Protein AF-Q09CJ6-F1 (afdb_monomer)

Radius of gyration: 22.19 Å; Cα contacts (8 Å, |Δi|>4): 1022; chains: 1; bounding box: 47×68×69 Å

Nearest PDB structures (foldseek):
  4uzk-assembly1_B  TM=8.190E-01  e=1.048E-18  Drosophila melanogaster
  4uzk-assembly1_A  TM=8.276E-01  e=2.327E-18  Drosophila melanogaster
  4uyw-assembly2_B  TM=8.246E-01  e=6.707E-17  Homo sapiens
  4uz7-assembly2_B  TM=8.032E-01  e=3.198E-17  Homo sapiens
  4uz6-assembly2_B  TM=7.932E-01  e=5.044E-17  Homo sapiens

Foldseek 3Di:
DDPPPPPDPDDAQPQDQDVPALARHQDWDWLCLLALQFDTFTWGQDRNNLATPCVPTTHGDAAFKKFKAFLCVSPVPQQVLQAFFVSETWIKIKTAFNVNALEEEAEEEDDAAALQEDCVNVPSPPLRHCPPPDDGNDMDGAFSDPFALGHLPCQLNVARSRHTYMYTRRRQRQLLFFRASFFPHGPPRDTTARRSVSNLLSRVSSCRHNVPNDLPPLNHAYEYEYAQSRLLSQLQNLVVVCVSRVSCLVVLRYETERHQQADLLQADDQCQDQQRPSDRSLVSLVSSCVNRVGDGDPLLCVQCVVVVHHSSPCSHFQSSLCQDCPDVVNSHSNHHYEYEHQLPALVRCVSRVLDDCDPVSVVVSVVSLVSSLVRQVNNPHDYPAHNPWDNPFCHDVVSVCSSRVVFAKAQADVVDNWLPDDDGSVRVNVVVCQSSVPPDRPCVRIWGRDPGDTTD

Structure (mmCIF, N/CA/C/O backbone):
data_AF-Q09CJ6-F1
#
_entry.id   AF-Q09CJ6-F1
#
loop_
_atom_site.group_PDB
_atom_site.id
_atom_site.type_symbol
_atom_site.label_atom_id
_atom_site.label_alt_id
_atom_site.label_comp_id
_atom_site.label_asym_id
_atom_site.label_entity_id
_atom_site.label_seq_id
_atom_site.pdbx_PDB_ins_code
_atom_site.Cartn_x
_atom_site.Cartn_y
_atom_site.Cartn_z
_atom_site.occupancy
_atom_site.B_iso_or_equiv
_atom_site.auth_seq_id
_atom_site.auth_comp_id
_atom_site.auth_asym_id
_atom_site.auth_atom_id
_atom_site.pdbx_PDB_model_num
ATOM 1 N N . MET A 1 1 ? -19.692 31.044 -20.074 1.00 34.91 1 MET A N 1
ATOM 2 C CA . MET A 1 1 ? -19.352 29.998 -21.060 1.00 34.91 1 MET A CA 1
ATOM 3 C C . MET A 1 1 ? -18.299 29.106 -20.434 1.00 34.91 1 MET A C 1
ATOM 5 O O . MET A 1 1 ? -17.129 29.455 -20.431 1.00 34.91 1 MET A O 1
ATOM 9 N N . THR A 1 2 ? -18.724 28.025 -19.794 1.00 35.66 2 THR A N 1
ATOM 10 C CA . THR A 1 2 ? -17.830 27.017 -19.219 1.00 35.66 2 THR A CA 1
ATOM 11 C C . THR A 1 2 ? -17.395 26.115 -20.368 1.00 35.66 2 THR A C 1
ATOM 13 O O . THR A 1 2 ? -18.216 25.380 -20.911 1.00 35.66 2 THR A O 1
ATOM 16 N N . GLN A 1 3 ? -16.138 26.229 -20.804 1.00 33.31 3 GLN A N 1
ATOM 17 C CA . GLN A 1 3 ? -15.556 25.260 -21.728 1.00 33.31 3 GLN A CA 1
ATOM 18 C C . GLN A 1 3 ? -15.506 23.912 -21.011 1.00 33.31 3 GLN A C 1
ATOM 20 O O . GLN A 1 3 ? -14.687 23.693 -20.122 1.00 33.31 3 GLN A O 1
ATOM 25 N N . VAL A 1 4 ? -16.415 23.017 -21.388 1.00 39.00 4 VAL A N 1
ATOM 26 C CA . VAL A 1 4 ? -16.248 21.587 -21.159 1.00 39.00 4 VAL A CA 1
ATOM 27 C C . VAL A 1 4 ? -15.071 21.182 -22.038 1.00 39.00 4 VAL A C 1
ATOM 29 O O . VAL A 1 4 ? -15.217 21.054 -23.252 1.00 39.00 4 VAL A O 1
ATOM 32 N N . SER A 1 5 ? -13.884 21.081 -21.441 1.00 38.78 5 SER A N 1
ATOM 33 C CA . SER A 1 5 ? -12.754 20.418 -22.082 1.00 38.78 5 SER A CA 1
ATOM 34 C C . SER A 1 5 ? -13.185 18.976 -22.326 1.00 38.78 5 SER A C 1
ATOM 36 O O . SER A 1 5 ? -13.335 18.204 -21.379 1.00 38.78 5 SER A O 1
ATOM 38 N N . LEU A 1 6 ? -13.487 18.639 -23.579 1.00 42.62 6 LEU A N 1
ATOM 39 C CA . LEU A 1 6 ? -13.642 17.257 -24.009 1.00 42.62 6 LEU A CA 1
ATOM 40 C C . LEU A 1 6 ? -12.299 16.579 -23.736 1.00 42.62 6 LEU A C 1
ATOM 42 O O . LEU A 1 6 ? -11.323 16.860 -24.427 1.00 42.62 6 LEU A O 1
ATOM 46 N N . ALA A 1 7 ? -12.234 15.750 -22.693 1.00 52.81 7 ALA A N 1
ATOM 47 C CA . ALA A 1 7 ? -11.089 14.884 -22.469 1.00 52.81 7 ALA A CA 1
ATOM 48 C C . ALA A 1 7 ? -10.935 14.014 -23.722 1.00 52.81 7 ALA A C 1
ATOM 50 O O . ALA A 1 7 ? -11.819 13.217 -24.044 1.00 52.81 7 ALA A O 1
ATOM 51 N N . VAL A 1 8 ? -9.863 14.243 -24.479 1.00 57.34 8 VAL A N 1
ATOM 52 C CA . VAL A 1 8 ? -9.500 13.391 -25.609 1.00 57.34 8 VAL A CA 1
ATOM 53 C C . VAL A 1 8 ? -9.258 12.000 -25.030 1.00 57.34 8 VAL A C 1
ATOM 55 O O . VAL A 1 8 ? -8.535 11.864 -24.045 1.00 57.34 8 VAL A O 1
ATOM 58 N N . ALA A 1 9 ? -9.931 10.985 -25.572 1.00 64.62 9 ALA A N 1
ATOM 59 C CA . ALA A 1 9 ? -9.725 9.614 -25.129 1.00 64.62 9 ALA A CA 1
ATOM 60 C C . ALA A 1 9 ? -8.268 9.214 -25.408 1.00 64.62 9 ALA A C 1
ATOM 62 O O . ALA A 1 9 ? -7.801 9.393 -26.535 1.00 64.62 9 ALA A O 1
ATOM 63 N N . ALA A 1 10 ? -7.576 8.693 -24.390 1.00 76.56 10 ALA A N 1
ATOM 64 C CA . ALA A 1 10 ? -6.218 8.175 -24.532 1.00 76.56 10 ALA A CA 1
ATOM 65 C C . ALA A 1 10 ? -6.162 7.149 -25.677 1.00 76.56 10 ALA A C 1
ATOM 67 O O . ALA A 1 10 ? -7.066 6.314 -25.813 1.00 76.56 10 ALA A O 1
ATOM 68 N N . THR A 1 11 ? -5.151 7.257 -26.533 1.00 83.31 11 THR A N 1
ATOM 69 C CA . THR A 1 11 ? -4.997 6.449 -27.742 1.00 83.31 11 THR A CA 1
ATOM 70 C C . THR A 1 11 ? -3.644 5.759 -27.731 1.00 83.31 11 THR A C 1
ATOM 72 O O . THR A 1 11 ? -2.680 6.251 -28.310 1.00 83.31 11 THR A O 1
ATOM 75 N N . CYS A 1 12 ? -3.645 4.547 -27.183 1.00 85.62 12 CYS A N 1
ATOM 76 C CA . CYS A 1 12 ? -2.441 3.745 -27.059 1.00 85.62 12 CYS A CA 1
ATOM 77 C C . CYS A 1 12 ? -1.703 3.535 -28.394 1.00 85.62 12 CYS A C 1
ATOM 79 O O . CYS A 1 12 ? -2.276 3.031 -29.369 1.00 85.62 12 CYS A O 1
ATOM 81 N N . GLY A 1 13 ? -0.407 3.843 -28.402 1.00 81.44 13 GLY A N 1
ATOM 82 C CA . GLY A 1 13 ? 0.520 3.677 -29.517 1.00 81.44 13 GLY A CA 1
ATOM 83 C C . GLY A 1 13 ? 0.628 4.894 -30.439 1.00 81.44 13 GLY A C 1
ATOM 84 O O . GLY A 1 13 ? 1.132 4.750 -31.558 1.00 81.44 13 GLY A O 1
ATOM 85 N N . ASN A 1 14 ? 0.154 6.069 -30.016 1.00 82.38 14 ASN A N 1
ATOM 86 C CA . ASN A 1 14 ? 0.207 7.311 -30.796 1.00 82.38 14 ASN A CA 1
ATOM 87 C C . ASN A 1 14 ? 1.500 8.137 -30.575 1.00 82.38 14 ASN A C 1
ATOM 89 O O . ASN A 1 14 ? 1.706 9.162 -31.229 1.00 82.38 14 ASN A O 1
ATOM 93 N N . GLY A 1 15 ? 2.393 7.666 -29.707 1.00 79.50 15 GLY A N 1
ATOM 94 C CA . GLY A 1 15 ? 3.633 8.305 -29.283 1.00 79.50 15 GLY A CA 1
ATOM 95 C C . GLY A 1 15 ? 3.505 9.269 -28.095 1.00 79.50 15 GLY A C 1
ATOM 96 O O . GLY A 1 15 ? 4.507 9.904 -27.755 1.00 79.50 15 GLY A O 1
ATOM 97 N N . LEU A 1 16 ? 2.334 9.407 -27.468 1.00 82.69 16 LEU A N 1
ATOM 98 C CA . LEU A 1 16 ? 2.052 10.351 -26.383 1.00 82.69 16 LEU A CA 1
ATOM 99 C C . LEU A 1 16 ? 1.549 9.597 -25.154 1.00 82.69 16 LEU A C 1
ATOM 101 O O . LEU A 1 16 ? 0.556 8.907 -25.233 1.00 82.69 16 LEU A O 1
ATOM 105 N N . VAL A 1 17 ? 2.202 9.761 -23.999 1.00 84.12 17 VAL A N 1
ATOM 106 C CA . VAL A 1 17 ? 1.716 9.145 -22.751 1.00 84.12 17 VAL A CA 1
ATOM 107 C C . VAL A 1 17 ? 0.588 9.990 -22.171 1.00 84.12 17 VAL A C 1
ATOM 109 O O . VAL A 1 17 ? 0.830 11.080 -21.643 1.00 84.12 17 VAL A O 1
ATOM 112 N N . GLU A 1 18 ? -0.630 9.471 -22.240 1.00 86.00 18 GLU A N 1
ATOM 113 C CA . GLU A 1 18 ? -1.847 10.165 -21.817 1.00 86.00 18 GLU A CA 1
ATOM 114 C C . GLU A 1 18 ? -2.374 9.658 -20.464 1.00 86.00 18 GLU A C 1
ATOM 116 O O . GLU A 1 18 ? -1.832 8.737 -19.840 1.00 86.00 18 GLU A O 1
ATOM 121 N N . GLU A 1 19 ? -3.432 10.291 -19.948 1.00 80.94 19 GLU A N 1
ATOM 122 C CA . GLU A 1 19 ? -4.049 9.852 -18.696 1.00 80.94 19 GLU A CA 1
ATOM 123 C C . GLU A 1 19 ? -4.572 8.412 -18.835 1.00 80.94 19 GLU A C 1
ATOM 125 O O . GLU A 1 19 ? -5.444 8.122 -19.650 1.00 80.94 19 GLU A O 1
ATOM 130 N N . GLY A 1 20 ? -4.038 7.506 -18.012 1.00 81.31 20 GLY A N 1
ATOM 131 C CA . GLY A 1 20 ? -4.370 6.078 -18.038 1.00 81.31 20 GLY A CA 1
ATOM 132 C C . GLY A 1 20 ? -3.306 5.190 -18.686 1.00 81.31 20 GLY A C 1
ATOM 133 O O . GLY A 1 20 ? -3.312 3.983 -18.449 1.00 81.31 20 GLY A O 1
ATOM 134 N N . GLU A 1 21 ? -2.344 5.757 -19.408 1.00 89.88 21 GLU A N 1
ATOM 135 C CA . GLU A 1 21 ? -1.230 5.022 -20.014 1.00 89.88 21 GLU A CA 1
ATOM 136 C C . GLU A 1 21 ? -0.002 5.086 -19.117 1.00 89.88 21 GLU A C 1
ATOM 138 O O . GLU A 1 21 ? 0.253 6.113 -18.500 1.00 89.88 21 GLU A O 1
ATOM 143 N N . LEU A 1 22 ? 0.770 4.004 -19.016 1.00 91.94 22 LEU A N 1
ATOM 144 C CA . LEU A 1 22 ? 2.058 3.955 -18.311 1.00 91.94 22 LEU A CA 1
ATOM 145 C C . LEU A 1 22 ? 3.241 4.214 -19.252 1.00 91.94 22 LEU A C 1
ATOM 147 O O . LEU A 1 22 ? 4.263 4.757 -18.831 1.00 91.94 22 LEU A O 1
ATOM 151 N N . CYS A 1 23 ? 3.096 3.818 -20.508 1.00 91.00 23 CYS A N 1
ATOM 152 C CA . CYS A 1 23 ? 4.002 4.063 -21.620 1.00 91.00 23 CYS A CA 1
ATOM 153 C C . CYS A 1 23 ? 3.158 4.160 -22.890 1.00 91.00 23 CYS A C 1
ATOM 155 O O . CYS A 1 23 ? 2.031 3.689 -22.877 1.00 91.00 23 CYS A O 1
ATOM 157 N N . ASP A 1 24 ? 3.709 4.711 -23.967 1.00 85.25 24 ASP A N 1
ATOM 158 C CA . ASP A 1 24 ? 2.985 4.794 -25.246 1.00 85.25 24 ASP A CA 1
ATOM 159 C C . ASP A 1 24 ? 3.894 4.579 -26.478 1.00 85.25 24 ASP A C 1
ATOM 161 O O . ASP A 1 24 ? 3.472 4.253 -27.585 1.00 85.25 24 ASP A O 1
ATOM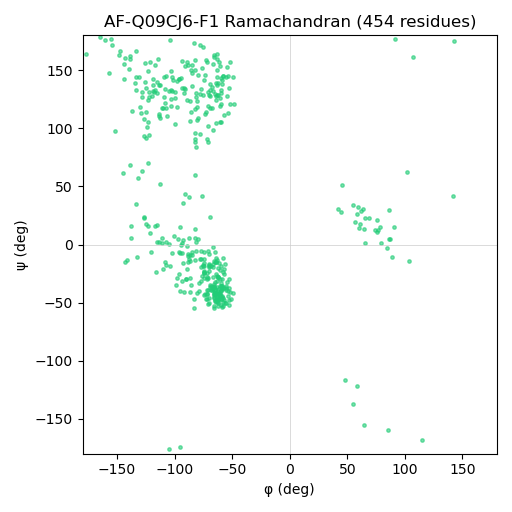 165 N N . SER A 1 25 ? 5.213 4.659 -26.276 1.00 73.31 25 SER A N 1
ATOM 166 C CA . SER A 1 25 ? 6.195 4.528 -27.350 1.00 73.31 25 SER A CA 1
ATOM 167 C C . SER A 1 25 ? 6.195 3.138 -28.000 1.00 73.31 25 SER A C 1
ATOM 169 O O . SER A 1 25 ? 6.486 2.127 -27.353 1.00 73.31 25 SER A O 1
ATOM 171 N N . THR A 1 26 ? 6.009 3.118 -29.323 1.00 70.81 26 THR A N 1
ATOM 172 C CA . THR A 1 26 ? 6.321 1.968 -30.190 1.00 70.81 26 THR A CA 1
ATOM 173 C C . THR A 1 26 ? 7.823 1.818 -30.442 1.00 70.81 26 THR A C 1
ATOM 175 O O . THR A 1 26 ? 8.281 0.740 -30.824 1.00 70.81 26 THR A O 1
ATOM 178 N N . ALA A 1 27 ? 8.613 2.872 -30.205 1.00 84.06 27 ALA A N 1
ATOM 179 C CA . ALA A 1 27 ? 10.064 2.791 -30.276 1.00 84.06 27 ALA A CA 1
ATOM 180 C C . ALA A 1 27 ? 10.601 1.950 -29.114 1.00 84.06 27 ALA A C 1
ATOM 182 O O . ALA A 1 27 ? 10.222 2.146 -27.954 1.00 84.06 27 ALA A O 1
ATOM 183 N N . ALA A 1 28 ? 11.497 1.021 -29.443 1.00 90.88 28 ALA A N 1
ATOM 184 C CA . ALA A 1 28 ? 12.102 0.131 -28.470 1.00 90.88 28 ALA A CA 1
ATOM 185 C C . ALA A 1 28 ? 13.022 0.898 -27.507 1.00 90.88 28 ALA A C 1
ATOM 187 O O . ALA A 1 28 ? 13.843 1.718 -27.923 1.00 90.88 28 ALA A O 1
ATOM 188 N N . VAL A 1 29 ? 12.915 0.589 -26.218 1.00 94.50 29 VAL A N 1
ATOM 189 C CA . VAL A 1 29 ? 13.771 1.112 -25.150 1.00 94.50 29 VAL A CA 1
ATOM 190 C C . VAL A 1 29 ? 14.713 0.020 -24.658 1.00 94.50 29 VAL A C 1
ATOM 192 O O . VAL A 1 29 ? 14.357 -1.157 -24.607 1.00 94.50 29 VAL A O 1
ATOM 195 N N . ALA A 1 30 ? 15.938 0.390 -24.289 1.00 97.06 30 ALA A N 1
ATOM 196 C CA . ALA A 1 30 ? 16.896 -0.565 -23.744 1.00 97.06 30 ALA A CA 1
ATOM 197 C C . ALA A 1 30 ? 16.446 -1.025 -22.350 1.00 97.06 30 ALA A C 1
ATOM 199 O O . ALA A 1 30 ? 16.246 -0.205 -21.463 1.00 97.06 30 ALA A O 1
ATOM 200 N N . CYS A 1 31 ? 16.356 -2.330 -22.100 1.00 97.75 31 CYS A N 1
ATOM 201 C CA . CYS A 1 31 ? 15.935 -2.836 -20.791 1.00 97.75 31 CYS A CA 1
ATOM 202 C C . CYS A 1 31 ? 16.762 -2.276 -19.608 1.00 97.75 31 CYS A C 1
ATOM 204 O O . CYS A 1 31 ? 16.162 -1.887 -18.604 1.00 97.75 31 CYS A O 1
ATOM 206 N N . PRO A 1 32 ? 18.103 -2.116 -19.705 1.00 97.62 32 PRO A N 1
ATOM 207 C CA . PRO A 1 32 ? 18.890 -1.473 -18.646 1.00 97.62 32 PRO A CA 1
ATOM 208 C C . PRO A 1 32 ? 18.491 -0.017 -18.336 1.00 97.62 32 PRO A C 1
ATOM 210 O O . PRO A 1 32 ? 18.756 0.471 -17.234 1.00 97.62 32 PRO A O 1
ATOM 213 N N . SER A 1 33 ? 17.829 0.694 -19.262 1.00 95.69 33 SER A N 1
ATOM 214 C CA . SER A 1 33 ? 17.301 2.035 -18.984 1.00 95.69 33 SER A CA 1
ATOM 215 C C . SER A 1 33 ? 16.059 1.996 -18.096 1.00 95.69 33 SER A C 1
ATOM 217 O O . SER A 1 33 ? 15.799 2.971 -17.399 1.00 95.69 33 SER A O 1
ATOM 219 N N . LEU A 1 34 ? 15.325 0.882 -18.035 1.00 96.50 34 LEU A N 1
ATOM 220 C CA . LEU A 1 34 ? 14.167 0.719 -17.146 1.00 96.50 34 LEU A CA 1
ATOM 221 C C . LEU A 1 34 ? 14.592 0.369 -15.716 1.00 96.50 34 LEU A C 1
ATOM 223 O O . LEU A 1 34 ? 14.082 0.937 -14.755 1.00 96.50 34 LEU A O 1
ATOM 227 N N . SER A 1 35 ? 15.576 -0.519 -15.565 1.00 97.56 35 SER A N 1
ATOM 228 C CA . SER A 1 35 ? 16.015 -1.014 -14.257 1.00 97.56 35 SER A CA 1
ATOM 229 C C . SER A 1 35 ? 17.449 -1.535 -14.300 1.00 97.56 35 SER A C 1
ATOM 231 O O . SER A 1 35 ? 17.881 -2.128 -15.288 1.00 97.56 35 SER A O 1
ATOM 233 N N . ALA A 1 36 ? 18.172 -1.379 -13.186 1.00 97.56 36 ALA A N 1
ATOM 234 C CA . ALA A 1 36 ? 19.502 -1.966 -13.020 1.00 97.56 36 ALA A CA 1
ATOM 235 C C . ALA A 1 36 ? 19.496 -3.501 -12.876 1.00 97.56 36 ALA A C 1
ATOM 237 O O . ALA A 1 36 ? 20.561 -4.120 -12.898 1.00 97.56 36 ALA A O 1
ATOM 238 N N . LEU A 1 37 ? 18.327 -4.135 -12.740 1.00 97.12 37 LEU A N 1
ATOM 239 C CA . LEU A 1 37 ? 18.184 -5.592 -12.731 1.00 97.12 37 LEU A CA 1
ATOM 240 C C . LEU A 1 37 ? 18.311 -6.205 -14.126 1.00 97.12 37 LEU A C 1
ATOM 242 O O . LEU A 1 37 ? 18.555 -7.406 -14.221 1.00 97.12 37 LEU A O 1
ATOM 246 N N . TYR A 1 38 ? 18.169 -5.421 -15.196 1.00 97.62 38 TYR A N 1
ATOM 247 C CA . TYR A 1 38 ? 18.330 -5.908 -16.562 1.00 97.62 38 TYR A CA 1
ATOM 248 C C . TYR A 1 38 ? 19.771 -5.736 -17.043 1.00 97.62 38 TYR A C 1
ATOM 250 O O . TYR A 1 38 ? 20.388 -4.690 -16.850 1.00 97.62 38 TYR A O 1
ATOM 258 N N . THR A 1 39 ? 20.326 -6.774 -17.667 1.00 96.94 39 THR A N 1
ATOM 259 C CA . THR A 1 39 ? 21.685 -6.764 -18.232 1.00 96.94 39 THR A CA 1
ATOM 260 C C . THR A 1 39 ? 21.697 -6.480 -19.728 1.00 96.94 39 THR A C 1
ATOM 262 O O . THR A 1 39 ? 22.677 -5.935 -20.227 1.00 96.94 39 THR A O 1
ATOM 265 N N . ALA A 1 40 ? 20.631 -6.846 -20.439 1.00 97.38 40 ALA A N 1
ATOM 266 C CA . ALA A 1 40 ? 20.508 -6.706 -21.885 1.00 97.38 40 ALA A CA 1
ATOM 267 C C . ALA A 1 40 ? 19.033 -6.766 -22.320 1.00 97.38 40 ALA A C 1
ATOM 269 O O . ALA A 1 40 ? 18.145 -7.028 -21.505 1.00 97.38 40 ALA A O 1
ATOM 270 N N . GLY A 1 41 ? 18.800 -6.556 -23.615 1.00 97.25 41 GLY A N 1
ATOM 271 C CA . GLY A 1 41 ? 17.481 -6.596 -24.243 1.00 97.25 41 GLY A CA 1
ATOM 272 C C . GLY A 1 41 ? 16.959 -5.212 -24.619 1.00 97.25 41 GLY A C 1
ATOM 273 O O . GLY A 1 41 ? 17.429 -4.183 -24.120 1.00 97.25 41 GLY A O 1
ATOM 274 N N . GLN A 1 42 ? 15.976 -5.203 -25.510 1.00 96.88 42 GLN A N 1
ATOM 275 C CA . GLN A 1 42 ? 15.210 -4.024 -25.894 1.00 96.88 42 GLN A CA 1
ATOM 276 C C . GLN A 1 42 ? 13.738 -4.392 -25.881 1.00 96.88 42 GLN A C 1
ATOM 278 O O . GLN A 1 42 ? 13.372 -5.418 -26.440 1.00 96.88 42 GLN A O 1
ATOM 283 N N . THR A 1 43 ? 12.907 -3.560 -25.271 1.00 95.19 43 THR A N 1
ATOM 284 C CA . THR A 1 43 ? 11.479 -3.824 -25.115 1.00 95.19 43 THR A CA 1
ATOM 285 C C . THR A 1 43 ? 10.658 -2.665 -25.655 1.00 95.19 43 THR A C 1
ATOM 287 O O . THR A 1 43 ? 11.142 -1.540 -25.755 1.00 95.19 43 THR A O 1
ATOM 290 N N . VAL A 1 44 ? 9.415 -2.942 -26.019 1.00 93.38 44 VAL A N 1
ATOM 291 C CA . VAL A 1 44 ? 8.446 -1.948 -26.487 1.00 93.38 44 VAL A CA 1
ATOM 292 C C . VAL A 1 44 ? 7.305 -1.841 -25.490 1.00 93.38 44 VAL A C 1
ATOM 294 O O . VAL A 1 44 ? 7.093 -2.743 -24.671 1.00 93.38 44 VAL A O 1
ATOM 297 N N . CYS A 1 45 ? 6.579 -0.729 -25.545 1.00 94.12 45 CYS A N 1
ATOM 298 C CA . CYS A 1 45 ? 5.354 -0.615 -24.779 1.00 94.12 45 CYS A CA 1
ATOM 299 C C . CYS A 1 45 ? 4.339 -1.669 -25.253 1.00 94.12 45 CYS A C 1
ATOM 301 O O . CYS A 1 45 ? 4.217 -1.945 -26.449 1.00 94.12 45 CYS A O 1
ATOM 303 N N . ALA A 1 46 ? 3.638 -2.290 -24.308 1.00 91.62 46 ALA A N 1
ATOM 304 C CA . ALA A 1 46 ? 2.565 -3.226 -24.595 1.00 91.62 46 ALA A CA 1
ATOM 305 C C . ALA A 1 46 ? 1.441 -2.548 -25.389 1.00 91.62 46 ALA A C 1
ATOM 307 O O . ALA A 1 46 ? 1.180 -1.360 -25.231 1.00 91.62 46 ALA A O 1
ATOM 308 N N . SER A 1 47 ? 0.688 -3.329 -26.165 1.00 89.38 47 SER A N 1
ATOM 309 C CA . SER A 1 47 ? -0.418 -2.831 -27.000 1.00 89.38 47 SER A CA 1
ATOM 310 C C . SER A 1 47 ? -1.603 -2.232 -26.227 1.00 89.38 47 SER A C 1
ATOM 312 O O . SER A 1 47 ? -2.555 -1.765 -26.839 1.00 89.38 47 SER A O 1
ATOM 314 N N . ASN A 1 48 ? -1.599 -2.319 -24.896 1.00 89.56 48 ASN A N 1
ATOM 315 C CA . ASN A 1 48 ? -2.581 -1.685 -24.013 1.00 89.56 48 ASN A CA 1
ATOM 316 C C . ASN A 1 48 ? -1.994 -0.493 -23.241 1.00 89.56 48 ASN A C 1
ATOM 318 O O . ASN A 1 48 ? -2.670 0.061 -22.375 1.00 89.56 48 ASN A O 1
ATOM 322 N N . CYS A 1 49 ? -0.728 -0.154 -23.490 1.00 92.81 49 CYS A N 1
ATOM 323 C CA . CYS A 1 49 ? -0.025 0.955 -22.866 1.00 92.81 49 CYS A CA 1
ATOM 324 C C . CYS A 1 49 ? 0.093 0.852 -21.341 1.00 92.81 49 CYS A C 1
ATOM 326 O O . CYS A 1 49 ? 0.406 1.813 -20.645 1.00 92.81 49 CYS A O 1
ATOM 328 N N . GLN A 1 50 ? -0.109 -0.349 -20.792 1.00 92.06 50 GLN A N 1
ATOM 329 C CA . GLN A 1 50 ? -0.076 -0.621 -19.355 1.00 92.06 50 GLN A CA 1
ATOM 330 C C . GLN A 1 50 ? 1.286 -1.137 -18.862 1.00 92.06 50 GLN A C 1
ATOM 332 O O . GLN A 1 50 ? 1.375 -1.668 -17.755 1.00 92.06 50 GLN A O 1
ATOM 337 N N . GLY A 1 51 ? 2.342 -0.990 -19.663 1.00 94.19 51 GLY A N 1
ATOM 338 C CA . GLY A 1 51 ? 3.717 -1.308 -19.283 1.00 94.19 51 GLY A CA 1
ATOM 339 C C . GLY A 1 51 ? 4.546 -1.911 -20.410 1.00 94.19 51 GLY A C 1
ATOM 340 O O . GLY A 1 51 ? 4.044 -2.147 -21.505 1.00 94.19 51 GLY A O 1
ATOM 341 N N . TYR A 1 52 ? 5.833 -2.125 -20.152 1.00 95.31 52 TYR A N 1
ATOM 342 C CA . TYR A 1 52 ? 6.763 -2.700 -21.120 1.00 95.31 52 TYR A CA 1
ATOM 343 C C . TYR A 1 52 ? 6.736 -4.237 -21.094 1.00 95.31 52 TYR A C 1
ATOM 345 O O . TYR A 1 52 ? 6.544 -4.859 -20.047 1.00 95.31 52 TYR A O 1
ATOM 353 N N . GLU A 1 53 ? 7.016 -4.867 -22.237 1.00 93.00 53 GLU A N 1
ATOM 354 C CA . GLU A 1 53 ? 7.048 -6.330 -22.436 1.00 93.00 53 GLU A CA 1
ATOM 355 C C . GLU A 1 53 ? 8.316 -6.996 -21.852 1.00 93.00 53 GLU A C 1
ATOM 357 O O . GLU A 1 53 ? 8.934 -7.891 -22.438 1.00 93.00 53 GLU A O 1
ATOM 362 N N . VAL A 1 54 ? 8.732 -6.568 -20.658 1.00 94.31 54 VAL A N 1
ATOM 363 C CA . VAL A 1 54 ? 10.040 -6.899 -20.069 1.00 94.31 54 VAL A CA 1
ATOM 364 C C . VAL A 1 54 ? 10.235 -8.383 -19.771 1.00 94.31 54 VAL A C 1
ATOM 366 O O . VAL A 1 54 ? 11.367 -8.853 -19.702 1.00 94.31 54 VAL A O 1
ATOM 369 N N . ALA A 1 55 ? 9.155 -9.137 -19.562 1.00 89.25 55 ALA A N 1
ATOM 370 C CA . ALA A 1 55 ? 9.236 -10.577 -19.329 1.00 89.25 55 ALA A CA 1
ATOM 371 C C . ALA A 1 55 ? 9.605 -11.357 -20.602 1.00 89.25 55 ALA A C 1
ATOM 373 O O . ALA A 1 55 ? 10.200 -12.427 -20.499 1.00 89.25 55 ALA A O 1
ATOM 374 N N . ARG A 1 56 ? 9.252 -10.824 -21.778 1.00 89.69 56 ARG A N 1
ATOM 375 C CA . ARG A 1 56 ? 9.562 -11.408 -23.087 1.00 89.69 56 ARG A CA 1
ATOM 376 C C . ARG A 1 56 ? 10.935 -10.960 -23.582 1.00 89.69 56 ARG A C 1
ATOM 378 O O . ARG A 1 56 ? 11.685 -11.767 -24.118 1.00 89.69 56 ARG A O 1
ATOM 385 N N . ASP A 1 57 ? 11.250 -9.684 -23.377 1.00 93.94 57 ASP A N 1
ATOM 386 C CA . ASP A 1 57 ? 12.301 -9.012 -24.142 1.00 93.94 57 ASP A CA 1
ATOM 387 C C . ASP A 1 57 ? 13.594 -8.731 -23.355 1.00 93.94 57 ASP A C 1
ATOM 389 O O . ASP A 1 57 ? 14.635 -8.448 -23.953 1.00 93.94 57 ASP A O 1
ATOM 393 N N . CYS A 1 58 ? 13.551 -8.772 -22.019 1.00 97.00 58 CYS A N 1
ATOM 394 C CA . CYS A 1 58 ? 14.666 -8.336 -21.180 1.00 97.00 58 CYS A CA 1
ATOM 395 C C . CYS A 1 58 ? 15.390 -9.490 -20.484 1.00 97.00 58 CYS A C 1
ATOM 397 O O . CYS A 1 58 ? 14.786 -10.313 -19.795 1.00 97.00 58 CYS A O 1
ATOM 399 N N . THR A 1 59 ? 16.722 -9.468 -20.542 1.00 96.31 59 THR A N 1
ATOM 400 C CA . THR A 1 59 ? 17.573 -10.395 -19.787 1.00 96.31 59 THR A CA 1
ATOM 401 C C . THR A 1 59 ? 17.837 -9.834 -18.395 1.00 96.31 59 THR A C 1
ATOM 403 O O . THR A 1 59 ? 18.342 -8.720 -18.251 1.00 96.31 59 THR A O 1
ATOM 406 N N . ARG A 1 60 ? 17.505 -10.602 -17.352 1.00 93.88 60 ARG A N 1
ATOM 407 C CA . ARG A 1 60 ? 17.709 -10.221 -15.944 1.00 93.88 60 ARG A CA 1
ATOM 408 C C . ARG A 1 60 ? 19.071 -10.684 -15.421 1.00 93.88 60 ARG A C 1
ATOM 410 O O . ARG A 1 60 ? 19.617 -11.688 -15.875 1.00 93.88 60 ARG A O 1
ATOM 417 N N . LYS A 1 61 ? 19.598 -9.973 -14.422 1.00 93.00 61 LYS A N 1
ATOM 418 C CA . LYS A 1 61 ? 20.723 -10.429 -13.596 1.00 93.00 61 LYS A CA 1
ATOM 419 C C . LYS A 1 61 ? 20.361 -11.745 -12.907 1.00 93.00 61 LYS A C 1
ATOM 421 O O . LYS A 1 61 ? 19.234 -11.929 -12.457 1.00 93.00 61 LYS A O 1
ATOM 426 N N . THR A 1 62 ? 21.338 -12.640 -12.813 1.00 88.75 62 THR A N 1
ATOM 427 C CA . THR A 1 62 ? 21.205 -13.924 -12.120 1.00 88.75 62 THR A CA 1
ATOM 428 C C . THR A 1 62 ? 21.406 -13.763 -10.616 1.00 88.75 62 THR A C 1
ATOM 430 O O . THR A 1 62 ? 22.205 -12.935 -10.178 1.00 88.75 62 THR A O 1
ATOM 433 N N . GLY A 1 63 ? 20.753 -14.621 -9.834 1.00 86.38 63 GLY A N 1
ATOM 434 C CA . GLY A 1 63 ? 20.868 -14.641 -8.376 1.00 86.38 63 GLY A CA 1
ATOM 435 C C . GLY A 1 63 ? 19.827 -13.776 -7.667 1.00 86.38 63 GLY A C 1
ATOM 436 O O . GLY A 1 63 ? 19.002 -13.105 -8.287 1.00 86.38 63 GLY A O 1
ATOM 437 N N . LEU A 1 64 ? 19.855 -13.820 -6.334 1.00 87.56 64 LEU A N 1
ATOM 438 C CA . LEU A 1 64 ? 18.918 -13.092 -5.484 1.00 87.56 64 LEU A CA 1
ATOM 439 C C . LEU A 1 64 ? 19.365 -11.633 -5.324 1.00 87.56 64 LEU A C 1
ATOM 441 O O . LEU A 1 64 ? 20.032 -11.267 -4.354 1.00 87.56 64 LEU A O 1
ATOM 445 N N . VAL A 1 65 ? 18.993 -10.814 -6.303 1.00 92.56 65 VAL A N 1
ATOM 446 C CA . VAL A 1 65 ? 19.312 -9.385 -6.356 1.00 92.56 65 VAL A CA 1
ATOM 447 C C . VAL A 1 65 ? 18.033 -8.579 -6.200 1.00 92.56 65 VAL A C 1
ATOM 449 O O . VAL A 1 65 ? 17.018 -8.893 -6.810 1.00 92.56 65 VAL A O 1
ATOM 452 N N . ALA A 1 66 ? 18.090 -7.516 -5.412 1.00 96.38 66 ALA A N 1
ATOM 453 C CA . ALA A 1 66 ? 17.025 -6.544 -5.270 1.00 96.38 66 ALA A CA 1
ATOM 454 C C . ALA A 1 66 ? 17.526 -5.138 -5.597 1.00 96.38 66 ALA A C 1
ATOM 456 O O . ALA A 1 66 ? 18.686 -4.808 -5.354 1.00 96.38 66 ALA A O 1
ATOM 457 N N . GLU A 1 67 ? 16.633 -4.304 -6.107 1.00 98.06 67 GLU A N 1
ATOM 458 C CA . GLU A 1 67 ? 16.901 -2.926 -6.501 1.00 98.06 67 GLU A CA 1
ATOM 459 C C . GLU A 1 67 ? 16.139 -1.953 -5.601 1.00 98.06 67 GLU A C 1
ATOM 461 O O . GLU A 1 67 ? 14.960 -2.157 -5.302 1.00 98.06 67 GLU A O 1
ATOM 466 N N . THR A 1 68 ? 16.807 -0.877 -5.190 1.00 98.56 68 THR A N 1
ATOM 467 C CA . THR A 1 68 ? 16.144 0.292 -4.609 1.00 98.56 68 THR A CA 1
ATOM 468 C C . THR A 1 68 ? 15.593 1.170 -5.723 1.00 98.56 68 THR A C 1
ATOM 470 O O . THR A 1 68 ? 16.320 1.580 -6.627 1.00 98.56 68 THR A O 1
ATOM 473 N N . VAL A 1 69 ? 14.308 1.487 -5.639 1.00 98.75 69 VAL A N 1
ATOM 474 C CA . VAL A 1 69 ? 13.560 2.195 -6.671 1.00 98.75 69 VAL A CA 1
ATOM 475 C C . VAL A 1 69 ? 13.016 3.500 -6.116 1.00 98.75 69 VAL A C 1
ATOM 477 O O . VAL A 1 69 ? 12.352 3.501 -5.080 1.00 98.75 69 VAL A O 1
ATOM 480 N N . ARG A 1 70 ? 13.275 4.612 -6.810 1.00 98.62 70 ARG A N 1
ATOM 481 C CA . ARG A 1 70 ? 12.752 5.941 -6.459 1.00 98.62 70 ARG A CA 1
ATOM 482 C C . ARG A 1 70 ? 11.945 6.513 -7.627 1.00 98.62 70 ARG A C 1
ATOM 484 O O . ARG A 1 70 ? 12.537 7.143 -8.505 1.00 98.62 70 ARG A O 1
ATOM 491 N N . PRO A 1 71 ? 10.610 6.329 -7.654 1.00 98.00 71 PRO A N 1
ATOM 492 C CA . PRO A 1 71 ? 9.798 6.695 -8.811 1.00 98.00 71 PRO A CA 1
ATOM 493 C C . PRO A 1 71 ? 9.979 8.134 -9.292 1.00 98.00 71 PRO A C 1
ATOM 495 O O . PRO A 1 71 ? 10.241 8.360 -10.471 1.00 98.00 71 PRO A O 1
ATOM 498 N N . GLY A 1 72 ? 9.944 9.103 -8.373 1.00 97.12 72 GLY A N 1
ATOM 499 C CA . GLY A 1 72 ? 10.072 10.521 -8.717 1.00 97.12 72 GLY A CA 1
ATOM 500 C C . GLY A 1 72 ? 11.420 10.922 -9.330 1.00 97.12 72 GLY A C 1
ATOM 501 O O . GLY A 1 72 ? 11.510 12.002 -9.904 1.00 97.12 72 GLY A O 1
ATOM 502 N N . LEU A 1 73 ? 12.458 10.077 -9.234 1.00 97.62 73 LEU A N 1
ATOM 503 C CA . LEU A 1 73 ? 13.743 10.291 -9.918 1.00 97.62 73 LEU A CA 1
ATOM 504 C C . LEU A 1 73 ? 13.783 9.683 -11.325 1.00 97.62 73 LEU A C 1
ATOM 506 O O . LEU A 1 73 ? 14.604 10.099 -12.137 1.00 97.62 73 LEU A O 1
ATOM 510 N N . ARG A 1 74 ? 12.918 8.706 -11.614 1.00 95.62 74 ARG A N 1
ATOM 511 C CA . ARG A 1 74 ? 12.831 8.057 -12.931 1.00 95.62 74 ARG A CA 1
ATOM 512 C C . ARG A 1 74 ? 11.932 8.822 -13.887 1.00 95.62 74 ARG A C 1
ATOM 514 O O . ARG A 1 74 ? 12.197 8.839 -15.082 1.00 95.62 74 ARG A O 1
ATOM 521 N N . ASP A 1 75 ? 10.881 9.430 -13.350 1.00 94.31 75 ASP A N 1
ATOM 522 C CA . ASP A 1 75 ? 9.944 10.265 -14.091 1.00 94.31 75 ASP A CA 1
ATOM 523 C C . ASP A 1 75 ? 9.347 11.308 -13.137 1.00 94.31 75 ASP A C 1
ATOM 525 O O . ASP A 1 75 ? 8.439 11.030 -12.348 1.00 94.31 75 ASP A O 1
ATOM 529 N N . SER A 1 76 ? 9.912 12.515 -13.159 1.00 94.56 76 SER A N 1
ATOM 530 C CA . SER A 1 76 ? 9.498 13.599 -12.266 1.00 94.56 76 SER A CA 1
ATOM 531 C C . SER A 1 76 ? 8.166 14.225 -12.676 1.00 94.56 76 SER A C 1
ATOM 533 O O . SER A 1 76 ? 7.471 14.769 -11.816 1.00 94.56 76 SER A O 1
ATOM 535 N N . GLN A 1 77 ? 7.787 14.126 -13.953 1.00 92.19 77 GLN A N 1
ATOM 536 C CA . GLN A 1 77 ? 6.503 14.620 -14.445 1.00 92.19 77 GLN A CA 1
ATOM 537 C C . GLN A 1 77 ? 5.367 13.730 -13.944 1.00 92.19 77 GLN A C 1
ATOM 539 O O . GLN A 1 77 ? 4.356 14.237 -13.464 1.00 92.19 77 GLN A O 1
ATOM 544 N N . ARG A 1 78 ? 5.566 12.408 -13.977 1.00 92.38 78 ARG A N 1
ATOM 545 C CA . ARG A 1 78 ? 4.556 11.439 -13.550 1.00 92.38 78 ARG A CA 1
ATOM 546 C C . ARG A 1 78 ? 4.533 11.198 -12.044 1.00 92.38 78 ARG A C 1
ATOM 548 O O . ARG A 1 78 ? 3.471 11.199 -11.426 1.00 92.38 78 ARG A O 1
ATOM 555 N N . TRP A 1 79 ? 5.700 10.990 -11.435 1.00 96.56 79 TRP A N 1
ATOM 556 C CA . TRP A 1 79 ? 5.814 10.559 -10.037 1.00 96.56 79 TRP A CA 1
ATOM 557 C C . TRP A 1 79 ? 6.522 11.566 -9.132 1.00 96.56 79 TRP A C 1
ATOM 559 O O . TRP A 1 79 ? 6.876 11.230 -8.002 1.00 96.56 79 TRP A O 1
ATOM 569 N N . GLY A 1 80 ? 6.681 12.824 -9.554 1.00 96.19 80 GLY A N 1
ATOM 570 C CA . GLY A 1 80 ? 7.240 13.887 -8.707 1.00 96.19 80 GLY A CA 1
ATOM 571 C C . GLY A 1 80 ? 6.423 14.182 -7.438 1.00 96.19 80 GLY A C 1
ATOM 572 O O . GLY A 1 80 ? 6.925 14.821 -6.508 1.00 96.19 80 GLY A O 1
ATOM 573 N N . GLY A 1 81 ? 5.171 13.711 -7.381 1.00 96.44 81 GLY A N 1
ATOM 574 C CA . GLY A 1 81 ? 4.303 13.722 -6.199 1.00 96.44 81 GLY A CA 1
ATOM 575 C C . GLY A 1 81 ? 4.629 12.647 -5.153 1.00 96.44 81 GLY A C 1
ATOM 576 O O . GLY A 1 81 ? 4.254 12.810 -3.996 1.00 96.44 81 GLY A O 1
ATOM 577 N N . ALA A 1 82 ? 5.349 11.583 -5.526 1.00 97.69 82 ALA A N 1
ATOM 578 C CA . ALA A 1 82 ? 5.707 10.491 -4.627 1.00 97.69 82 ALA A CA 1
ATOM 579 C C . ALA A 1 82 ? 6.947 10.858 -3.791 1.00 97.69 82 ALA A C 1
ATOM 581 O O . ALA A 1 82 ? 8.095 10.738 -4.235 1.00 97.69 82 ALA A O 1
ATOM 582 N N . LYS A 1 83 ? 6.711 11.355 -2.576 1.00 97.06 83 LYS A N 1
ATOM 583 C CA . LYS A 1 83 ? 7.733 11.928 -1.691 1.00 97.06 83 LYS A CA 1
ATOM 584 C C . LYS A 1 83 ? 7.458 11.609 -0.225 1.00 97.06 83 LYS A C 1
ATOM 586 O O . LYS A 1 83 ? 6.323 11.361 0.183 1.00 97.06 83 LYS A O 1
ATOM 591 N N . CYS A 1 84 ? 8.531 11.619 0.550 1.00 98.00 84 CYS A N 1
ATOM 592 C CA . CYS A 1 84 ? 8.519 11.500 1.998 1.00 98.00 84 CYS A CA 1
ATOM 593 C C . CYS A 1 84 ? 8.124 12.821 2.671 1.00 98.00 84 CYS A C 1
ATOM 595 O O . CYS A 1 84 ? 8.044 13.866 2.019 1.00 98.00 84 CYS A O 1
ATOM 597 N N . ASN A 1 85 ? 7.912 12.782 3.987 1.00 97.25 85 ASN A N 1
ATOM 598 C CA . ASN A 1 85 ? 7.529 13.941 4.787 1.00 97.25 85 ASN A CA 1
ATOM 599 C C . ASN A 1 85 ? 8.505 15.119 4.655 1.00 97.25 85 ASN A C 1
ATOM 601 O O . ASN A 1 85 ? 8.058 16.262 4.602 1.00 97.25 85 ASN A O 1
ATOM 605 N N . ASP A 1 86 ? 9.811 14.854 4.551 1.00 95.88 86 ASP A N 1
ATOM 606 C CA . ASP A 1 86 ? 10.854 15.876 4.372 1.00 95.88 86 ASP A CA 1
ATOM 607 C C . ASP A 1 86 ? 11.034 16.355 2.915 1.00 95.88 86 ASP A C 1
ATOM 609 O O . ASP A 1 86 ? 11.927 17.154 2.625 1.00 95.88 86 ASP A O 1
ATOM 613 N N . GLY A 1 87 ? 10.224 15.842 1.984 1.00 96.81 87 GLY A N 1
ATOM 614 C CA . GLY A 1 87 ? 10.294 16.146 0.555 1.00 96.81 87 GLY A CA 1
ATOM 615 C C . GLY A 1 87 ? 11.305 15.312 -0.238 1.00 96.81 87 GLY A C 1
ATOM 616 O O . GLY A 1 87 ? 11.363 15.456 -1.459 1.00 96.81 87 GLY A O 1
ATOM 617 N N . SER A 1 88 ? 12.082 14.426 0.399 1.00 97.69 88 SER A N 1
ATOM 618 C CA . SER A 1 88 ? 12.921 13.468 -0.334 1.00 97.69 88 SER A CA 1
ATOM 619 C C . SER A 1 88 ? 12.062 12.507 -1.176 1.00 97.69 88 SER A C 1
ATOM 621 O O . SER A 1 88 ? 10.927 12.212 -0.796 1.00 97.69 88 SER A O 1
ATOM 623 N N . PRO A 1 89 ? 12.558 12.001 -2.325 1.00 98.06 89 PRO A N 1
ATOM 624 C CA . PRO A 1 89 ? 11.789 11.079 -3.159 1.00 98.06 89 PRO A CA 1
ATOM 625 C C . PRO A 1 89 ? 11.397 9.816 -2.393 1.00 98.06 89 PRO A C 1
ATOM 627 O O . PRO A 1 89 ? 12.230 9.237 -1.688 1.00 98.06 89 PRO A O 1
ATOM 630 N N . PHE A 1 90 ? 10.159 9.356 -2.567 1.00 98.50 90 PHE A N 1
ATOM 631 C CA . PHE A 1 90 ? 9.727 8.063 -2.042 1.00 98.50 90 PHE A CA 1
ATOM 632 C C . PHE A 1 90 ? 10.608 6.939 -2.599 1.00 98.50 90 PHE A C 1
ATOM 634 O O . PHE A 1 90 ? 11.071 7.004 -3.742 1.00 98.50 90 PHE A O 1
ATOM 641 N N . ALA A 1 91 ? 10.853 5.922 -1.775 1.00 98.44 91 ALA A N 1
ATOM 642 C CA . ALA A 1 91 ? 11.669 4.775 -2.129 1.00 98.44 91 ALA A CA 1
ATOM 643 C C . ALA A 1 91 ? 10.950 3.470 -1.781 1.00 98.44 91 ALA A C 1
ATOM 645 O O . ALA A 1 91 ? 10.295 3.358 -0.746 1.00 98.44 91 ALA A O 1
ATOM 646 N N . PHE A 1 92 ? 11.129 2.458 -2.617 1.00 98.38 92 PHE A N 1
ATOM 647 C CA . PHE A 1 92 ? 10.751 1.087 -2.303 1.00 98.38 92 PHE A CA 1
ATOM 648 C C . PHE A 1 92 ? 11.831 0.125 -2.783 1.00 98.38 92 PHE A C 1
ATOM 650 O O . PHE A 1 92 ? 12.678 0.480 -3.603 1.00 98.38 92 PHE A O 1
ATOM 657 N N . LYS A 1 93 ? 11.818 -1.097 -2.259 1.00 98.25 93 LYS A N 1
ATOM 658 C CA . LYS A 1 93 ? 12.722 -2.163 -2.696 1.00 98.25 93 LYS A CA 1
ATOM 659 C C . LYS A 1 93 ? 11.954 -3.158 -3.553 1.00 98.25 93 LYS A C 1
ATOM 661 O O . LYS A 1 93 ? 10.889 -3.601 -3.131 1.00 98.25 93 LYS A O 1
ATOM 666 N N . PHE A 1 94 ? 12.494 -3.530 -4.711 1.00 98.50 94 PHE A N 1
ATOM 667 C CA . PHE A 1 94 ? 11.958 -4.594 -5.560 1.00 98.50 94 PHE A CA 1
ATOM 668 C C . PHE A 1 94 ? 12.941 -5.759 -5.658 1.00 98.50 94 PHE A C 1
ATOM 670 O O . PHE A 1 94 ? 14.117 -5.563 -5.948 1.00 98.50 94 PHE A O 1
ATOM 677 N N . SER A 1 95 ? 12.455 -6.975 -5.436 1.00 97.25 95 SER A N 1
ATOM 678 C CA . SER A 1 95 ? 13.201 -8.223 -5.570 1.00 97.25 95 SER A CA 1
ATOM 679 C C . SER A 1 95 ? 12.408 -9.159 -6.494 1.00 97.25 95 SER A C 1
ATOM 681 O O . SER A 1 95 ? 11.354 -9.660 -6.087 1.00 97.25 95 SER A O 1
ATOM 683 N N . PRO A 1 96 ? 12.854 -9.394 -7.741 1.00 96.38 96 PRO A N 1
ATOM 684 C CA . PRO A 1 96 ? 12.176 -10.297 -8.659 1.00 96.38 96 PRO A CA 1
ATOM 685 C C . PRO A 1 96 ? 12.167 -11.730 -8.121 1.00 96.38 96 PRO A C 1
ATOM 687 O O . PRO A 1 96 ? 12.973 -12.113 -7.273 1.00 96.38 96 PRO A O 1
ATOM 690 N N . SER A 1 97 ? 11.243 -12.539 -8.626 1.00 94.75 97 SER A N 1
ATOM 691 C CA . SER A 1 97 ? 11.225 -13.969 -8.336 1.00 94.75 97 SER A CA 1
ATOM 692 C C . SER A 1 97 ? 12.529 -14.642 -8.799 1.00 94.75 97 SER A C 1
ATOM 694 O O . SER A 1 97 ? 12.914 -14.449 -9.957 1.00 94.75 97 SER A O 1
ATOM 696 N N . PRO A 1 98 ? 13.169 -15.483 -7.962 1.00 90.56 98 PRO A N 1
ATOM 697 C CA . PRO A 1 98 ? 14.325 -16.280 -8.376 1.00 90.56 98 PRO A CA 1
ATOM 698 C C . PRO A 1 98 ? 13.954 -17.404 -9.357 1.00 90.56 98 PRO A C 1
ATOM 700 O O . PRO A 1 98 ? 14.824 -17.906 -10.060 1.00 90.56 98 PRO A O 1
ATOM 703 N N . THR A 1 99 ? 12.676 -17.796 -9.419 1.00 90.50 99 THR A N 1
ATOM 704 C CA . THR A 1 99 ? 12.178 -18.913 -10.241 1.00 90.50 99 THR A CA 1
ATOM 705 C C . THR A 1 99 ? 11.255 -18.472 -11.379 1.00 90.50 99 THR A C 1
ATOM 707 O O . THR A 1 99 ? 10.720 -19.313 -12.094 1.00 90.50 99 THR A O 1
ATOM 710 N N . GLY A 1 100 ? 11.032 -17.164 -11.552 1.00 91.19 100 GLY A N 1
ATOM 711 C CA . GLY A 1 100 ? 10.085 -16.640 -12.544 1.00 91.19 100 GLY A CA 1
ATOM 712 C C . GLY A 1 100 ? 8.607 -16.781 -12.152 1.00 91.19 100 GLY A C 1
ATOM 713 O O . GLY A 1 100 ? 7.740 -16.731 -13.023 1.00 91.19 100 GLY A O 1
ATOM 714 N N . SER A 1 101 ? 8.311 -16.940 -10.856 1.00 92.81 101 SER A N 1
ATOM 715 C CA . SER A 1 101 ? 6.949 -16.977 -10.310 1.00 92.81 101 SER A CA 1
ATOM 716 C C . SER A 1 101 ? 6.094 -15.809 -10.808 1.00 92.81 101 SER A C 1
ATOM 718 O O . SER A 1 101 ? 6.569 -14.680 -10.950 1.00 92.81 101 SER A O 1
ATOM 720 N N . LYS A 1 102 ? 4.805 -16.083 -11.024 1.00 94.50 102 LYS A N 1
ATOM 721 C CA . LYS A 1 102 ? 3.777 -15.096 -11.390 1.00 94.50 102 LYS A CA 1
ATOM 722 C C . LYS A 1 102 ? 3.031 -14.531 -10.182 1.00 94.50 102 LYS A C 1
ATOM 724 O O . LYS A 1 102 ? 2.118 -13.725 -10.337 1.00 94.50 102 LYS A O 1
ATOM 729 N N . VAL A 1 103 ? 3.434 -14.927 -8.976 1.00 94.06 103 VAL A N 1
ATOM 730 C CA . VAL A 1 103 ? 2.927 -14.361 -7.727 1.00 94.06 103 VAL A CA 1
ATOM 731 C C . VAL A 1 103 ? 3.716 -13.103 -7.383 1.00 94.06 103 VAL A C 1
ATOM 733 O O . VAL A 1 103 ? 4.946 -13.080 -7.486 1.00 94.06 103 VAL A O 1
ATOM 736 N N . TRP A 1 104 ? 3.003 -12.064 -6.964 1.00 98.06 104 TRP A N 1
ATOM 737 C CA . TRP A 1 104 ? 3.555 -10.793 -6.515 1.00 98.06 104 TRP A CA 1
ATOM 738 C C . TRP A 1 104 ? 3.104 -10.508 -5.093 1.00 98.06 104 TRP A C 1
ATOM 740 O O . TRP A 1 104 ? 1.916 -10.581 -4.802 1.00 98.06 104 TRP A O 1
ATOM 750 N N . ILE A 1 105 ? 4.043 -10.142 -4.230 1.00 95.94 105 ILE A N 1
ATOM 751 C CA . ILE A 1 105 ? 3.767 -9.604 -2.903 1.00 95.94 105 ILE A CA 1
ATOM 752 C C . ILE A 1 105 ? 4.176 -8.140 -2.912 1.00 95.94 105 ILE A C 1
ATOM 754 O O . ILE A 1 105 ? 5.349 -7.820 -3.104 1.00 95.94 105 ILE A O 1
ATOM 758 N N . ILE A 1 106 ? 3.207 -7.257 -2.709 1.00 98.19 106 ILE A N 1
ATOM 759 C CA . ILE A 1 106 ? 3.408 -5.816 -2.624 1.00 98.19 106 ILE A CA 1
ATOM 760 C C . ILE A 1 106 ? 3.109 -5.407 -1.189 1.00 98.19 106 ILE A C 1
ATOM 762 O O . ILE A 1 106 ? 1.964 -5.456 -0.747 1.00 98.19 106 ILE A O 1
ATOM 766 N N . ASN A 1 107 ? 4.158 -5.044 -0.460 1.00 97.19 107 ASN A N 1
ATOM 767 C CA . ASN A 1 107 ? 4.091 -4.697 0.946 1.00 97.19 107 ASN A CA 1
ATOM 768 C C . ASN A 1 107 ? 4.146 -3.181 1.163 1.00 97.19 107 ASN A C 1
ATOM 770 O O . ASN A 1 107 ? 5.041 -2.501 0.655 1.00 97.19 107 ASN A O 1
ATOM 774 N N . THR A 1 108 ? 3.247 -2.658 1.987 1.00 96.88 108 THR A N 1
ATOM 775 C CA . THR A 1 108 ? 3.328 -1.305 2.551 1.00 96.88 108 THR A CA 1
ATOM 776 C C . THR A 1 108 ? 3.795 -1.395 3.999 1.00 96.88 108 THR A C 1
ATOM 778 O O . THR A 1 108 ? 3.123 -2.016 4.821 1.00 96.88 108 THR A O 1
ATOM 781 N N . GLN A 1 109 ? 4.943 -0.792 4.326 1.00 94.94 109 GLN A N 1
ATOM 782 C CA . GLN A 1 109 ? 5.479 -0.816 5.693 1.00 94.94 109 GLN A CA 1
ATOM 783 C C . GLN A 1 109 ? 4.603 -0.035 6.690 1.00 94.94 109 GLN A C 1
ATOM 785 O O . GLN A 1 109 ? 3.863 0.879 6.313 1.00 94.94 109 GLN A O 1
ATOM 790 N N . GLY A 1 110 ? 4.706 -0.416 7.967 1.00 92.31 110 GLY A N 1
ATOM 791 C CA . GLY A 1 110 ? 4.100 0.269 9.110 1.00 92.31 110 GLY A CA 1
ATOM 792 C C . GLY A 1 110 ? 5.048 1.249 9.808 1.00 92.31 110 GLY A C 1
ATOM 793 O O . GLY A 1 110 ? 6.162 1.487 9.348 1.00 92.31 110 GLY A O 1
ATOM 794 N N . GLY A 1 111 ? 4.599 1.821 10.933 1.00 89.44 111 GLY A N 1
ATOM 795 C CA . GLY A 1 111 ? 5.414 2.729 11.757 1.00 89.44 111 GLY A CA 1
ATOM 796 C C . GLY A 1 111 ? 4.652 3.913 12.365 1.00 89.44 111 GLY A C 1
ATOM 797 O O . GLY A 1 111 ? 5.145 5.041 12.332 1.00 89.44 111 GLY A O 1
ATOM 798 N N . GLY A 1 112 ? 3.431 3.705 12.869 1.00 89.12 112 GLY A N 1
ATOM 799 C CA . GLY A 1 112 ? 2.598 4.773 13.447 1.00 89.12 112 GLY A CA 1
ATOM 800 C C . GLY A 1 112 ? 2.174 5.849 12.435 1.00 89.12 112 GLY A C 1
ATOM 801 O O . GLY A 1 112 ? 2.111 5.604 11.233 1.00 89.12 112 GLY A O 1
ATOM 802 N N . TYR A 1 113 ? 1.882 7.059 12.898 1.00 91.88 113 TYR A N 1
ATOM 803 C CA . TYR A 1 113 ? 1.502 8.195 12.047 1.00 91.88 113 TYR A CA 1
ATOM 804 C C . TYR A 1 113 ? 1.817 9.523 12.751 1.00 91.88 113 TYR A C 1
ATOM 806 O O . TYR A 1 113 ? 2.325 9.522 13.873 1.00 91.88 113 TYR A O 1
ATOM 814 N N . CYS A 1 114 ? 1.580 10.644 12.072 1.00 91.38 114 CYS A N 1
ATOM 815 C CA . CYS A 1 114 ? 1.746 11.990 12.616 1.00 91.38 114 CYS A CA 1
ATOM 816 C C . CYS A 1 114 ? 0.384 12.676 12.729 1.00 91.38 114 CYS A C 1
ATOM 818 O O . CYS A 1 114 ? -0.209 13.036 11.723 1.00 91.38 114 CYS A O 1
ATOM 820 N N . ASP A 1 115 ? -0.093 12.899 13.949 1.00 87.06 115 ASP A N 1
ATOM 821 C CA . ASP A 1 115 ? -1.409 13.501 14.186 1.00 87.06 115 ASP A CA 1
ATOM 822 C C . ASP A 1 115 ? -1.465 15.029 13.973 1.00 87.06 115 ASP A C 1
ATOM 824 O O . ASP A 1 115 ? -2.541 15.611 13.864 1.00 87.06 115 ASP A O 1
ATOM 828 N N . GLY A 1 116 ? -0.302 15.674 13.859 1.00 84.56 116 GLY A N 1
ATOM 829 C CA . GLY A 1 116 ? -0.127 17.104 13.613 1.00 84.56 116 GLY A CA 1
ATOM 830 C C . GLY A 1 116 ? -0.067 17.978 14.867 1.00 84.56 116 GLY A C 1
ATOM 831 O O . GLY A 1 116 ? 0.300 19.146 14.756 1.00 84.56 116 GLY A O 1
ATOM 832 N N . PHE A 1 117 ? -0.389 17.444 16.047 1.00 77.38 117 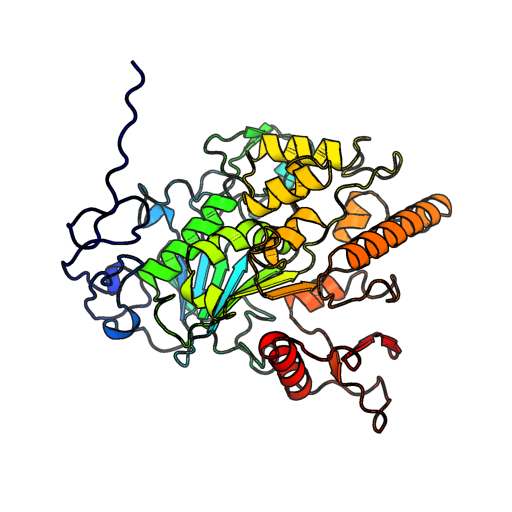PHE A N 1
ATOM 833 C CA . PHE A 1 117 ? -0.579 18.226 17.281 1.00 77.38 117 PHE A CA 1
ATOM 834 C C . PHE A 1 117 ? 0.041 17.583 18.536 1.00 77.38 117 PHE A C 1
ATOM 836 O O . PHE A 1 117 ? -0.171 18.058 19.661 1.00 77.38 117 PHE A O 1
ATOM 843 N N . THR A 1 118 ? 0.767 16.480 18.373 1.00 73.62 118 THR A N 1
ATOM 844 C CA . THR A 1 118 ? 1.680 15.943 19.379 1.00 73.62 118 THR A CA 1
ATOM 845 C C . THR A 1 118 ? 3.117 15.951 18.862 1.00 73.62 118 THR A C 1
ATOM 847 O O . THR A 1 118 ? 3.380 15.821 17.662 1.00 73.62 118 THR A O 1
ATOM 850 N N . ASN A 1 119 ? 4.075 15.993 19.792 1.00 70.12 119 ASN A N 1
ATOM 851 C CA . ASN A 1 119 ? 5.498 15.806 19.488 1.00 70.12 119 ASN A CA 1
ATOM 852 C C . ASN A 1 119 ? 5.805 14.456 18.811 1.00 70.12 119 ASN A C 1
ATOM 854 O O . ASN A 1 119 ? 6.882 14.300 18.239 1.00 70.12 119 ASN A O 1
ATOM 858 N N . ALA A 1 120 ? 4.848 13.515 18.773 1.00 72.12 120 ALA A N 1
ATOM 859 C CA . ALA A 1 120 ? 4.990 12.255 18.052 1.00 72.12 120 ALA A 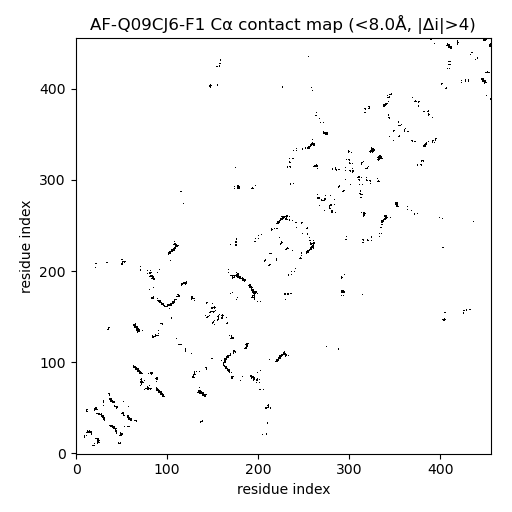CA 1
ATOM 860 C C . ALA A 1 120 ? 5.287 12.452 16.556 1.00 72.12 120 ALA A C 1
ATOM 862 O O . ALA A 1 120 ? 5.818 11.539 15.934 1.00 72.12 120 ALA A O 1
ATOM 863 N N . CYS A 1 121 ? 4.979 13.618 15.974 1.00 83.06 121 CYS A N 1
ATOM 864 C CA . CYS A 1 121 ? 5.397 13.987 14.619 1.00 83.06 121 CYS A CA 1
ATOM 865 C C . CYS A 1 121 ? 6.897 14.299 14.506 1.00 83.06 121 CYS A C 1
ATOM 867 O O . CYS A 1 121 ? 7.524 13.929 13.510 1.00 83.06 121 CYS A O 1
ATOM 869 N N . ALA A 1 122 ? 7.469 14.973 15.507 1.00 77.81 122 ALA A N 1
ATOM 870 C CA . ALA A 1 122 ? 8.874 15.371 15.529 1.00 77.81 122 ALA A CA 1
ATOM 871 C C . ALA A 1 122 ? 9.810 14.199 15.862 1.00 77.81 122 ALA A C 1
ATOM 873 O O . ALA A 1 122 ? 10.905 14.105 15.306 1.00 77.81 122 ALA A O 1
ATOM 874 N N . ASP A 1 123 ? 9.336 13.245 16.663 1.00 82.75 123 ASP A N 1
ATOM 875 C CA . ASP A 1 123 ? 10.127 12.100 17.133 1.00 82.75 123 ASP A CA 1
ATOM 876 C C . ASP A 1 123 ? 10.221 10.941 16.121 1.00 82.75 123 ASP A C 1
ATOM 878 O O . ASP A 1 123 ? 10.795 9.889 16.400 1.00 82.75 123 ASP A O 1
ATOM 882 N N . ARG A 1 124 ? 9.688 11.115 14.905 1.00 86.50 124 ARG A N 1
ATOM 883 C CA . ARG A 1 124 ? 9.665 10.063 13.869 1.00 86.50 124 ARG A CA 1
ATOM 884 C C . ARG A 1 124 ? 11.030 9.822 13.220 1.00 86.50 124 ARG A C 1
ATOM 886 O O . ARG A 1 124 ? 11.239 8.772 12.611 1.00 86.50 124 ARG A O 1
ATOM 893 N N . GLY A 1 125 ? 11.958 10.777 13.339 1.00 85.69 125 GLY A N 1
ATOM 894 C CA . GLY A 1 125 ? 13.360 10.649 12.932 1.00 85.69 125 GLY A CA 1
ATOM 895 C C . GLY A 1 125 ? 13.550 10.058 11.522 1.00 85.69 125 GLY A C 1
ATOM 896 O O . GLY A 1 125 ? 13.121 10.674 10.541 1.00 85.69 125 GLY A O 1
ATOM 897 N N . PRO A 1 126 ? 14.181 8.872 11.380 1.00 85.00 126 PRO A N 1
ATOM 898 C CA . PRO A 1 126 ? 14.466 8.267 10.076 1.00 85.00 126 PRO A CA 1
ATOM 899 C C . PRO A 1 126 ? 13.208 7.878 9.280 1.00 85.00 126 PRO A C 1
ATOM 901 O O . PRO A 1 126 ? 13.304 7.678 8.071 1.00 85.00 126 PRO A O 1
ATOM 904 N N . LEU A 1 127 ? 12.029 7.813 9.911 1.00 89.69 127 LEU A N 1
ATOM 905 C CA . LEU A 1 127 ? 10.757 7.541 9.234 1.00 89.69 127 LEU A CA 1
ATOM 906 C C . LEU A 1 127 ? 10.196 8.759 8.485 1.00 89.69 127 LEU A C 1
ATOM 908 O O . LEU A 1 127 ? 9.198 8.627 7.795 1.00 89.69 127 LEU A O 1
ATOM 912 N N . LEU A 1 128 ? 10.797 9.949 8.589 1.00 93.75 128 LEU A N 1
ATOM 913 C CA . LEU A 1 128 ? 10.346 11.133 7.835 1.00 93.75 128 LEU A CA 1
ATOM 914 C C . LEU A 1 128 ? 11.000 11.259 6.453 1.00 93.75 128 LEU A C 1
ATOM 916 O O . LEU A 1 128 ? 10.622 12.123 5.659 1.00 93.75 128 LEU A O 1
ATOM 920 N N . THR A 1 129 ? 12.018 10.445 6.172 1.00 95.12 129 THR A N 1
ATOM 921 C CA . THR A 1 129 ? 12.912 10.633 5.028 1.00 95.12 129 THR A CA 1
ATOM 922 C C . THR A 1 129 ? 13.327 9.305 4.409 1.00 95.12 129 THR A C 1
ATOM 924 O O . THR A 1 129 ? 13.276 8.250 5.037 1.00 95.12 129 THR A O 1
ATOM 927 N N . SER A 1 130 ? 13.789 9.361 3.164 1.00 96.56 130 SER A N 1
ATOM 928 C CA . SER A 1 130 ? 14.465 8.256 2.483 1.00 96.56 130 SER A CA 1
ATOM 929 C C . SER A 1 130 ? 15.956 8.531 2.250 1.00 96.56 130 SER A C 1
ATOM 931 O O . SER A 1 130 ? 16.621 7.745 1.575 1.00 96.56 130 SER A O 1
ATOM 933 N N . LYS A 1 131 ? 16.511 9.637 2.770 1.00 94.31 131 LYS A N 1
ATOM 934 C CA . LYS A 1 131 ? 17.918 10.034 2.546 1.00 94.31 131 LYS A CA 1
ATOM 935 C C . LYS A 1 131 ? 18.940 9.023 3.080 1.00 94.31 131 LYS A C 1
ATOM 937 O O . LYS A 1 131 ? 20.026 8.928 2.525 1.00 94.31 131 LYS A O 1
ATOM 942 N N . GLY A 1 132 ? 18.590 8.267 4.122 1.00 92.38 132 GLY A N 1
ATOM 943 C CA . GLY A 1 132 ? 19.429 7.192 4.671 1.00 92.38 132 GLY A CA 1
ATOM 944 C C . GLY A 1 132 ? 19.333 5.860 3.916 1.00 92.38 132 GLY A C 1
ATOM 945 O O . GLY A 1 132 ? 20.061 4.925 4.237 1.00 92.38 132 GLY A O 1
ATOM 946 N N . LEU A 1 133 ? 18.438 5.751 2.930 1.00 94.88 133 LEU A N 1
ATOM 947 C CA . LEU A 1 133 ? 18.297 4.557 2.098 1.00 94.88 133 LEU A CA 1
ATOM 948 C C . LEU A 1 133 ? 19.222 4.637 0.875 1.00 94.88 133 LEU A C 1
ATOM 950 O O . LEU A 1 133 ? 19.540 5.744 0.430 1.00 94.88 133 LEU A O 1
ATOM 954 N N . PRO A 1 134 ? 19.594 3.496 0.262 1.00 97.00 134 PRO A N 1
ATOM 955 C CA . PRO A 1 134 ? 20.388 3.494 -0.963 1.00 97.00 134 PRO A CA 1
ATOM 956 C C . PRO A 1 134 ? 19.802 4.380 -2.080 1.00 97.00 134 PRO A C 1
ATOM 958 O O . PRO A 1 134 ? 18.603 4.688 -2.114 1.00 97.00 134 PRO A O 1
ATOM 961 N N . ALA A 1 135 ? 20.657 4.809 -3.007 1.00 97.88 135 ALA A N 1
ATOM 962 C CA . ALA A 1 135 ? 20.242 5.592 -4.170 1.00 97.88 135 ALA A CA 1
ATOM 963 C C . ALA A 1 135 ? 19.288 4.797 -5.088 1.00 97.88 135 ALA A C 1
ATOM 965 O O . ALA A 1 135 ? 19.193 3.573 -4.987 1.00 97.88 135 ALA A O 1
ATOM 966 N N . ASP A 1 136 ? 18.580 5.489 -5.991 1.00 98.31 136 ASP A N 1
ATOM 967 C CA . ASP A 1 136 ? 17.839 4.805 -7.064 1.00 98.31 136 ASP A CA 1
ATOM 968 C C . ASP A 1 136 ? 18.790 3.899 -7.853 1.00 98.31 136 ASP A C 1
ATOM 970 O O . ASP A 1 136 ? 19.962 4.237 -8.033 1.00 98.31 136 ASP A O 1
ATOM 974 N N . ARG A 1 137 ? 18.286 2.748 -8.304 1.00 97.88 137 ARG A N 1
ATOM 975 C CA . ARG A 1 137 ? 19.036 1.718 -9.042 1.00 97.88 137 ARG A CA 1
ATOM 976 C C . ARG A 1 137 ? 20.141 1.019 -8.252 1.00 97.88 137 ARG A C 1
ATOM 978 O O . ARG A 1 137 ? 20.812 0.145 -8.800 1.00 97.88 137 ARG A O 1
ATOM 985 N N . ALA A 1 138 ? 20.330 1.347 -6.973 1.00 98.12 138 ALA A N 1
ATOM 986 C CA . ALA A 1 138 ? 21.273 0.627 -6.130 1.00 98.12 138 ALA A CA 1
ATOM 987 C C . ALA A 1 138 ? 20.833 -0.836 -5.983 1.00 98.12 138 ALA A C 1
ATOM 989 O O . ALA A 1 138 ? 19.687 -1.120 -5.623 1.00 98.12 138 ALA A O 1
ATOM 990 N N . LEU A 1 139 ? 21.759 -1.755 -6.254 1.00 97.31 139 LEU A N 1
ATOM 991 C CA . LEU A 1 139 ? 21.535 -3.188 -6.122 1.00 97.31 139 LEU A CA 1
ATOM 992 C C . LEU A 1 139 ? 22.005 -3.676 -4.754 1.00 97.31 139 LEU A C 1
ATOM 994 O O . LEU A 1 139 ? 23.019 -3.227 -4.225 1.00 97.31 139 LEU A O 1
ATOM 998 N N . SER A 1 140 ? 21.269 -4.628 -4.198 1.00 94.69 140 SER A N 1
ATOM 999 C CA . SER A 1 140 ? 21.601 -5.311 -2.951 1.00 94.69 140 SER A CA 1
ATOM 1000 C C . SER A 1 140 ? 21.288 -6.794 -3.081 1.00 94.69 140 SER A C 1
ATOM 1002 O O . SER A 1 140 ? 20.375 -7.177 -3.813 1.00 94.69 140 SER A O 1
ATOM 1004 N N . ASN A 1 141 ? 22.020 -7.634 -2.357 1.00 89.25 141 ASN A N 1
ATOM 1005 C CA . ASN A 1 141 ? 21.665 -9.043 -2.248 1.00 89.25 141 ASN A CA 1
ATOM 1006 C C . ASN A 1 141 ? 20.454 -9.191 -1.312 1.00 89.25 141 ASN A C 1
ATOM 1008 O O . ASN A 1 141 ? 20.363 -8.494 -0.297 1.00 89.25 141 ASN A O 1
ATOM 1012 N N . GLY A 1 142 ? 19.532 -10.096 -1.640 1.00 84.00 142 GLY A N 1
ATOM 1013 C CA . GLY A 1 142 ? 18.419 -10.470 -0.760 1.00 84.00 142 GLY A CA 1
ATOM 1014 C C . GLY A 1 142 ? 17.017 -10.107 -1.265 1.00 84.00 142 GLY A C 1
ATOM 1015 O O . GLY A 1 142 ? 16.800 -9.767 -2.428 1.00 84.00 142 GLY A O 1
ATOM 1016 N N . SER A 1 143 ? 16.045 -10.216 -0.362 1.00 84.81 143 SER A N 1
ATOM 1017 C CA . SER A 1 143 ? 14.618 -9.929 -0.563 1.00 84.81 143 SER A CA 1
ATOM 1018 C C . SER A 1 143 ? 14.256 -8.453 -0.410 1.00 84.81 143 SER A C 1
ATOM 1020 O O . SER A 1 143 ? 15.072 -7.623 0.004 1.00 84.81 143 SER A O 1
ATOM 1022 N N . ALA A 1 144 ? 12.995 -8.128 -0.716 1.00 82.31 144 ALA A N 1
ATOM 1023 C CA . ALA A 1 144 ? 12.421 -6.813 -0.430 1.00 82.31 144 ALA A CA 1
ATOM 1024 C C . ALA A 1 144 ? 12.201 -6.556 1.079 1.00 82.31 144 ALA A C 1
ATOM 1026 O O . ALA A 1 144 ? 12.111 -5.400 1.482 1.00 82.31 144 ALA A O 1
ATOM 1027 N N . GLY A 1 145 ? 12.168 -7.609 1.905 1.00 82.25 145 GLY A N 1
ATOM 1028 C CA . GLY A 1 145 ? 12.109 -7.560 3.371 1.00 82.25 145 GLY A CA 1
ATOM 1029 C C . GLY A 1 145 ? 12.846 -8.749 3.995 1.00 82.25 145 GLY A C 1
ATOM 1030 O O . GLY A 1 145 ? 13.209 -9.682 3.288 1.00 82.25 145 GLY A O 1
ATOM 1031 N N . SER A 1 146 ? 13.122 -8.720 5.296 1.00 75.69 146 SER A N 1
ATOM 1032 C CA . SER A 1 146 ? 13.997 -9.709 5.953 1.00 75.69 146 SER A CA 1
ATOM 1033 C C . SER A 1 146 ? 13.279 -10.892 6.607 1.00 75.69 146 SER A C 1
ATOM 1035 O O . SER A 1 146 ? 13.963 -11.788 7.086 1.00 75.69 146 SER A O 1
ATOM 1037 N N . SER A 1 147 ? 11.946 -10.891 6.671 1.00 76.94 147 SER A N 1
ATOM 1038 C CA . SER A 1 147 ? 11.168 -11.877 7.431 1.00 76.94 147 SER A CA 1
ATOM 1039 C C . SER A 1 147 ? 9.748 -12.068 6.891 1.00 76.94 147 SER A C 1
ATOM 1041 O O . SER A 1 147 ? 9.294 -11.339 6.001 1.00 76.94 147 SER A O 1
ATOM 1043 N N . GLY A 1 148 ? 9.054 -13.069 7.432 1.00 74.94 148 GLY A N 1
ATOM 1044 C CA . GLY A 1 148 ? 7.657 -13.387 7.156 1.00 74.94 148 GLY A CA 1
ATOM 1045 C C . GLY A 1 148 ? 7.354 -13.587 5.683 1.00 74.94 148 GLY A C 1
ATOM 1046 O O . 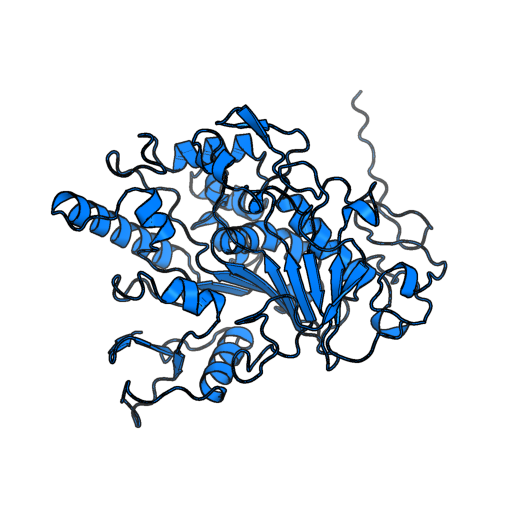GLY A 1 148 ? 8.138 -14.194 4.963 1.00 74.94 148 GLY A O 1
ATOM 1047 N N . ILE A 1 149 ? 6.235 -13.043 5.203 1.00 77.75 149 ILE A N 1
ATOM 1048 C CA . ILE A 1 149 ? 5.805 -13.174 3.803 1.00 77.75 149 ILE A CA 1
ATOM 1049 C C . ILE A 1 149 ? 6.821 -12.613 2.791 1.00 77.75 149 ILE A C 1
ATOM 1051 O O . ILE A 1 149 ? 6.782 -12.973 1.618 1.00 7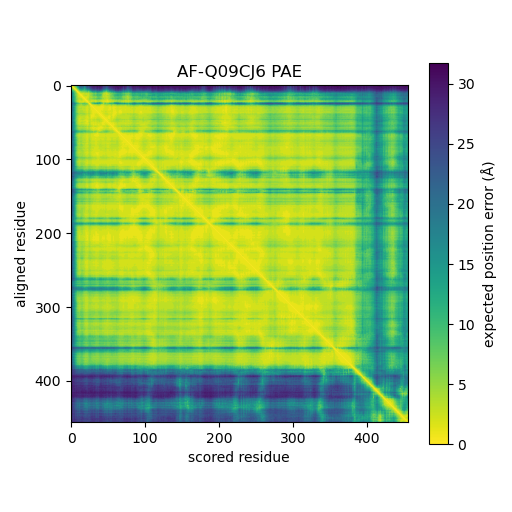7.75 149 ILE A O 1
ATOM 1055 N N . LEU A 1 150 ? 7.760 -11.763 3.225 1.00 85.19 150 LEU A N 1
ATOM 1056 C CA . LEU A 1 150 ? 8.855 -11.259 2.391 1.00 85.19 150 LEU A CA 1
ATOM 1057 C C . LEU A 1 150 ? 10.160 -12.056 2.549 1.00 85.19 150 LEU A C 1
ATOM 1059 O O . LEU A 1 150 ? 11.103 -11.815 1.794 1.00 85.19 150 LEU A O 1
ATOM 1063 N N . SER A 1 151 ? 10.233 -13.012 3.478 1.00 84.56 151 SER A N 1
ATOM 1064 C CA . SER A 1 151 ? 11.391 -13.894 3.630 1.00 84.56 151 SER A CA 1
ATOM 1065 C C . SER A 1 151 ? 11.583 -14.756 2.384 1.00 84.56 151 SER A C 1
ATOM 1067 O O . SER A 1 151 ? 10.616 -15.163 1.732 1.00 84.56 151 SER A O 1
ATOM 1069 N N . ARG A 1 152 ? 12.845 -15.019 2.034 1.00 86.81 152 ARG A N 1
ATOM 1070 C CA . ARG A 1 152 ? 13.226 -15.998 0.999 1.00 86.81 152 ARG A CA 1
ATOM 1071 C C . ARG A 1 152 ? 13.517 -17.371 1.583 1.00 86.81 152 ARG A C 1
ATOM 1073 O O . ARG A 1 152 ? 13.737 -18.297 0.812 1.00 86.81 152 ARG A O 1
ATOM 1080 N N . ASP A 1 153 ? 13.553 -17.489 2.907 1.00 81.62 153 ASP A N 1
ATOM 1081 C CA . ASP A 1 153 ? 13.733 -18.769 3.571 1.00 81.62 153 ASP A CA 1
ATOM 1082 C C . ASP A 1 153 ? 12.433 -19.578 3.442 1.00 81.62 153 ASP A C 1
ATOM 1084 O O . ASP A 1 153 ? 11.416 -19.162 4.000 1.00 81.62 153 ASP A O 1
ATOM 1088 N N . PRO A 1 154 ? 12.420 -20.712 2.719 1.00 77.00 154 PRO A N 1
ATOM 1089 C CA . PRO A 1 154 ? 11.228 -21.541 2.599 1.00 77.00 154 PRO A CA 1
ATOM 1090 C C . PRO A 1 154 ? 10.814 -22.188 3.928 1.00 77.00 154 PRO A C 1
ATOM 1092 O O . PRO A 1 154 ? 9.691 -22.663 4.018 1.00 77.00 154 PRO A O 1
ATOM 1095 N N . LEU A 1 155 ? 11.662 -22.210 4.963 1.00 75.00 155 LEU A N 1
ATOM 1096 C CA . LEU A 1 155 ? 11.252 -22.647 6.303 1.00 75.00 155 LEU A CA 1
ATOM 1097 C C . LEU A 1 155 ? 10.422 -21.582 7.033 1.00 75.00 155 LEU A C 1
ATOM 1099 O O . LEU A 1 155 ? 9.610 -21.919 7.891 1.00 75.00 155 LEU A O 1
ATOM 1103 N N . GLU A 1 156 ? 10.613 -20.304 6.701 1.00 70.44 156 GLU A N 1
ATOM 1104 C CA . GLU A 1 156 ? 9.841 -19.188 7.259 1.00 70.44 156 GLU A CA 1
ATOM 1105 C C . GLU A 1 156 ? 8.658 -18.799 6.362 1.00 70.44 156 GLU A C 1
ATOM 1107 O O . GLU A 1 156 ? 7.570 -18.513 6.853 1.00 70.44 156 GLU A O 1
ATOM 1112 N N . ASN A 1 157 ? 8.858 -18.803 5.044 1.00 72.31 157 ASN A N 1
ATOM 1113 C CA . ASN A 1 157 ? 7.880 -18.423 4.031 1.00 72.31 157 ASN A CA 1
ATOM 1114 C C . ASN A 1 157 ? 7.655 -19.564 3.036 1.00 72.31 157 ASN A C 1
ATOM 1116 O O . ASN A 1 157 ? 8.053 -19.483 1.866 1.00 72.31 157 ASN A O 1
ATOM 1120 N N . PRO A 1 158 ? 7.016 -20.648 3.482 1.00 67.44 158 PRO A N 1
ATOM 1121 C CA . PRO A 1 158 ? 6.969 -21.875 2.709 1.00 67.44 158 PRO A CA 1
ATOM 1122 C C . PRO A 1 158 ? 6.088 -21.738 1.455 1.00 67.44 158 PRO A C 1
ATOM 1124 O O . PRO A 1 158 ? 6.297 -22.455 0.479 1.00 67.44 158 PRO A O 1
ATOM 1127 N N . THR A 1 159 ? 5.146 -20.789 1.430 1.00 72.56 159 THR A N 1
ATOM 1128 C CA . THR A 1 159 ? 4.237 -20.575 0.291 1.00 72.56 159 THR A CA 1
ATOM 1129 C C . THR A 1 159 ? 4.775 -19.559 -0.717 1.00 72.56 159 THR A C 1
ATOM 1131 O O . THR A 1 159 ? 4.651 -19.756 -1.926 1.00 72.56 159 THR A O 1
ATOM 1134 N N . PHE A 1 160 ? 5.379 -18.459 -0.251 1.00 83.12 160 PHE A N 1
ATOM 1135 C CA . PHE A 1 160 ? 5.651 -17.298 -1.103 1.00 83.12 160 PHE A CA 1
ATOM 1136 C C . PHE A 1 160 ? 7.128 -16.899 -1.202 1.00 83.12 160 PHE A C 1
ATOM 1138 O O . PHE A 1 160 ? 7.430 -15.871 -1.817 1.00 83.12 160 PHE A O 1
ATOM 1145 N N . ALA A 1 161 ? 8.064 -17.713 -0.692 1.00 82.31 161 ALA A N 1
ATOM 1146 C CA . ALA A 1 161 ? 9.505 -17.428 -0.766 1.00 82.31 161 ALA A CA 1
ATOM 1147 C C . ALA A 1 161 ? 9.990 -17.140 -2.198 1.00 82.31 161 ALA A C 1
ATOM 1149 O O . ALA A 1 161 ? 10.909 -16.347 -2.411 1.00 82.31 161 ALA A O 1
ATOM 1150 N N . ASN A 1 162 ? 9.329 -17.724 -3.200 1.00 89.31 162 ASN A N 1
ATOM 1151 C CA . ASN A 1 162 ? 9.666 -17.561 -4.610 1.00 89.31 162 ASN A CA 1
ATOM 1152 C C . ASN A 1 162 ? 8.891 -16.446 -5.332 1.00 89.31 162 ASN A C 1
ATOM 1154 O O . ASN A 1 162 ? 9.099 -16.268 -6.528 1.00 89.31 162 ASN A O 1
ATOM 1158 N N . ALA A 1 163 ? 8.009 -15.688 -4.680 1.00 93.19 163 ALA A N 1
ATOM 1159 C CA . ALA A 1 163 ? 7.252 -14.616 -5.335 1.00 93.19 163 ALA A CA 1
ATOM 1160 C C . ALA A 1 163 ? 8.153 -13.456 -5.806 1.00 93.19 163 ALA A C 1
ATOM 1162 O O . ALA A 1 163 ? 9.285 -13.288 -5.347 1.00 93.19 163 ALA A O 1
ATOM 1163 N N . ASN A 1 164 ? 7.647 -12.615 -6.706 1.00 97.62 164 ASN A N 1
ATOM 1164 C CA . ASN A 1 164 ? 8.173 -11.258 -6.851 1.00 97.62 164 ASN A CA 1
ATOM 1165 C C . ASN A 1 164 ? 7.783 -10.470 -5.599 1.00 97.62 164 ASN A C 1
ATOM 1167 O O . ASN A 1 164 ? 6.660 -10.599 -5.119 1.00 97.62 164 ASN A O 1
ATOM 1171 N N . GLN A 1 165 ? 8.691 -9.665 -5.066 1.00 97.44 165 GLN A N 1
ATOM 1172 C CA . GLN A 1 165 ? 8.478 -8.955 -3.810 1.00 97.44 165 GLN A CA 1
ATOM 1173 C C . GLN A 1 165 ? 8.770 -7.469 -3.991 1.00 97.44 165 GLN A C 1
ATOM 1175 O O . GLN A 1 165 ? 9.833 -7.100 -4.488 1.00 97.44 165 GLN A O 1
ATOM 1180 N N . ALA A 1 166 ? 7.859 -6.619 -3.540 1.00 98.38 166 ALA A N 1
ATOM 1181 C CA . ALA A 1 166 ? 8.059 -5.186 -3.418 1.00 98.38 166 ALA A CA 1
ATOM 1182 C C . ALA A 1 166 ? 7.739 -4.748 -1.987 1.00 98.38 166 ALA A C 1
ATOM 1184 O O . ALA A 1 166 ? 6.777 -5.237 -1.402 1.00 98.38 166 ALA A O 1
ATOM 1185 N N . SER A 1 167 ? 8.525 -3.836 -1.417 1.00 97.94 167 SER A N 1
ATOM 1186 C CA . SER A 1 167 ? 8.236 -3.253 -0.102 1.00 97.94 167 SER A CA 1
ATOM 1187 C C . SER A 1 167 ? 8.476 -1.751 -0.113 1.00 97.94 167 SER A C 1
ATOM 1189 O O . SER A 1 167 ? 9.612 -1.302 -0.284 1.00 97.94 167 SER A O 1
ATOM 1191 N N . GLY A 1 168 ? 7.404 -0.983 0.072 1.00 98.06 168 GLY A N 1
ATOM 1192 C CA . GLY A 1 168 ? 7.424 0.474 0.142 1.00 98.06 168 GLY A CA 1
ATOM 1193 C C . GLY A 1 168 ? 7.911 0.983 1.493 1.00 98.06 168 GLY A C 1
ATOM 1194 O O . GLY A 1 168 ? 7.381 0.569 2.523 1.00 98.06 168 GLY A O 1
ATOM 1195 N N . HIS A 1 169 ? 8.885 1.900 1.482 1.00 97.12 169 HIS A N 1
ATOM 1196 C CA . HIS A 1 169 ? 9.353 2.583 2.691 1.00 97.12 169 HIS A CA 1
ATOM 1197 C C . HIS A 1 169 ? 8.277 3.534 3.200 1.00 97.12 169 HIS A C 1
ATOM 1199 O O . HIS A 1 169 ? 7.905 4.487 2.510 1.00 97.12 169 HIS A O 1
ATOM 1205 N N . TYR A 1 170 ? 7.767 3.294 4.403 1.00 97.19 170 TYR A N 1
ATOM 1206 C CA . TYR A 1 170 ? 6.748 4.168 4.966 1.00 97.19 170 TYR A CA 1
ATOM 1207 C C . TYR A 1 170 ? 7.382 5.451 5.500 1.00 97.19 170 TYR A C 1
ATOM 1209 O O . TYR A 1 170 ? 7.866 5.508 6.628 1.00 97.19 170 TYR A O 1
ATOM 1217 N N . CYS A 1 171 ? 7.368 6.482 4.654 1.00 97.25 171 CYS A N 1
ATOM 1218 C CA . CYS A 1 171 ? 7.948 7.785 4.961 1.00 97.25 171 CYS A CA 1
ATOM 1219 C C . CYS A 1 171 ? 6.980 8.964 4.858 1.00 97.25 171 CYS A C 1
ATOM 1221 O O . CYS A 1 171 ? 7.411 10.108 4.726 1.00 97.25 171 CYS A O 1
ATOM 1223 N N . SER A 1 172 ? 5.678 8.682 4.833 1.00 97.12 172 SER A N 1
ATOM 1224 C CA . SER A 1 172 ? 4.627 9.686 4.656 1.00 97.12 172 SER A CA 1
ATOM 1225 C C . SER A 1 172 ? 3.820 9.954 5.921 1.00 97.12 172 SER A C 1
ATOM 1227 O O . SER A 1 172 ? 3.158 10.981 5.990 1.00 97.12 172 SER A O 1
ATOM 1229 N N . SER A 1 173 ? 3.900 9.094 6.942 1.00 96.38 173 SER A N 1
ATOM 1230 C CA . SER A 1 173 ? 3.297 9.320 8.270 1.00 96.38 173 SER A CA 1
ATOM 1231 C C . SER A 1 173 ? 1.781 9.578 8.274 1.00 96.38 173 SER A C 1
ATOM 1233 O O . SER A 1 173 ? 1.257 10.111 9.244 1.00 96.38 173 SER A O 1
ATOM 1235 N N . ASP A 1 174 ? 1.090 9.189 7.205 1.00 96.69 174 ASP A N 1
ATOM 1236 C CA . ASP A 1 174 ? -0.315 9.491 6.902 1.00 96.69 174 ASP A CA 1
ATOM 1237 C C . ASP A 1 174 ? -1.140 8.233 6.604 1.00 96.69 174 ASP A C 1
ATOM 1239 O O . ASP A 1 174 ? -2.135 8.288 5.876 1.00 96.69 174 ASP A O 1
ATOM 1243 N N . LEU A 1 175 ? -0.695 7.074 7.101 1.00 95.94 175 LEU A N 1
ATOM 1244 C CA . LEU A 1 175 ? -1.395 5.795 6.926 1.00 95.94 175 LEU A CA 1
ATOM 1245 C C . LEU A 1 175 ? -1.581 5.419 5.440 1.00 95.94 175 LEU A C 1
ATOM 1247 O O . LEU A 1 175 ? -2.509 4.703 5.076 1.00 95.94 175 LEU A O 1
ATOM 1251 N N . TRP A 1 176 ? -0.693 5.924 4.575 1.00 98.06 176 TRP A N 1
ATOM 1252 C CA . TRP A 1 176 ? -0.739 5.782 3.118 1.00 98.06 176 TRP A CA 1
ATOM 1253 C C . TRP A 1 176 ? -1.974 6.402 2.440 1.00 98.06 176 TRP A C 1
ATOM 1255 O O . TRP A 1 176 ? -2.397 5.933 1.383 1.00 98.06 176 TRP A O 1
ATOM 1265 N N . THR A 1 177 ? -2.558 7.451 3.024 1.00 98.06 177 THR A N 1
ATOM 1266 C CA . THR A 1 177 ? -3.805 8.072 2.524 1.00 98.06 177 THR A CA 1
ATOM 1267 C C . THR A 1 177 ? -3.616 9.458 1.913 1.00 98.06 177 THR A C 1
ATOM 1269 O O . THR A 1 177 ? -4.457 9.900 1.129 1.00 98.06 177 THR A O 1
ATOM 1272 N N . GLY A 1 178 ? -2.522 10.143 2.251 1.00 98.00 178 GLY A N 1
ATOM 1273 C CA . GLY A 1 178 ? -2.334 11.546 1.910 1.00 98.00 178 GLY A CA 1
ATOM 1274 C C . GLY A 1 178 ? -2.032 11.792 0.435 1.00 98.00 178 GLY A C 1
ATOM 1275 O O . GLY A 1 178 ? -1.343 11.006 -0.229 1.00 98.00 178 GLY A O 1
ATOM 1276 N N . THR A 1 179 ? -2.535 12.921 -0.058 1.00 97.38 179 THR A N 1
ATOM 1277 C CA . THR A 1 179 ? -2.247 13.475 -1.390 1.00 97.38 179 THR A CA 1
ATOM 1278 C C . THR A 1 179 ? -1.943 14.972 -1.299 1.00 97.38 179 THR A C 1
ATOM 1280 O O . THR A 1 179 ? -2.371 15.753 -2.152 1.00 97.38 179 THR A O 1
ATOM 1283 N N . ASN A 1 180 ? -1.298 15.417 -0.219 1.00 92.31 180 ASN A N 1
ATOM 1284 C CA . ASN A 1 180 ? -1.059 16.828 0.044 1.00 92.31 180 ASN A CA 1
ATOM 1285 C C . ASN A 1 180 ? 0.235 17.320 -0.639 1.00 92.31 180 ASN A C 1
ATOM 1287 O O . ASN A 1 180 ? 1.341 17.046 -0.155 1.00 92.31 180 ASN A O 1
ATOM 1291 N N . PRO A 1 181 ? 0.135 18.104 -1.734 1.00 86.31 181 PRO A N 1
ATOM 1292 C CA . PRO A 1 181 ? 1.309 18.575 -2.463 1.00 86.31 181 PRO A CA 1
ATOM 1293 C C . PRO A 1 181 ? 2.050 19.696 -1.725 1.00 86.31 181 PRO A C 1
ATOM 1295 O O . PRO A 1 181 ? 3.108 20.120 -2.185 1.00 86.31 181 PRO A O 1
ATOM 1298 N N . THR A 1 182 ? 1.501 20.198 -0.616 1.00 93.69 182 THR A N 1
ATOM 1299 C CA . THR A 1 182 ? 2.035 21.318 0.158 1.00 93.69 182 THR A CA 1
ATOM 1300 C C . THR A 1 182 ? 2.380 20.837 1.566 1.00 93.69 182 THR A C 1
ATOM 1302 O O . THR A 1 182 ? 1.545 20.187 2.200 1.00 93.69 182 THR A O 1
ATOM 1305 N N . PRO A 1 183 ? 3.579 21.146 2.091 1.00 95.44 183 PRO A N 1
ATOM 1306 C CA . PRO A 1 183 ? 3.955 20.688 3.416 1.00 95.44 183 PRO A CA 1
ATOM 1307 C C . PRO A 1 183 ? 3.147 21.454 4.469 1.00 95.44 183 PRO A C 1
ATOM 1309 O O . PRO A 1 183 ? 3.062 22.683 4.422 1.00 95.44 183 PRO A O 1
ATOM 1312 N N . GLN A 1 184 ? 2.549 20.730 5.409 1.00 95.38 184 GLN A N 1
ATOM 1313 C CA . GLN A 1 184 ? 1.693 21.298 6.445 1.00 95.38 184 GLN A CA 1
ATOM 1314 C C . GLN A 1 184 ? 2.479 21.536 7.730 1.00 95.38 184 GLN A C 1
ATOM 1316 O O . GLN A 1 184 ? 3.336 20.714 8.068 1.00 95.38 184 GLN A O 1
ATOM 1321 N N . PRO A 1 185 ? 2.207 22.637 8.450 1.00 93.31 185 PRO A N 1
ATOM 1322 C CA . PRO A 1 185 ? 2.770 22.838 9.774 1.00 93.31 185 PRO A CA 1
ATOM 1323 C C . PRO A 1 185 ? 2.263 21.752 10.726 1.00 93.31 185 PRO A C 1
ATOM 1325 O O . PRO A 1 185 ? 1.079 21.421 10.724 1.00 93.31 185 PRO A O 1
ATOM 1328 N N . VAL A 1 186 ? 3.166 21.224 11.543 1.00 91.56 186 VAL A N 1
ATOM 1329 C CA . VAL A 1 186 ? 2.854 20.282 12.622 1.00 91.56 186 VAL A CA 1
ATOM 1330 C C . VAL A 1 186 ? 3.569 20.712 13.900 1.00 91.56 186 VAL A C 1
ATOM 1332 O O . VAL A 1 186 ? 4.459 21.571 13.868 1.00 91.56 186 VAL A O 1
ATOM 1335 N N . ASP A 1 187 ? 3.176 20.120 15.024 1.00 83.75 187 ASP A N 1
ATOM 1336 C CA . ASP A 1 187 ? 3.829 20.353 16.311 1.00 83.75 187 ASP A CA 1
ATOM 1337 C C . ASP A 1 187 ? 5.349 20.089 16.261 1.00 83.75 187 ASP A C 1
ATOM 1339 O O . ASP A 1 187 ? 5.855 19.341 15.417 1.00 83.75 187 ASP A O 1
ATOM 1343 N N . GLY A 1 188 ? 6.101 20.769 17.127 1.00 80.50 188 GLY A N 1
ATOM 1344 C CA . GLY A 1 188 ? 7.569 20.779 17.075 1.00 80.50 188 GLY A CA 1
ATOM 1345 C C . GLY A 1 188 ? 8.166 21.664 15.966 1.00 80.50 188 GLY A C 1
ATOM 1346 O O . GLY A 1 188 ? 9.365 21.597 15.702 1.00 80.50 188 GLY A O 1
ATOM 1347 N N . GLY A 1 189 ? 7.356 22.506 15.310 1.00 85.06 189 GLY A N 1
ATOM 1348 C CA . GLY A 1 189 ? 7.819 23.509 14.338 1.00 85.06 189 GLY A CA 1
ATOM 1349 C C . GLY A 1 189 ? 8.199 22.948 12.963 1.00 85.06 189 GLY A C 1
ATOM 1350 O O . GLY A 1 189 ? 8.807 23.654 12.153 1.00 85.06 189 GLY A O 1
ATOM 1351 N N . LEU A 1 190 ? 7.846 21.692 12.683 1.00 90.38 190 LEU A N 1
ATOM 1352 C CA . LEU A 1 190 ? 8.122 21.044 11.405 1.00 90.38 190 LEU A CA 1
ATOM 1353 C C . LEU A 1 190 ? 7.074 21.409 10.348 1.00 90.38 190 LEU A C 1
ATOM 1355 O O . LEU A 1 190 ? 5.943 21.793 10.650 1.00 90.38 190 LEU A O 1
ATOM 1359 N N . LYS A 1 191 ? 7.456 21.249 9.077 1.00 94.38 191 LYS A N 1
ATOM 1360 C CA . LYS A 1 191 ? 6.537 21.295 7.936 1.00 94.38 191 LYS A CA 1
ATOM 1361 C C . LYS A 1 191 ? 6.680 20.013 7.132 1.00 94.38 191 LYS A C 1
ATOM 1363 O O . LYS A 1 191 ? 7.743 19.782 6.559 1.00 94.38 191 LYS A O 1
ATOM 1368 N N . LEU A 1 192 ? 5.632 19.192 7.103 1.00 95.94 192 LEU A N 1
ATOM 1369 C CA . LEU A 1 192 ? 5.686 17.837 6.553 1.00 95.94 192 LEU A CA 1
ATOM 1370 C C . LEU A 1 192 ? 4.737 17.667 5.366 1.00 95.94 192 LEU A C 1
ATOM 1372 O O . LEU A 1 192 ? 3.594 18.117 5.396 1.00 95.94 192 LEU A O 1
ATOM 1376 N N . TYR A 1 193 ? 5.205 16.992 4.321 1.00 97.38 193 TYR A N 1
ATOM 1377 C CA . TYR A 1 193 ? 4.358 16.510 3.228 1.00 97.38 193 TYR A CA 1
ATOM 1378 C C . TYR A 1 193 ? 3.625 15.224 3.621 1.00 97.38 193 TYR A C 1
ATOM 1380 O O . TYR A 1 193 ? 4.221 14.374 4.269 1.00 97.38 193 TYR A O 1
ATOM 1388 N N . PHE A 1 194 ? 2.396 15.017 3.151 1.00 97.88 194 PHE A N 1
ATOM 1389 C CA . PHE A 1 194 ? 1.621 13.792 3.392 1.00 97.88 194 PHE A CA 1
ATOM 1390 C C . PHE A 1 194 ? 1.160 13.224 2.045 1.00 97.88 194 PHE A C 1
ATOM 1392 O O . PHE A 1 194 ? 0.173 13.687 1.480 1.00 97.88 194 PHE A O 1
ATOM 1399 N N . ASN A 1 195 ? 1.945 12.304 1.474 1.00 98.00 195 ASN A N 1
ATOM 1400 C CA . ASN A 1 195 ? 1.796 11.813 0.094 1.00 98.00 195 ASN A CA 1
ATOM 1401 C C . ASN A 1 195 ? 1.709 10.285 -0.011 1.00 98.00 195 ASN A C 1
ATOM 1403 O O . ASN A 1 195 ? 2.021 9.703 -1.050 1.00 98.00 195 ASN A O 1
ATOM 1407 N N . GLY A 1 196 ? 1.320 9.601 1.058 1.00 98.38 196 GLY A N 1
ATOM 1408 C CA . GLY A 1 196 ? 1.349 8.149 1.122 1.00 98.38 196 GLY A CA 1
ATOM 1409 C C . GLY A 1 196 ? 0.500 7.452 0.054 1.00 98.38 196 GLY A C 1
ATOM 1410 O O . GLY A 1 196 ? 0.941 6.451 -0.512 1.00 98.38 196 GLY A O 1
ATOM 1411 N N . ARG A 1 197 ? -0.655 8.014 -0.327 1.00 98.38 197 ARG A N 1
ATOM 1412 C CA . ARG A 1 197 ? -1.481 7.454 -1.413 1.00 98.38 197 ARG A CA 1
ATOM 1413 C C . ARG A 1 197 ? -0.804 7.603 -2.777 1.00 98.38 197 ARG A C 1
ATOM 1415 O O . ARG A 1 197 ? -0.893 6.701 -3.614 1.00 98.38 197 ARG A O 1
ATOM 1422 N N . LEU A 1 198 ? -0.079 8.707 -2.990 1.00 98.50 198 LEU A N 1
ATOM 1423 C CA . LEU A 1 198 ? 0.734 8.929 -4.194 1.00 98.50 198 LEU A CA 1
ATOM 1424 C C . LEU A 1 198 ? 1.951 7.993 -4.232 1.00 98.50 198 LEU A C 1
ATOM 1426 O O . LEU A 1 198 ? 2.304 7.488 -5.296 1.00 98.50 198 LEU A O 1
ATOM 1430 N N . ASN A 1 199 ? 2.554 7.709 -3.075 1.00 98.69 199 ASN A N 1
ATOM 1431 C CA . ASN A 1 199 ? 3.658 6.756 -2.942 1.00 98.69 199 ASN A CA 1
ATOM 1432 C C . ASN A 1 199 ? 3.215 5.334 -3.324 1.00 98.69 199 ASN A C 1
ATOM 1434 O O . ASN A 1 199 ? 3.879 4.676 -4.128 1.00 98.69 199 ASN A O 1
ATOM 1438 N N . ALA A 1 200 ? 2.063 4.884 -2.813 1.00 98.69 200 ALA A N 1
ATOM 1439 C CA . ALA A 1 200 ? 1.473 3.592 -3.171 1.00 98.69 200 ALA A CA 1
ATOM 1440 C C . ALA A 1 200 ? 1.148 3.499 -4.672 1.00 98.69 200 ALA A C 1
ATOM 1442 O O . ALA A 1 200 ? 1.479 2.494 -5.308 1.00 98.69 200 ALA A O 1
ATOM 1443 N N . ARG A 1 201 ? 0.574 4.564 -5.254 1.00 98.38 201 ARG A N 1
ATOM 1444 C CA . ARG A 1 201 ? 0.303 4.655 -6.699 1.00 98.38 201 ARG A CA 1
ATOM 1445 C C . ARG A 1 201 ? 1.577 4.490 -7.519 1.00 98.38 201 ARG A C 1
ATOM 1447 O O . ARG A 1 201 ? 1.642 3.623 -8.382 1.00 98.38 201 ARG A O 1
ATOM 1454 N N . ALA A 1 202 ? 2.603 5.282 -7.217 1.00 98.56 202 ALA A N 1
ATOM 1455 C CA . ALA A 1 202 ? 3.859 5.271 -7.958 1.00 98.56 202 ALA A CA 1
ATOM 1456 C C . ALA A 1 202 ? 4.584 3.919 -7.865 1.00 98.56 202 ALA A C 1
ATOM 1458 O O . ALA A 1 202 ? 5.158 3.462 -8.851 1.00 98.56 202 ALA A O 1
ATOM 1459 N N . MET A 1 203 ? 4.525 3.252 -6.705 1.00 98.75 203 MET A N 1
ATOM 1460 C CA . MET A 1 203 ? 5.033 1.886 -6.551 1.00 98.75 203 MET A CA 1
ATOM 1461 C C . MET A 1 203 ? 4.319 0.918 -7.500 1.00 98.75 203 MET A C 1
ATOM 1463 O O . MET A 1 203 ? 4.980 0.212 -8.257 1.00 98.75 203 MET A O 1
ATOM 1467 N N . LEU A 1 204 ? 2.983 0.903 -7.495 1.00 98.62 204 LEU A N 1
ATOM 1468 C CA . LEU A 1 204 ? 2.191 0.022 -8.354 1.00 98.62 204 LEU A CA 1
ATOM 1469 C C . LEU A 1 204 ? 2.437 0.300 -9.842 1.00 98.62 204 LEU A C 1
ATOM 1471 O O . LEU A 1 204 ? 2.684 -0.629 -10.607 1.00 98.62 204 LEU A O 1
ATOM 1475 N N . GLU A 1 205 ? 2.410 1.567 -10.249 1.00 98.19 205 GLU A N 1
ATOM 1476 C CA . GLU A 1 205 ? 2.631 1.956 -11.641 1.00 98.19 205 GLU A CA 1
ATOM 1477 C C . GLU A 1 205 ? 4.027 1.569 -12.130 1.00 98.19 205 GLU A C 1
ATOM 1479 O O . GLU A 1 205 ? 4.144 1.025 -13.222 1.00 98.19 205 GLU A O 1
ATOM 1484 N N . ILE A 1 206 ? 5.079 1.762 -11.326 1.00 98.12 206 ILE A N 1
ATOM 1485 C CA . ILE A 1 206 ? 6.423 1.317 -11.712 1.00 98.12 206 ILE A CA 1
ATOM 1486 C C . ILE A 1 206 ? 6.517 -0.203 -11.819 1.00 98.12 206 ILE A C 1
ATOM 1488 O O . ILE A 1 206 ? 7.142 -0.701 -12.753 1.00 98.12 206 ILE A O 1
ATOM 1492 N N . LEU A 1 207 ? 5.923 -0.960 -10.891 1.00 98.69 207 LEU A N 1
ATOM 1493 C CA . LEU A 1 207 ? 5.954 -2.426 -10.958 1.00 98.69 207 LEU A CA 1
ATOM 1494 C C . LEU A 1 207 ? 5.312 -2.937 -12.255 1.00 98.69 207 LEU A C 1
ATOM 1496 O O . LEU A 1 207 ? 5.828 -3.868 -12.877 1.00 98.69 207 LEU A O 1
ATOM 1500 N N . ARG A 1 208 ? 4.220 -2.296 -12.687 1.00 97.88 208 ARG A N 1
ATOM 1501 C CA . ARG A 1 208 ? 3.549 -2.591 -13.959 1.00 97.88 208 ARG A CA 1
ATOM 1502 C C . ARG A 1 208 ? 4.381 -2.141 -15.154 1.00 97.88 208 ARG A C 1
ATOM 1504 O O . ARG A 1 208 ? 4.639 -2.941 -16.048 1.00 97.88 208 ARG A O 1
ATOM 1511 N N . ARG A 1 209 ? 4.854 -0.891 -15.137 1.00 97.06 209 ARG A N 1
ATOM 1512 C CA . ARG A 1 209 ? 5.579 -0.292 -16.259 1.00 97.06 209 ARG A CA 1
ATOM 1513 C C . ARG A 1 209 ? 6.914 -0.976 -16.509 1.00 97.06 209 ARG A C 1
ATOM 1515 O O . ARG A 1 209 ? 7.157 -1.427 -17.620 1.00 97.06 209 ARG A O 1
ATOM 1522 N N . ASP A 1 210 ? 7.752 -1.061 -15.481 1.00 97.56 210 ASP A N 1
ATOM 1523 C CA . ASP A 1 210 ? 9.181 -1.339 -15.633 1.00 97.56 210 ASP A CA 1
ATOM 1524 C C . ASP A 1 210 ? 9.558 -2.781 -15.254 1.00 97.56 210 ASP A C 1
ATOM 1526 O O . ASP A 1 210 ? 10.628 -3.237 -15.646 1.00 97.56 210 ASP A O 1
ATOM 1530 N N . TYR A 1 211 ? 8.716 -3.507 -14.501 1.00 97.38 211 TYR A N 1
ATOM 1531 C CA . TYR A 1 211 ? 9.088 -4.802 -13.900 1.00 97.38 211 TYR A CA 1
ATOM 1532 C C . TYR A 1 211 ? 8.232 -6.005 -14.325 1.00 97.38 211 TYR A C 1
ATOM 1534 O O . TYR A 1 211 ? 8.594 -7.152 -14.025 1.00 97.38 211 TYR A O 1
ATOM 1542 N N . GLY A 1 212 ? 7.155 -5.772 -15.079 1.00 95.56 212 GLY A N 1
ATOM 1543 C CA . GLY A 1 212 ? 6.333 -6.827 -15.676 1.00 95.56 212 GLY A CA 1
ATOM 1544 C C . GLY A 1 212 ? 5.230 -7.366 -14.764 1.00 95.56 212 GLY A C 1
ATOM 1545 O O . GLY A 1 212 ? 4.869 -8.538 -14.881 1.00 95.56 212 GLY A O 1
ATOM 1546 N N . LEU A 1 213 ? 4.702 -6.544 -13.849 1.00 97.75 213 LEU A N 1
ATOM 1547 C CA . LEU A 1 213 ? 3.412 -6.822 -13.213 1.00 97.75 213 LEU A CA 1
ATOM 1548 C C . LEU A 1 213 ? 2.297 -6.619 -14.251 1.00 97.75 213 LEU A C 1
ATOM 1550 O O . LEU A 1 213 ? 1.757 -5.527 -14.408 1.00 97.75 213 LEU A O 1
ATOM 1554 N N . ASP A 1 214 ? 1.992 -7.676 -14.995 1.00 94.75 214 ASP A N 1
ATOM 1555 C CA . ASP A 1 214 ? 1.143 -7.607 -16.182 1.00 94.75 214 ASP A CA 1
ATOM 1556 C C . ASP A 1 214 ? -0.240 -8.224 -15.940 1.00 94.75 214 ASP A C 1
ATOM 1558 O O . ASP A 1 214 ? -0.367 -9.423 -15.701 1.00 94.75 214 ASP A O 1
ATOM 1562 N N . ASP A 1 215 ? -1.289 -7.407 -16.041 1.00 95.44 215 ASP A N 1
ATOM 1563 C CA . ASP A 1 215 ? -2.684 -7.835 -15.859 1.00 95.44 215 ASP A CA 1
ATOM 1564 C C . ASP A 1 215 ? -3.186 -8.763 -16.983 1.00 95.44 215 ASP A C 1
ATOM 1566 O O . ASP A 1 215 ? -4.167 -9.488 -16.802 1.00 95.44 215 ASP A O 1
ATOM 1570 N N . ARG A 1 216 ? -2.498 -8.776 -18.134 1.00 92.81 216 ARG A N 1
ATOM 1571 C CA . ARG A 1 216 ? -2.814 -9.655 -19.271 1.00 92.81 216 ARG A CA 1
ATOM 1572 C C . ARG A 1 216 ? -2.396 -11.100 -19.027 1.00 92.81 216 ARG A C 1
ATOM 1574 O O . ARG A 1 216 ? -2.955 -11.997 -19.652 1.00 92.81 216 ARG A O 1
ATOM 1581 N N . ASP A 1 217 ? -1.423 -11.334 -18.145 1.00 94.44 217 ASP A N 1
ATOM 1582 C CA . ASP A 1 217 ? -0.971 -12.681 -17.803 1.00 94.44 217 ASP A CA 1
ATOM 1583 C C . ASP A 1 217 ? -2.044 -13.354 -16.920 1.00 94.44 217 ASP A C 1
ATOM 1585 O O . ASP A 1 217 ? -2.262 -12.936 -15.775 1.00 94.44 217 ASP A O 1
ATOM 1589 N N . PRO A 1 218 ? -2.750 -14.396 -17.402 1.00 93.56 218 PRO A N 1
ATOM 1590 C CA . PRO A 1 218 ? -3.816 -15.034 -16.634 1.00 93.56 218 PRO A CA 1
ATOM 1591 C C . PRO A 1 218 ? -3.290 -15.760 -15.386 1.00 93.56 218 PRO A C 1
ATOM 1593 O O . PRO A 1 218 ? -4.068 -16.041 -14.475 1.00 93.56 218 PRO A O 1
ATOM 1596 N N . ALA A 1 219 ? -1.982 -16.033 -15.314 1.00 92.88 219 ALA A N 1
ATOM 1597 C CA . ALA A 1 219 ? -1.343 -16.650 -14.159 1.00 92.88 219 ALA A CA 1
ATOM 1598 C C . ALA A 1 219 ? -0.912 -15.631 -13.093 1.00 92.88 219 ALA A C 1
ATOM 1600 O O . ALA A 1 219 ? -0.515 -16.046 -12.000 1.00 92.88 219 ALA A O 1
ATOM 1601 N N . VAL A 1 220 ? -0.982 -14.317 -13.365 1.00 95.94 220 VAL A N 1
ATOM 1602 C CA . VAL A 1 220 ? -0.584 -13.319 -12.364 1.00 95.94 220 VAL A CA 1
ATOM 1603 C C . VAL A 1 220 ? -1.514 -13.376 -11.154 1.00 95.94 220 VAL A C 1
ATOM 1605 O O . VAL A 1 220 ? -2.737 -13.346 -11.296 1.00 95.94 220 VAL A O 1
ATOM 1608 N N . LYS A 1 221 ? -0.934 -13.463 -9.958 1.00 95.12 221 LYS A N 1
ATOM 1609 C CA . LYS A 1 221 ? -1.640 -13.323 -8.678 1.00 95.12 221 LYS A CA 1
ATOM 1610 C C . LYS A 1 221 ? -0.941 -12.234 -7.874 1.00 95.12 221 LYS A C 1
ATOM 1612 O O . LYS A 1 221 ? 0.289 -12.225 -7.809 1.00 95.12 221 LYS A O 1
ATOM 1617 N N . VAL A 1 222 ? -1.701 -11.329 -7.266 1.00 97.50 222 VAL A N 1
ATOM 1618 C CA . VAL A 1 222 ? -1.146 -10.221 -6.477 1.00 97.50 222 VAL A CA 1
ATOM 1619 C C . VAL A 1 222 ? -1.675 -10.276 -5.060 1.00 97.50 222 VAL A C 1
ATOM 1621 O O . VAL A 1 222 ? -2.882 -10.285 -4.840 1.00 97.50 222 VAL A O 1
ATOM 1624 N N . ILE A 1 223 ? -0.748 -10.258 -4.114 1.00 94.69 223 ILE A N 1
ATOM 1625 C CA . ILE A 1 223 ? -0.989 -10.097 -2.692 1.00 94.69 223 ILE A CA 1
ATOM 1626 C C . ILE A 1 223 ? -0.542 -8.690 -2.323 1.00 94.69 223 ILE A C 1
ATOM 1628 O O . ILE A 1 223 ? 0.652 -8.390 -2.335 1.00 94.69 223 ILE A O 1
ATOM 1632 N N . TRP A 1 224 ? -1.495 -7.825 -2.003 1.00 96.94 224 TRP A N 1
ATOM 1633 C CA . TRP A 1 224 ? -1.217 -6.514 -1.434 1.00 96.94 224 TRP A CA 1
ATOM 1634 C C . TRP A 1 224 ? -1.381 -6.598 0.078 1.00 96.94 224 TRP A C 1
ATOM 1636 O O . TRP A 1 224 ? -2.456 -6.938 0.572 1.00 96.94 224 TRP A O 1
ATOM 1646 N N . THR A 1 225 ? -0.301 -6.338 0.807 1.00 92.38 225 THR A N 1
ATOM 1647 C CA . THR A 1 225 ? -0.208 -6.602 2.245 1.00 92.38 225 THR A CA 1
ATOM 1648 C C . THR A 1 225 ? 0.490 -5.472 2.988 1.00 92.38 225 THR A C 1
ATOM 1650 O O . THR A 1 225 ? 1.245 -4.692 2.411 1.00 92.38 225 THR A O 1
ATOM 1653 N N . GLY A 1 226 ? 0.274 -5.393 4.294 1.00 91.50 226 GLY A N 1
ATOM 1654 C CA . GLY A 1 226 ? 1.000 -4.473 5.157 1.00 91.50 226 GLY A CA 1
ATOM 1655 C C . GLY A 1 226 ? 0.611 -4.641 6.614 1.00 91.50 226 GLY A C 1
ATOM 1656 O O . GLY A 1 226 ? -0.427 -5.229 6.913 1.00 91.50 226 GLY A O 1
ATOM 1657 N N . GLU A 1 227 ? 1.442 -4.101 7.503 1.00 84.44 227 GLU A N 1
ATOM 1658 C CA . GLU A 1 227 ? 1.267 -4.189 8.955 1.00 84.44 227 GLU A CA 1
ATOM 1659 C C . GLU A 1 227 ? 1.095 -2.814 9.607 1.00 84.44 227 GLU A C 1
ATOM 1661 O O . GLU A 1 227 ? 1.742 -1.841 9.208 1.00 84.44 227 GLU A O 1
ATOM 1666 N N . SER A 1 228 ? 0.233 -2.723 10.624 1.00 89.12 228 SER A N 1
ATOM 1667 C CA . SER A 1 228 ? -0.011 -1.507 11.406 1.00 89.12 228 SER A CA 1
ATOM 1668 C C . SER A 1 228 ? -0.490 -0.365 10.490 1.00 89.12 228 SER A C 1
ATOM 1670 O O . SER A 1 228 ? -1.465 -0.525 9.751 1.00 89.12 228 SER A O 1
ATOM 1672 N N . ALA A 1 229 ? 0.219 0.766 10.447 1.00 92.81 229 ALA A N 1
ATOM 1673 C CA . ALA A 1 229 ? -0.023 1.843 9.481 1.00 92.81 229 ALA A CA 1
ATOM 1674 C C . ALA A 1 229 ? 0.000 1.360 8.015 1.00 92.81 229 ALA A C 1
ATOM 1676 O O . ALA A 1 229 ? -0.738 1.872 7.176 1.00 92.81 229 ALA A O 1
ATOM 1677 N N . GLY A 1 230 ? 0.807 0.344 7.707 1.00 95.00 230 GLY A N 1
ATOM 1678 C CA . GLY A 1 230 ? 0.831 -0.330 6.414 1.00 95.00 230 GLY A CA 1
ATOM 1679 C C . GLY A 1 230 ? -0.369 -1.250 6.192 1.00 95.00 230 GLY A C 1
ATOM 1680 O O . GLY A 1 230 ? -0.818 -1.403 5.062 1.00 95.00 230 GLY A O 1
ATOM 1681 N N . GLY A 1 231 ? -0.949 -1.817 7.250 1.00 91.81 231 GLY A N 1
ATOM 1682 C CA . GLY A 1 231 ? -2.205 -2.563 7.171 1.00 91.81 231 GLY A CA 1
ATOM 1683 C C . GLY A 1 231 ? -3.368 -1.651 6.793 1.00 91.81 231 GLY A C 1
ATOM 1684 O O . GLY A 1 231 ? -4.178 -2.006 5.937 1.00 91.81 231 GLY A O 1
ATOM 1685 N N . GLN A 1 232 ? -3.422 -0.442 7.361 1.00 93.31 232 GLN A N 1
ATOM 1686 C CA . GLN A 1 232 ? -4.345 0.611 6.913 1.00 93.31 232 GLN A CA 1
ATOM 1687 C C . GLN A 1 232 ? -4.020 1.065 5.489 1.00 93.31 232 GLN A C 1
ATOM 1689 O O . GLN A 1 232 ? -4.912 1.173 4.650 1.00 93.31 232 GLN A O 1
ATOM 1694 N N . GLY A 1 233 ? -2.738 1.232 5.167 1.00 95.25 233 GLY A N 1
ATOM 1695 C CA . GLY A 1 233 ? -2.328 1.578 3.813 1.00 95.25 233 GLY A CA 1
ATOM 1696 C C . GLY A 1 233 ? -2.729 0.547 2.765 1.00 95.25 233 GLY A C 1
ATOM 1697 O O . GLY A 1 233 ? -3.145 0.909 1.669 1.00 95.25 233 GLY A O 1
ATOM 1698 N N . THR A 1 234 ? -2.698 -0.732 3.114 1.00 93.50 234 THR A N 1
ATOM 1699 C CA . THR A 1 234 ? -3.188 -1.818 2.268 1.00 93.50 234 THR A CA 1
ATOM 1700 C C . THR A 1 234 ? -4.679 -1.707 1.991 1.00 93.50 234 THR A C 1
ATOM 1702 O O . THR A 1 234 ? -5.095 -1.789 0.837 1.00 93.50 234 THR A O 1
ATOM 1705 N N . GLN A 1 235 ? -5.480 -1.449 3.023 1.00 92.69 235 GLN A N 1
ATOM 1706 C CA . GLN A 1 235 ? -6.924 -1.262 2.872 1.00 92.69 235 GLN A CA 1
ATOM 1707 C C . GLN A 1 235 ? -7.235 -0.055 1.984 1.00 92.69 235 GLN A C 1
ATOM 1709 O O . GLN A 1 235 ? -7.970 -0.157 1.002 1.00 92.69 235 GLN A O 1
ATOM 1714 N N . ASN A 1 236 ? -6.606 1.076 2.296 1.00 95.00 236 ASN A N 1
ATOM 1715 C CA . ASN A 1 236 ? -6.898 2.365 1.681 1.00 95.00 236 ASN A CA 1
ATOM 1716 C C . ASN A 1 236 ? -6.373 2.498 0.250 1.00 95.00 236 ASN A C 1
ATOM 1718 O O . ASN A 1 236 ? -6.768 3.427 -0.447 1.00 95.00 236 ASN A O 1
ATOM 1722 N N . ASN A 1 237 ? -5.513 1.583 -0.203 1.00 97.81 237 ASN A N 1
ATOM 1723 C CA . ASN A 1 237 ? -4.972 1.567 -1.564 1.00 97.81 237 ASN A CA 1
ATOM 1724 C C . ASN A 1 237 ? -5.409 0.340 -2.385 1.00 97.81 237 ASN A C 1
ATOM 1726 O O . ASN A 1 237 ? -5.026 0.220 -3.551 1.00 97.81 237 ASN A O 1
ATOM 1730 N N . ALA A 1 238 ? -6.250 -0.542 -1.831 1.00 97.31 238 ALA A N 1
ATOM 1731 C CA . ALA A 1 238 ? -6.799 -1.697 -2.547 1.00 97.31 238 ALA A CA 1
ATOM 1732 C C . ALA A 1 238 ? -7.594 -1.291 -3.802 1.00 97.31 238 ALA A C 1
ATOM 1734 O O . ALA A 1 238 ? -7.627 -2.011 -4.801 1.00 97.31 238 ALA A O 1
ATOM 1735 N N . ASP A 1 239 ? -8.202 -0.106 -3.776 1.00 98.12 239 ASP A N 1
ATOM 1736 C CA . ASP A 1 239 ? -8.945 0.465 -4.892 1.00 98.12 239 ASP A CA 1
ATOM 1737 C C . ASP A 1 239 ? -8.031 0.862 -6.065 1.00 98.12 239 ASP A C 1
ATOM 1739 O O . ASP A 1 239 ? -8.406 0.690 -7.227 1.00 98.12 239 ASP A O 1
ATOM 1743 N N . GLN A 1 240 ? -6.811 1.327 -5.775 1.00 97.75 240 GLN A N 1
ATOM 1744 C CA . GLN A 1 240 ? -5.795 1.609 -6.790 1.00 97.75 240 GLN A CA 1
ATOM 1745 C C . GLN A 1 240 ? -5.348 0.318 -7.485 1.00 97.75 240 GLN A C 1
ATOM 1747 O O . GLN A 1 240 ? -5.272 0.278 -8.712 1.00 97.75 240 GLN A O 1
ATOM 1752 N N . LEU A 1 241 ? -5.147 -0.764 -6.723 1.00 98.06 241 LEU A N 1
ATOM 1753 C CA . LEU A 1 241 ? -4.835 -2.083 -7.279 1.00 98.06 241 LEU A CA 1
ATOM 1754 C C . LEU A 1 241 ? -5.978 -2.626 -8.147 1.00 98.06 241 LEU A C 1
ATOM 1756 O O . LEU A 1 241 ? -5.748 -3.047 -9.279 1.00 98.06 241 LEU A O 1
ATOM 1760 N N . ALA A 1 242 ? -7.213 -2.578 -7.643 1.00 97.88 242 ALA A N 1
ATOM 1761 C CA . ALA A 1 242 ? -8.398 -3.064 -8.347 1.00 97.88 242 ALA A CA 1
ATOM 1762 C C . ALA A 1 242 ? -8.628 -2.366 -9.693 1.00 97.88 242 ALA A C 1
ATOM 1764 O O . ALA A 1 242 ? -9.073 -3.006 -10.647 1.00 97.88 242 ALA A O 1
ATOM 1765 N N . ARG A 1 243 ? -8.356 -1.056 -9.764 1.00 95.81 243 ARG A N 1
ATOM 1766 C CA . ARG A 1 243 ? -8.481 -0.267 -10.999 1.00 95.81 243 ARG A CA 1
ATOM 1767 C C . ARG A 1 243 ? -7.298 -0.458 -11.940 1.00 95.81 243 ARG A C 1
ATOM 1769 O O . ARG A 1 243 ? -7.499 -0.452 -13.147 1.00 95.81 243 ARG A O 1
ATOM 1776 N N . ALA A 1 244 ? -6.096 -0.663 -11.407 1.00 96.00 244 ALA A N 1
ATOM 1777 C CA . ALA A 1 244 ? -4.920 -0.959 -12.216 1.00 96.00 244 ALA A CA 1
ATOM 1778 C C . ALA A 1 244 ? -4.961 -2.370 -12.825 1.00 96.00 244 ALA A C 1
ATOM 1780 O O . ALA A 1 244 ? -4.374 -2.591 -13.877 1.00 96.00 244 ALA A O 1
ATOM 1781 N N . MET A 1 245 ? -5.625 -3.333 -12.180 1.00 96.81 245 MET A N 1
ATOM 1782 C CA . MET A 1 245 ? -5.623 -4.739 -12.603 1.00 96.81 245 MET A CA 1
ATOM 1783 C C . MET A 1 245 ? -7.043 -5.318 -12.737 1.00 96.81 245 MET A C 1
ATOM 1785 O O . MET A 1 245 ? -7.427 -6.227 -11.990 1.00 96.81 245 MET A O 1
ATOM 1789 N N . PRO A 1 246 ? -7.870 -4.780 -13.656 1.00 95.81 246 PRO A N 1
ATOM 1790 C CA . PRO A 1 246 ? -9.268 -5.181 -13.797 1.00 95.81 246 PRO A CA 1
ATOM 1791 C C . PRO A 1 246 ? -9.445 -6.651 -14.212 1.00 95.81 246 PRO A C 1
ATOM 1793 O O . PRO A 1 246 ? -10.412 -7.287 -13.788 1.00 95.81 246 PRO A O 1
ATOM 1796 N N . THR A 1 247 ? -8.518 -7.224 -14.983 1.00 96.31 247 THR A N 1
ATOM 1797 C CA . THR A 1 247 ? -8.588 -8.623 -15.441 1.00 96.31 247 THR A CA 1
ATOM 1798 C C . THR A 1 247 ? -8.269 -9.586 -14.301 1.00 96.31 247 THR A C 1
ATOM 1800 O O . THR A 1 247 ? -8.965 -10.585 -14.101 1.00 96.31 247 THR A O 1
ATOM 1803 N N . ALA A 1 248 ? -7.239 -9.292 -13.504 1.00 95.94 248 ALA A N 1
ATOM 1804 C CA . ALA A 1 248 ? -6.916 -10.043 -12.297 1.00 95.94 248 ALA A CA 1
ATOM 1805 C C . ALA A 1 248 ? -8.013 -9.921 -11.244 1.00 95.94 248 ALA A C 1
ATOM 1807 O O . ALA A 1 248 ? -8.370 -10.920 -10.619 1.00 95.94 248 ALA A O 1
ATOM 1808 N N . ARG A 1 249 ? -8.613 -8.735 -11.100 1.00 95.44 249 ARG A N 1
ATOM 1809 C CA . ARG A 1 249 ? -9.780 -8.524 -10.242 1.00 95.44 249 ARG A CA 1
ATOM 1810 C C . ARG A 1 249 ? -10.950 -9.415 -10.650 1.00 95.44 249 ARG A C 1
ATOM 1812 O O . ARG A 1 249 ? -11.472 -10.145 -9.811 1.00 95.44 249 ARG A O 1
ATOM 1819 N N . ALA A 1 250 ? -11.352 -9.369 -11.922 1.00 93.88 250 ALA A N 1
ATOM 1820 C CA . ALA A 1 250 ? -12.455 -10.180 -12.438 1.00 93.88 250 ALA A CA 1
ATOM 1821 C C . ALA A 1 250 ? -12.186 -11.683 -12.252 1.00 93.88 250 ALA A C 1
ATOM 1823 O O . ALA A 1 250 ? -13.093 -12.435 -11.907 1.00 93.88 250 ALA A O 1
ATOM 1824 N N . GLY A 1 251 ? -10.924 -12.099 -12.396 1.00 92.56 251 GLY A N 1
ATOM 1825 C CA . GLY A 1 251 ? -10.470 -13.465 -12.141 1.00 92.56 251 GLY A CA 1
ATOM 1826 C C . GLY A 1 251 ? -10.238 -13.830 -10.669 1.00 92.56 251 GLY A C 1
ATOM 1827 O O . GLY A 1 251 ? -9.741 -14.922 -10.420 1.00 92.56 251 GLY A O 1
ATOM 1828 N N . GLN A 1 252 ? -10.548 -12.959 -9.697 1.00 89.25 252 GLN A N 1
ATOM 1829 C CA . GLN A 1 252 ? -10.335 -13.205 -8.257 1.00 89.25 252 GLN A CA 1
ATOM 1830 C C . GLN A 1 252 ? -8.862 -13.478 -7.868 1.00 89.25 252 GLN A C 1
ATOM 1832 O O . GLN A 1 252 ? -8.570 -14.210 -6.920 1.00 89.25 252 GLN A O 1
ATOM 1837 N N . ARG A 1 253 ? -7.918 -12.860 -8.590 1.00 93.00 253 ARG A N 1
ATOM 1838 C CA . ARG A 1 253 ? -6.456 -13.029 -8.437 1.00 93.00 253 ARG A CA 1
ATOM 1839 C C . ARG A 1 253 ? -5.776 -11.898 -7.652 1.00 93.00 253 ARG A C 1
ATOM 1841 O O . ARG A 1 253 ? -4.549 -11.850 -7.591 1.00 93.00 253 ARG A O 1
ATOM 1848 N N . LEU A 1 254 ? -6.560 -10.987 -7.077 1.00 95.06 254 LEU A N 1
ATOM 1849 C CA . LEU A 1 254 ? -6.090 -9.891 -6.227 1.00 95.06 254 LEU A CA 1
ATOM 1850 C C . LEU A 1 254 ? -6.513 -10.151 -4.782 1.00 95.06 254 LEU A C 1
ATOM 1852 O O . LEU A 1 254 ? -7.712 -10.216 -4.490 1.00 95.06 254 LEU A O 1
ATOM 1856 N N . TRP A 1 255 ? -5.539 -10.300 -3.891 1.00 90.50 255 TRP A N 1
ATOM 1857 C CA . TRP A 1 255 ? -5.747 -10.596 -2.478 1.00 90.50 255 TRP A CA 1
ATOM 1858 C C . TRP A 1 255 ? -5.217 -9.454 -1.622 1.00 90.50 255 TRP A C 1
ATOM 1860 O O . TRP A 1 255 ? -4.101 -8.974 -1.823 1.00 90.50 255 TRP A O 1
ATOM 1870 N N . ILE A 1 256 ? -6.032 -9.028 -0.665 1.00 91.12 256 ILE A N 1
ATOM 1871 C CA . ILE A 1 256 ? -5.731 -7.954 0.273 1.00 91.12 256 ILE A CA 1
ATOM 1872 C C . ILE A 1 256 ? -5.520 -8.574 1.647 1.00 91.12 256 ILE A C 1
ATOM 1874 O O . ILE A 1 256 ? -6.380 -9.306 2.137 1.00 91.12 256 ILE A O 1
ATOM 1878 N N . ILE A 1 257 ? -4.387 -8.277 2.274 1.00 86.19 257 ILE A N 1
ATOM 1879 C CA . ILE A 1 257 ? -4.079 -8.734 3.627 1.00 86.19 257 ILE A CA 1
ATOM 1880 C C . ILE A 1 257 ? -3.790 -7.516 4.496 1.00 86.19 257 ILE A C 1
ATOM 1882 O O . ILE A 1 257 ? -2.732 -6.895 4.410 1.00 86.19 257 ILE A O 1
ATOM 1886 N N . ALA A 1 258 ? -4.743 -7.180 5.352 1.00 86.56 258 ALA A N 1
ATOM 1887 C CA . ALA A 1 258 ? -4.626 -6.064 6.272 1.00 86.56 258 ALA A CA 1
ATOM 1888 C C . ALA A 1 258 ? -4.228 -6.577 7.657 1.00 86.56 258 ALA A C 1
ATOM 1890 O O . ALA A 1 258 ? -5.062 -7.123 8.383 1.00 86.56 258 ALA A O 1
ATOM 1891 N N . ASN A 1 259 ? -2.959 -6.397 8.018 1.00 81.31 259 ASN A N 1
ATOM 1892 C CA . ASN A 1 259 ? -2.411 -6.878 9.277 1.00 81.31 259 ASN A CA 1
ATOM 1893 C C . ASN A 1 259 ? -2.257 -5.742 10.297 1.00 81.31 259 ASN A C 1
ATOM 1895 O O . ASN A 1 259 ? -1.787 -4.661 9.947 1.00 81.31 259 ASN A O 1
ATOM 1899 N N . ALA A 1 260 ? -2.702 -5.948 11.536 1.00 80.25 260 ALA A N 1
ATOM 1900 C CA . ALA A 1 260 ? -2.819 -4.929 12.587 1.00 80.25 260 ALA A CA 1
ATOM 1901 C C . ALA A 1 260 ? -3.434 -3.597 12.087 1.00 80.25 260 ALA A C 1
ATOM 1903 O O . ALA A 1 260 ? -3.139 -2.509 12.581 1.00 80.25 260 ALA A O 1
ATOM 1904 N N . GLY A 1 261 ? -4.274 -3.671 11.052 1.00 84.88 261 GLY A N 1
ATOM 1905 C CA . GLY A 1 261 ? -4.756 -2.515 10.302 1.00 84.88 261 GLY A CA 1
ATOM 1906 C C . GLY A 1 261 ? -6.176 -2.091 10.665 1.00 84.88 261 GLY A C 1
ATOM 1907 O O . GLY A 1 261 ? -6.639 -1.076 10.154 1.00 84.88 261 GLY A O 1
ATOM 1908 N N . TRP A 1 262 ? -6.892 -2.858 11.489 1.00 84.62 262 TRP A N 1
ATOM 1909 C CA . TRP A 1 262 ? -8.259 -2.525 11.886 1.00 84.62 262 TRP A CA 1
ATOM 1910 C C . TRP A 1 262 ? -8.287 -1.705 13.179 1.00 84.62 262 TRP A C 1
ATOM 1912 O O . TRP A 1 262 ? -7.710 -2.116 14.184 1.00 84.62 262 TRP A O 1
ATOM 1922 N N . MET A 1 263 ? -9.027 -0.593 13.164 1.00 82.19 263 MET A N 1
ATOM 1923 C CA . MET A 1 263 ? -9.347 0.224 14.338 1.00 82.19 263 MET A CA 1
ATOM 1924 C C . MET A 1 263 ? -10.837 0.580 14.346 1.00 82.19 263 MET A C 1
ATOM 1926 O O . MET A 1 263 ? -11.370 0.931 13.287 1.00 82.19 263 MET A O 1
ATOM 1930 N N . PRO A 1 264 ? -11.512 0.548 15.506 1.00 78.69 264 PRO A N 1
ATOM 1931 C CA . PRO A 1 264 ? -12.890 0.986 15.616 1.00 78.69 264 PRO A CA 1
ATOM 1932 C C . PRO A 1 264 ? -12.894 2.516 15.767 1.00 78.69 264 PRO A C 1
ATOM 1934 O O . PRO A 1 264 ? -12.842 3.042 16.872 1.00 78.69 264 PRO A O 1
ATOM 1937 N N . LEU A 1 265 ? -12.916 3.252 14.647 1.00 86.12 265 LEU A N 1
ATOM 1938 C CA . LEU A 1 265 ? -12.817 4.730 14.600 1.00 86.12 265 LEU A CA 1
ATOM 1939 C C . LEU A 1 265 ? -14.049 5.476 15.168 1.00 86.12 265 LEU A C 1
ATOM 1941 O O . LEU A 1 265 ? -14.359 6.601 14.781 1.00 86.12 265 LEU A O 1
ATOM 1945 N N . ASN A 1 266 ? -14.807 4.822 16.040 1.00 87.69 266 ASN A N 1
ATOM 1946 C CA . ASN A 1 266 ? -16.006 5.301 16.719 1.00 87.69 266 ASN A CA 1
ATOM 1947 C C . ASN A 1 266 ? -15.892 5.177 18.249 1.00 87.69 266 ASN A C 1
ATOM 1949 O O . ASN A 1 266 ? -16.911 5.234 18.938 1.00 87.69 266 ASN A O 1
ATOM 1953 N N . TRP A 1 267 ? -14.678 5.012 18.776 1.00 90.19 267 TRP A N 1
ATOM 1954 C CA . TRP A 1 267 ? -14.411 5.061 20.207 1.00 90.19 267 TRP A CA 1
ATOM 1955 C C . TRP A 1 267 ? -14.653 6.472 20.771 1.00 90.19 267 TRP A C 1
ATOM 1957 O O . TRP A 1 267 ? -14.223 7.478 20.201 1.00 90.19 267 TRP A O 1
ATOM 1967 N N . ASN A 1 268 ? -15.390 6.559 21.881 1.00 90.44 268 ASN A N 1
ATOM 1968 C CA . ASN A 1 268 ? -15.864 7.826 22.447 1.00 90.44 268 ASN A CA 1
ATOM 1969 C C . ASN A 1 268 ? -15.739 7.915 23.977 1.00 90.44 268 ASN A C 1
ATOM 1971 O O . ASN A 1 268 ? -16.356 8.794 24.583 1.00 90.44 268 ASN A O 1
ATOM 1975 N N . ASN A 1 269 ? -14.949 7.040 24.610 1.00 91.06 269 ASN A N 1
ATOM 1976 C CA . ASN A 1 269 ? -14.748 7.100 26.053 1.00 91.06 269 ASN A CA 1
ATOM 1977 C C . ASN A 1 269 ? -13.957 8.374 26.426 1.00 91.06 269 ASN A C 1
ATOM 1979 O O . ASN A 1 269 ? -12.794 8.508 26.032 1.00 91.06 269 ASN A O 1
ATOM 1983 N N . PRO A 1 270 ? -14.535 9.298 27.216 1.00 88.19 270 PRO A N 1
ATOM 1984 C CA . PRO A 1 270 ? -13.944 10.614 27.466 1.00 88.19 270 PRO A CA 1
ATOM 1985 C C . PRO A 1 270 ? -12.675 10.571 28.328 1.00 88.19 270 PRO A C 1
ATOM 1987 O O . PRO A 1 270 ? -11.923 11.540 28.351 1.00 88.19 270 PRO A O 1
ATOM 1990 N N . ASN A 1 271 ? -12.426 9.465 29.035 1.00 88.25 271 ASN A N 1
ATOM 1991 C CA . ASN A 1 271 ? -11.242 9.304 29.883 1.00 88.25 271 ASN A CA 1
ATOM 1992 C C . ASN A 1 271 ? -10.068 8.644 29.147 1.00 88.25 271 ASN A C 1
ATOM 1994 O O . ASN A 1 271 ? -8.941 8.694 29.632 1.00 88.25 271 ASN A O 1
ATOM 1998 N N . TYR A 1 272 ? -10.332 8.018 27.999 1.00 89.69 272 TYR A N 1
ATOM 1999 C CA . TYR A 1 272 ? -9.375 7.190 27.265 1.00 89.69 272 TYR A CA 1
ATOM 2000 C C . TYR A 1 272 ? -9.373 7.582 25.791 1.00 89.69 272 TYR A C 1
ATOM 2002 O O . TYR A 1 272 ? -9.681 6.786 24.913 1.00 89.69 272 TYR A O 1
ATOM 2010 N N . THR A 1 273 ? -9.092 8.851 25.517 1.00 88.19 273 THR A N 1
ATOM 2011 C CA . THR A 1 273 ? -9.102 9.414 24.161 1.00 88.19 273 THR A CA 1
ATOM 2012 C C . THR A 1 273 ? -7.783 9.201 23.435 1.00 88.19 273 THR A C 1
ATOM 2014 O O . THR A 1 273 ? -6.726 9.163 24.073 1.00 88.19 273 THR A O 1
ATOM 2017 N N . GLN A 1 274 ? -7.832 9.187 22.106 1.00 83.06 274 GLN A N 1
ATOM 2018 C CA . GLN A 1 274 ? -6.661 9.107 21.243 1.00 83.06 274 GLN A CA 1
ATOM 2019 C C . GLN A 1 274 ? -5.607 10.174 21.602 1.00 83.06 274 GLN A C 1
ATOM 2021 O O . GLN A 1 274 ? -5.887 11.376 21.630 1.00 83.06 274 GLN A O 1
ATOM 2026 N N . GLY A 1 275 ? -4.393 9.738 21.950 1.00 75.62 275 GLY A N 1
ATOM 2027 C CA . GLY A 1 275 ? -3.286 10.624 22.327 1.00 75.62 275 GLY A CA 1
ATOM 2028 C C . GLY A 1 275 ? -3.508 11.442 23.611 1.00 75.62 275 GLY A C 1
ATOM 2029 O O . GLY A 1 275 ? -2.761 12.390 23.854 1.00 75.62 275 GLY A O 1
ATOM 2030 N N . GLY A 1 276 ? -4.526 11.118 24.421 1.00 73.50 276 GLY A N 1
ATOM 2031 C CA . GLY A 1 276 ? -4.822 11.796 25.692 1.00 73.50 276 GLY A CA 1
ATOM 2032 C C . GLY A 1 276 ? -5.316 13.243 25.557 1.00 73.50 276 GLY A C 1
ATOM 2033 O O . GLY A 1 276 ? -5.153 14.032 26.485 1.00 73.50 276 GLY A O 1
ATOM 2034 N N . LYS A 1 277 ? -5.875 13.621 24.401 1.00 72.50 277 LYS A N 1
ATOM 2035 C CA . LYS A 1 277 ? -6.261 15.011 24.091 1.00 72.50 277 LYS A CA 1
ATOM 2036 C C . LYS A 1 277 ? -7.675 15.404 24.527 1.00 72.50 277 LYS A C 1
ATOM 2038 O O . LYS A 1 277 ? -8.016 16.578 24.434 1.00 72.50 277 LYS A O 1
ATOM 2043 N N . GLY A 1 278 ? -8.491 14.459 24.988 1.00 81.81 278 GLY A N 1
ATOM 2044 C CA . GLY A 1 278 ? -9.891 14.707 25.343 1.00 81.81 278 GLY A CA 1
ATOM 2045 C C . GLY A 1 278 ? -10.845 14.762 24.142 1.00 81.81 278 GLY A C 1
ATOM 2046 O O . GLY A 1 278 ? -12.043 14.947 24.334 1.00 81.81 278 GLY A O 1
ATOM 2047 N N . ASP A 1 279 ? -10.342 14.561 22.919 1.00 86.88 279 ASP A N 1
ATOM 2048 C CA . ASP A 1 279 ? -11.153 14.470 21.704 1.00 86.88 279 ASP A CA 1
ATOM 2049 C C . ASP A 1 279 ? -11.502 13.000 21.389 1.00 86.88 279 ASP A C 1
ATOM 2051 O O . ASP A 1 279 ? -10.612 12.148 21.424 1.00 86.88 279 ASP A O 1
ATOM 2055 N N . PRO A 1 280 ? -12.760 12.674 21.0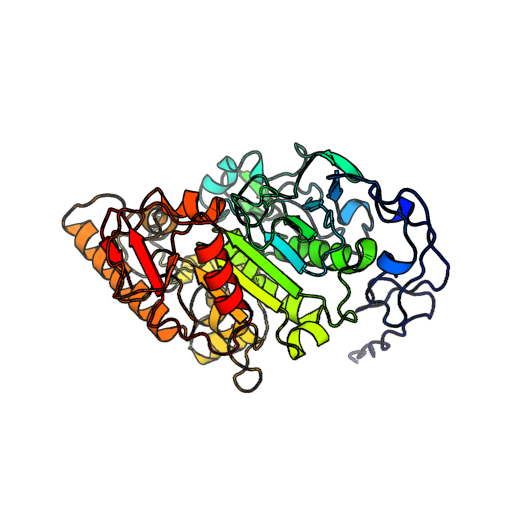43 1.00 88.56 280 PRO A N 1
ATOM 2056 C CA . PRO A 1 280 ? -13.125 11.328 20.603 1.00 88.56 280 PRO A CA 1
ATOM 2057 C C . PRO A 1 280 ? -12.578 11.033 19.194 1.00 88.56 280 PRO A C 1
ATOM 2059 O O . PRO A 1 280 ? -12.379 11.950 18.390 1.00 88.56 280 PRO A O 1
ATOM 2062 N N . ASP A 1 281 ? -12.407 9.755 18.853 1.00 89.31 281 ASP A N 1
ATOM 2063 C CA . ASP A 1 281 ? -11.783 9.307 17.595 1.00 89.31 281 ASP A CA 1
ATOM 2064 C C . ASP A 1 281 ? -12.385 9.931 16.320 1.00 89.31 281 ASP A C 1
ATOM 2066 O O . ASP A 1 281 ? -11.620 10.335 15.436 1.00 89.31 281 ASP A O 1
ATOM 2070 N N . PRO A 1 282 ? -13.720 10.102 16.186 1.00 88.69 282 PRO A N 1
ATOM 2071 C CA . PRO A 1 282 ? -14.296 10.768 15.018 1.00 88.69 282 PRO A CA 1
ATOM 2072 C C . PRO A 1 282 ? -13.804 12.209 14.827 1.00 88.69 282 PRO A C 1
ATOM 2074 O O . PRO A 1 282 ? -13.659 12.673 13.701 1.00 88.69 282 PRO A O 1
ATOM 2077 N N . VAL A 1 283 ? -13.519 12.931 15.914 1.00 90.12 283 VAL A N 1
ATOM 2078 C CA . VAL A 1 283 ? -12.997 14.305 15.837 1.00 90.12 283 VAL A CA 1
ATOM 2079 C C . VAL A 1 283 ? -11.536 14.292 15.402 1.00 90.12 283 VAL A C 1
ATOM 2081 O O . VAL A 1 283 ? -11.135 15.101 14.564 1.00 90.12 283 VAL A O 1
ATOM 2084 N N . VAL A 1 284 ? -10.737 13.369 15.940 1.00 89.50 284 VAL A N 1
ATOM 2085 C CA . VAL A 1 284 ? -9.322 13.251 15.574 1.00 89.50 284 VAL A CA 1
ATOM 2086 C C . VAL A 1 284 ? -9.176 12.847 14.110 1.00 89.50 284 VAL A C 1
ATOM 2088 O O . VAL A 1 284 ? -8.449 13.497 13.362 1.00 89.50 284 VAL A O 1
ATOM 2091 N N . THR A 1 285 ? -9.917 11.838 13.661 1.00 91.19 285 THR A N 1
ATOM 2092 C CA . THR A 1 285 ? -9.848 11.339 12.280 1.00 91.19 285 THR A CA 1
ATOM 2093 C C . THR A 1 285 ? -10.309 12.367 11.239 1.00 91.19 285 THR A C 1
ATOM 2095 O O . THR A 1 285 ? -9.722 12.431 10.159 1.00 91.19 285 THR A O 1
ATOM 2098 N N . GLU A 1 286 ? -11.262 13.250 11.554 1.00 92.81 286 GLU A N 1
ATOM 2099 C CA . GLU A 1 286 ? -11.609 14.402 10.700 1.00 92.81 286 GLU A CA 1
ATOM 2100 C C . GLU A 1 286 ? -10.470 15.435 10.592 1.00 92.81 286 GLU A C 1
ATOM 2102 O O . GLU A 1 286 ? -10.208 15.987 9.515 1.00 92.81 286 GLU A O 1
ATOM 2107 N N . ARG A 1 287 ? -9.723 15.668 11.680 1.00 92.56 287 ARG A N 1
ATOM 2108 C CA . ARG A 1 287 ? -8.516 16.513 11.628 1.00 92.56 287 ARG A CA 1
ATOM 2109 C C . ARG A 1 287 ? -7.439 15.870 10.753 1.00 92.56 287 ARG A C 1
ATOM 2111 O O . ARG A 1 287 ? -6.843 16.570 9.934 1.00 92.56 287 ARG A O 1
ATOM 2118 N N . LEU A 1 288 ? -7.241 14.552 10.857 1.00 93.75 288 LEU A N 1
ATOM 2119 C CA . LEU A 1 288 ? -6.296 13.809 10.010 1.00 93.75 288 LEU A CA 1
ATOM 2120 C C . LEU A 1 288 ? -6.692 13.848 8.530 1.00 93.75 288 LEU A C 1
ATOM 2122 O O . LEU A 1 288 ? -5.834 14.069 7.675 1.00 93.75 288 LEU A O 1
ATOM 2126 N N . LEU A 1 289 ? -7.987 13.701 8.222 1.00 95.56 289 LEU A N 1
ATOM 2127 C CA . LEU A 1 289 ? -8.520 13.825 6.861 1.00 95.56 289 LEU A CA 1
ATOM 2128 C C . LEU A 1 289 ? -8.101 15.160 6.228 1.00 95.56 289 LEU A C 1
ATOM 2130 O O . LEU A 1 289 ? -7.642 15.192 5.085 1.00 95.56 289 LEU A O 1
ATOM 2134 N N . THR A 1 290 ? -8.196 16.245 6.997 1.00 95.50 290 THR A N 1
ATOM 2135 C CA . THR A 1 290 ? -7.793 17.585 6.554 1.00 95.50 290 THR A CA 1
ATOM 2136 C C . THR A 1 290 ? -6.272 17.719 6.443 1.00 95.50 290 THR A C 1
ATOM 2138 O O . THR A 1 290 ? -5.773 18.127 5.394 1.00 95.50 290 THR A O 1
ATOM 2141 N N . LEU A 1 291 ? -5.526 17.346 7.489 1.00 95.12 291 LEU A N 1
ATOM 2142 C CA . LEU A 1 291 ? -4.063 17.467 7.556 1.00 95.12 291 LEU A CA 1
ATOM 2143 C C . LEU A 1 291 ? -3.380 16.744 6.390 1.00 95.12 291 LEU A C 1
ATOM 2145 O O . LEU A 1 291 ? -2.558 17.315 5.667 1.00 95.12 291 LEU A O 1
ATOM 2149 N N . TYR A 1 292 ? -3.760 15.488 6.171 1.00 97.06 292 TYR A N 1
ATOM 2150 C CA . TYR A 1 292 ? -3.169 14.660 5.127 1.00 97.06 292 TYR A CA 1
ATOM 2151 C C . TYR A 1 292 ? -3.705 14.993 3.740 1.00 97.06 292 TYR A C 1
ATOM 2153 O O . TYR A 1 292 ? -3.152 14.517 2.746 1.00 97.06 292 TYR A O 1
ATOM 2161 N N . ARG A 1 293 ? -4.796 15.772 3.660 1.00 97.19 293 ARG A N 1
ATOM 2162 C CA . ARG A 1 293 ? -5.662 15.816 2.480 1.00 97.19 293 ARG A CA 1
ATOM 2163 C C . ARG A 1 293 ? -5.940 14.380 2.019 1.00 97.19 293 ARG A C 1
ATOM 2165 O O . ARG A 1 293 ? -5.635 14.022 0.885 1.00 97.19 293 ARG A O 1
ATOM 2172 N N . ALA A 1 294 ? -6.384 13.542 2.957 1.00 97.56 294 ALA A N 1
ATOM 2173 C CA . ALA A 1 294 ? -6.533 12.115 2.714 1.00 97.56 294 ALA A CA 1
ATOM 2174 C C . ALA A 1 294 ? -7.590 11.867 1.632 1.00 97.56 294 ALA A C 1
ATOM 2176 O O . ALA A 1 294 ? -8.641 12.512 1.604 1.00 97.56 294 ALA A O 1
ATOM 2177 N N . GLU A 1 295 ? -7.313 10.920 0.743 1.00 97.12 295 GLU A N 1
ATOM 2178 C CA . GLU A 1 295 ? -8.236 10.523 -0.314 1.00 97.12 295 GLU A CA 1
ATOM 2179 C C . GLU A 1 295 ? -8.607 9.047 -0.157 1.00 97.12 295 GLU A C 1
ATOM 2181 O O . GLU A 1 295 ? -7.751 8.175 -0.005 1.00 97.12 295 GLU A O 1
ATOM 2186 N N . PHE A 1 296 ? -9.909 8.776 -0.233 1.00 97.31 296 PHE A N 1
ATOM 2187 C CA . PHE A 1 296 ? -10.483 7.441 -0.119 1.00 97.31 296 PHE A CA 1
ATOM 2188 C C . PHE A 1 296 ? -11.284 7.074 -1.362 1.00 97.31 296 PHE A C 1
ATOM 2190 O O . PHE A 1 296 ? -11.804 7.938 -2.082 1.00 97.31 296 PHE A O 1
ATOM 2197 N N . SER A 1 297 ? -11.438 5.769 -1.574 1.00 97.00 297 SER A N 1
ATOM 2198 C CA . SER A 1 297 ? -12.194 5.237 -2.699 1.00 97.00 297 SER A CA 1
ATOM 2199 C C . SER A 1 297 ? -13.650 5.746 -2.699 1.00 97.00 297 SER A C 1
ATOM 2201 O O . SER A 1 297 ? -14.248 5.948 -1.633 1.00 97.00 297 SER A O 1
ATOM 2203 N N . PRO A 1 298 ? -14.255 5.981 -3.878 1.00 97.31 298 PRO A N 1
ATOM 2204 C CA . PRO A 1 298 ? -15.685 6.268 -3.986 1.00 97.31 298 PRO A CA 1
ATOM 2205 C C . PRO A 1 298 ? -16.560 5.212 -3.296 1.00 97.31 298 PRO A C 1
ATOM 2207 O O . PRO A 1 298 ? -17.546 5.571 -2.658 1.00 97.31 298 PRO A O 1
ATOM 2210 N N . GLU A 1 299 ? -16.168 3.937 -3.374 1.00 97.56 299 GLU A N 1
ATOM 2211 C CA . GLU A 1 299 ? -16.840 2.808 -2.727 1.00 97.56 299 GLU A CA 1
ATOM 2212 C C . GLU A 1 299 ? -16.911 3.008 -1.209 1.00 97.56 299 GLU A C 1
ATOM 2214 O O . GLU A 1 299 ? -17.989 2.939 -0.617 1.00 97.56 299 GLU A O 1
ATOM 2219 N N . CYS A 1 300 ? -15.781 3.338 -0.576 1.00 97.12 300 CYS A N 1
ATOM 2220 C CA . CYS A 1 300 ? -15.752 3.563 0.862 1.00 97.12 300 CYS A CA 1
ATOM 2221 C C . CYS A 1 300 ? -16.563 4.791 1.266 1.00 97.12 300 CYS A C 1
ATOM 2223 O O . CYS A 1 300 ? -17.365 4.716 2.194 1.00 97.12 300 CYS A O 1
ATOM 2225 N N . ARG A 1 301 ? -16.413 5.910 0.548 1.00 97.44 301 ARG A N 1
ATOM 2226 C CA . ARG A 1 301 ? -17.152 7.142 0.862 1.00 97.44 301 ARG A CA 1
ATOM 2227 C C . ARG A 1 301 ? -18.664 6.937 0.778 1.00 97.44 301 ARG A C 1
ATOM 2229 O O . ARG A 1 301 ? -19.382 7.390 1.665 1.00 97.44 301 ARG A O 1
ATOM 2236 N N . ALA A 1 302 ? -19.138 6.218 -0.239 1.00 97.50 302 ALA A N 1
ATOM 2237 C CA . ALA A 1 302 ? -20.552 5.888 -0.381 1.00 97.50 302 ALA A CA 1
ATOM 2238 C C . ALA A 1 302 ? -21.051 4.988 0.763 1.00 97.50 302 ALA A C 1
ATOM 2240 O O . ALA A 1 302 ? -22.125 5.228 1.313 1.00 97.50 302 ALA A O 1
ATOM 2241 N N . LEU A 1 303 ? -20.265 3.982 1.159 1.00 95.62 303 LEU A N 1
ATOM 2242 C CA . LEU A 1 303 ? -20.604 3.088 2.270 1.00 95.62 303 LEU A CA 1
ATOM 2243 C C . LEU A 1 303 ? -20.585 3.799 3.630 1.00 95.62 303 LEU A C 1
ATOM 2245 O O . LEU A 1 303 ? -21.467 3.553 4.451 1.00 95.62 303 LEU A O 1
ATOM 2249 N N . ALA A 1 304 ? -19.629 4.702 3.858 1.00 94.88 304 ALA A N 1
ATOM 2250 C CA . ALA A 1 304 ? -19.576 5.535 5.055 1.00 94.88 304 ALA A CA 1
ATOM 2251 C C . ALA A 1 304 ? -20.808 6.446 5.134 1.00 94.88 304 ALA A C 1
ATOM 2253 O O . ALA A 1 304 ? -21.519 6.428 6.139 1.00 94.88 304 ALA A O 1
ATOM 2254 N N . GLN A 1 305 ? -21.128 7.147 4.041 1.00 95.94 305 GLN A N 1
ATOM 2255 C CA . GLN A 1 305 ? -22.310 8.003 3.951 1.00 95.94 305 GLN A CA 1
ATOM 2256 C C . GLN A 1 305 ? -23.606 7.218 4.199 1.00 95.94 305 GLN A C 1
ATOM 2258 O O . GLN A 1 305 ? -24.451 7.663 4.973 1.00 95.94 305 GLN A O 1
ATOM 2263 N N . ALA A 1 306 ? -23.755 6.036 3.591 1.00 94.88 306 ALA A N 1
ATOM 2264 C CA . ALA A 1 306 ? -24.918 5.171 3.793 1.00 94.88 306 ALA A CA 1
ATOM 2265 C C . ALA A 1 306 ? -25.059 4.689 5.249 1.00 94.88 306 ALA A C 1
ATOM 2267 O O . ALA A 1 306 ? -26.170 4.438 5.709 1.00 94.88 306 ALA A O 1
ATOM 2268 N N . ALA A 1 307 ? -23.947 4.586 5.979 1.00 91.25 307 ALA A N 1
ATOM 2269 C CA . ALA A 1 307 ? -23.916 4.248 7.398 1.00 91.25 307 ALA A CA 1
ATOM 2270 C C . ALA A 1 307 ? -24.057 5.472 8.327 1.00 91.25 307 ALA A C 1
ATOM 2272 O O . ALA A 1 307 ? -23.903 5.326 9.539 1.00 91.25 307 ALA A O 1
ATOM 2273 N N . GLY A 1 308 ? -24.297 6.675 7.789 1.00 92.38 308 GLY A N 1
ATOM 2274 C CA . GLY A 1 308 ? -24.342 7.913 8.574 1.00 92.38 308 GLY A CA 1
ATOM 2275 C C . GLY A 1 308 ? -22.996 8.287 9.205 1.00 92.38 308 GLY A C 1
ATOM 2276 O O . GLY A 1 308 ? -22.965 8.998 10.207 1.00 92.38 308 GLY A O 1
ATOM 2277 N N . ARG A 1 309 ? -21.886 7.786 8.651 1.00 91.00 309 ARG A N 1
ATOM 2278 C CA . ARG A 1 309 ? -20.519 8.059 9.104 1.00 91.00 309 ARG A CA 1
ATOM 2279 C C . ARG A 1 309 ? -19.838 9.064 8.166 1.00 91.00 309 ARG A C 1
ATOM 2281 O O . ARG A 1 309 ? -20.142 9.091 6.970 1.00 91.00 309 ARG A O 1
ATOM 2288 N N . PRO A 1 310 ? -18.914 9.892 8.674 1.00 92.62 310 PRO A N 1
ATOM 2289 C CA . PRO A 1 310 ? -18.197 10.836 7.833 1.00 92.62 310 PRO A CA 1
ATOM 2290 C C . PRO A 1 310 ? -17.124 10.129 6.988 1.00 92.62 310 PRO A C 1
ATOM 2292 O O . PRO A 1 310 ? -16.814 8.956 7.198 1.00 92.62 310 PRO A O 1
ATOM 2295 N N . ALA A 1 311 ? -16.536 10.844 6.025 1.00 92.69 311 ALA A N 1
ATOM 2296 C CA . ALA A 1 311 ? -15.535 10.270 5.122 1.00 92.69 311 ALA A CA 1
ATOM 2297 C C . ALA A 1 311 ? -14.263 9.803 5.851 1.00 92.69 311 ALA A C 1
ATOM 2299 O O . ALA A 1 311 ? -13.623 8.861 5.392 1.00 92.69 311 ALA A O 1
ATOM 2300 N N . SER A 1 312 ? -13.913 10.401 6.994 1.00 93.44 312 SER A N 1
ATOM 2301 C CA . SER A 1 312 ? -12.794 9.943 7.829 1.00 93.44 312 SER A CA 1
ATOM 2302 C C . SER A 1 312 ? -12.980 8.525 8.385 1.00 93.44 312 SER A C 1
ATOM 2304 O O . SER A 1 312 ? -11.996 7.841 8.654 1.00 93.44 312 SER A O 1
ATOM 2306 N N . ALA A 1 313 ? -14.210 8.001 8.440 1.00 92.62 313 ALA A N 1
ATOM 2307 C CA . ALA A 1 313 ? -14.458 6.597 8.776 1.00 92.62 313 ALA A CA 1
ATOM 2308 C C . ALA A 1 313 ? -13.927 5.613 7.714 1.00 92.62 313 ALA A C 1
ATOM 2310 O O . ALA A 1 313 ? -14.049 4.404 7.883 1.00 92.62 313 ALA A O 1
ATOM 2311 N N . CYS A 1 314 ? -13.358 6.112 6.614 1.00 94.69 314 CYS A N 1
ATOM 2312 C CA . CYS A 1 314 ? -12.625 5.314 5.643 1.00 94.69 314 CYS A CA 1
ATOM 2313 C C . CYS A 1 314 ? -11.158 5.078 6.000 1.00 94.69 314 CYS A C 1
ATOM 2315 O O . CYS A 1 314 ? -10.546 4.260 5.331 1.00 94.69 314 CYS A O 1
ATOM 2317 N N . PHE A 1 315 ? -10.586 5.723 7.026 1.00 94.31 315 PHE A N 1
ATOM 2318 C CA . PHE A 1 315 ? -9.209 5.426 7.447 1.00 94.31 315 PHE A CA 1
ATOM 2319 C C . PHE A 1 315 ? -9.029 3.950 7.844 1.00 94.31 315 PHE A C 1
ATOM 2321 O O . PHE A 1 315 ? -7.998 3.353 7.533 1.00 94.31 315 PHE A O 1
ATOM 2328 N N . ALA A 1 316 ? -10.034 3.377 8.511 1.00 90.81 316 ALA A N 1
ATOM 2329 C CA . ALA A 1 316 ? -10.086 1.996 8.981 1.00 90.81 316 ALA A CA 1
ATOM 2330 C C . ALA A 1 316 ? -11.535 1.612 9.352 1.00 90.81 316 ALA A C 1
ATOM 2332 O O . ALA A 1 316 ? -12.445 2.439 9.304 1.00 90.81 316 ALA A O 1
ATOM 2333 N N . GLY A 1 317 ? -11.751 0.364 9.769 1.00 85.69 317 GLY A N 1
ATOM 2334 C CA . GLY A 1 317 ? -13.030 -0.086 10.327 1.00 85.69 317 GLY A CA 1
ATOM 2335 C C . GLY A 1 317 ? -14.052 -0.528 9.275 1.00 85.69 317 GLY A C 1
ATOM 2336 O O . GLY A 1 317 ? -13.700 -0.867 8.139 1.00 85.69 317 GLY A O 1
ATOM 2337 N N . LEU A 1 318 ? -15.338 -0.541 9.657 1.00 89.50 318 LEU A N 1
ATOM 2338 C CA . LEU A 1 318 ? -16.416 -1.108 8.831 1.00 89.50 318 LEU A CA 1
ATOM 2339 C C . LEU A 1 318 ? -16.480 -0.562 7.390 1.00 89.50 318 LEU A C 1
ATOM 2341 O O . LEU A 1 318 ? -16.499 -1.389 6.474 1.00 89.50 318 LEU A O 1
ATOM 2345 N N . PRO A 1 319 ? -16.519 0.765 7.126 1.00 92.69 319 PRO A N 1
ATOM 2346 C CA . PRO A 1 319 ? -16.668 1.265 5.757 1.00 92.69 319 PRO A CA 1
ATOM 2347 C C . PRO A 1 319 ? -15.469 0.923 4.872 1.00 92.69 319 PRO A C 1
ATOM 2349 O O . PRO A 1 319 ? -15.660 0.483 3.738 1.00 92.69 319 PRO A O 1
ATOM 2352 N N . ALA A 1 320 ? -14.252 1.071 5.408 1.00 92.00 320 ALA A N 1
ATOM 2353 C CA . ALA A 1 320 ? -13.009 0.774 4.699 1.00 92.00 320 ALA A CA 1
ATOM 2354 C C . ALA A 1 320 ? -12.978 -0.683 4.227 1.00 92.00 320 ALA A C 1
ATOM 2356 O O . ALA A 1 320 ? -12.716 -0.977 3.063 1.00 92.00 320 ALA A O 1
ATOM 2357 N N . MET A 1 321 ? -13.338 -1.605 5.114 1.00 89.62 321 MET A N 1
ATOM 2358 C CA . MET A 1 321 ? -13.238 -3.034 4.843 1.00 89.62 321 MET A CA 1
ATOM 2359 C C . MET A 1 321 ? -14.397 -3.519 3.977 1.00 89.62 321 MET A C 1
ATOM 2361 O O . MET A 1 321 ? -14.180 -4.248 3.006 1.00 89.62 321 MET A O 1
ATOM 2365 N N . ALA A 1 322 ? -15.615 -3.031 4.232 1.00 91.62 322 ALA A N 1
ATOM 2366 C CA . ALA A 1 322 ? -16.770 -3.287 3.379 1.00 91.62 322 ALA A CA 1
ATOM 2367 C C . ALA A 1 322 ? -16.535 -2.833 1.930 1.00 91.62 322 ALA A C 1
ATOM 2369 O O . ALA A 1 322 ? -16.950 -3.532 1.005 1.00 91.62 322 ALA A O 1
ATOM 2370 N N . ALA A 1 323 ? -15.837 -1.713 1.718 1.00 95.38 323 ALA A N 1
ATOM 2371 C CA . ALA A 1 323 ? -15.495 -1.230 0.383 1.00 95.38 323 ALA A CA 1
ATOM 2372 C C . ALA A 1 323 ? -14.602 -2.202 -0.395 1.00 95.38 323 ALA A C 1
ATOM 2374 O O . ALA A 1 323 ? -14.662 -2.236 -1.619 1.00 95.38 323 ALA A O 1
ATOM 2375 N N . ILE A 1 324 ? -13.800 -3.013 0.292 1.00 94.50 324 ILE A N 1
ATOM 2376 C CA . ILE A 1 324 ? -12.864 -3.954 -0.327 1.00 94.50 324 ILE A CA 1
ATOM 2377 C C . ILE A 1 324 ? -13.578 -5.249 -0.714 1.00 94.50 324 ILE A C 1
ATOM 2379 O O . ILE A 1 324 ? -13.522 -5.668 -1.872 1.00 94.50 324 ILE A O 1
ATOM 2383 N N . HIS A 1 325 ? -14.250 -5.889 0.246 1.00 90.94 325 HIS A N 1
ATOM 2384 C CA . HIS A 1 325 ? -14.724 -7.267 0.069 1.00 90.94 325 HIS A CA 1
ATOM 2385 C C . HIS A 1 325 ? -16.130 -7.380 -0.514 1.00 90.94 325 HIS A C 1
ATOM 2387 O O . HIS A 1 325 ? -16.420 -8.356 -1.210 1.00 90.94 325 HIS A O 1
ATOM 2393 N N . ARG A 1 326 ? -17.012 -6.396 -0.269 1.00 91.88 326 ARG A N 1
ATOM 2394 C CA . ARG A 1 326 ? -18.397 -6.494 -0.744 1.00 91.88 326 ARG A CA 1
ATOM 2395 C C . ARG A 1 326 ? -18.413 -6.615 -2.266 1.00 91.88 326 ARG A C 1
ATOM 2397 O O . ARG A 1 326 ? -17.618 -5.956 -2.939 1.00 91.88 326 ARG A O 1
ATOM 2404 N N . PRO A 1 327 ? -19.333 -7.413 -2.833 1.00 92.00 327 PRO A N 1
ATOM 2405 C CA . PRO A 1 327 ? -19.437 -7.535 -4.276 1.00 92.00 327 PRO A CA 1
ATOM 2406 C C . PRO A 1 327 ? -19.779 -6.183 -4.912 1.00 92.00 327 PRO A C 1
ATOM 2408 O O . PRO A 1 327 ? -20.393 -5.315 -4.285 1.00 92.00 327 PRO A O 1
ATOM 2411 N N . LEU A 1 328 ? -19.449 -6.044 -6.197 1.00 93.44 328 LEU A N 1
ATOM 2412 C CA . LEU A 1 328 ? -19.763 -4.865 -7.013 1.00 93.44 328 LEU A CA 1
ATOM 2413 C C . LEU A 1 328 ? -21.237 -4.442 -6.915 1.00 93.44 328 LEU A C 1
ATOM 2415 O O . LEU A 1 328 ? -21.540 -3.264 -6.753 1.00 93.44 328 LEU A O 1
ATOM 2419 N N . SER A 1 329 ? -22.157 -5.411 -6.923 1.00 93.81 329 SER A N 1
ATOM 2420 C CA . SER A 1 329 ? -23.605 -5.187 -6.791 1.00 93.81 329 SER A CA 1
ATOM 2421 C C . SER A 1 329 ? -24.036 -4.593 -5.443 1.00 93.81 329 SER A C 1
ATOM 2423 O O . SER A 1 329 ? -25.181 -4.173 -5.288 1.00 93.81 329 SER A O 1
ATOM 2425 N N . LYS A 1 330 ? -23.136 -4.563 -4.456 1.00 93.88 330 LYS A N 1
ATOM 2426 C CA . LYS A 1 330 ? -23.328 -3.978 -3.123 1.00 93.88 330 LYS A CA 1
ATOM 2427 C C . LYS A 1 330 ? -22.399 -2.782 -2.875 1.00 93.88 330 LYS A C 1
ATOM 2429 O O . LYS A 1 330 ? -22.230 -2.384 -1.724 1.00 93.88 330 LYS A O 1
ATOM 2434 N N . GLY A 1 331 ? -21.814 -2.218 -3.936 1.00 93.69 331 GLY A N 1
ATOM 2435 C CA . GLY A 1 331 ? -20.993 -1.007 -3.881 1.00 93.69 331 GLY A CA 1
ATOM 2436 C C . GLY A 1 331 ? -19.563 -1.208 -3.376 1.00 93.69 331 GLY A C 1
ATOM 2437 O O . GLY A 1 331 ? -18.929 -0.225 -3.014 1.00 93.69 331 GLY A O 1
ATOM 2438 N N . GLY A 1 332 ? -19.063 -2.449 -3.322 1.00 95.50 332 GLY A N 1
ATOM 2439 C CA . GLY A 1 332 ? -17.668 -2.746 -2.977 1.00 95.50 332 GLY A CA 1
ATOM 2440 C C . GLY A 1 332 ? -16.814 -3.150 -4.182 1.00 95.50 332 GLY A C 1
ATOM 2441 O O . GLY A 1 332 ? -17.268 -3.160 -5.328 1.00 95.50 332 GLY A O 1
ATOM 2442 N N . LEU A 1 333 ? -15.556 -3.509 -3.923 1.00 95.81 333 LEU A N 1
ATOM 2443 C CA . LEU A 1 333 ? -14.585 -3.890 -4.947 1.00 95.81 333 LEU A CA 1
ATOM 2444 C C . LEU A 1 333 ? -14.618 -5.390 -5.293 1.00 95.81 333 LEU A C 1
ATOM 2446 O O . LEU A 1 333 ? -14.108 -5.770 -6.350 1.00 95.81 333 LEU A O 1
ATOM 2450 N N . GLY A 1 334 ? -15.252 -6.234 -4.478 1.00 92.12 334 GLY A N 1
ATOM 2451 C CA . GLY A 1 334 ? -15.330 -7.683 -4.689 1.00 92.12 334 GLY A CA 1
ATOM 2452 C C . GLY A 1 334 ? -13.970 -8.383 -4.627 1.00 92.12 334 GLY A C 1
ATOM 2453 O O . GLY A 1 334 ? -13.753 -9.350 -5.359 1.00 92.12 334 GLY A O 1
ATOM 2454 N N . LEU A 1 335 ? -13.041 -7.855 -3.827 1.00 91.69 335 LEU A N 1
ATOM 2455 C CA . LEU A 1 335 ? -11.709 -8.425 -3.627 1.00 91.69 335 LEU A CA 1
ATOM 2456 C C . LEU A 1 335 ? -11.714 -9.444 -2.488 1.00 91.69 335 LEU A C 1
ATOM 2458 O O . LEU A 1 335 ? -12.501 -9.336 -1.546 1.00 91.69 335 LEU A O 1
ATOM 2462 N N . ARG A 1 336 ? -10.772 -10.391 -2.524 1.00 86.69 336 ARG A N 1
ATOM 2463 C CA . ARG A 1 336 ? -10.521 -11.262 -1.371 1.00 86.69 336 ARG A CA 1
ATOM 2464 C C . ARG A 1 336 ? -9.772 -10.468 -0.307 1.00 86.69 336 ARG A C 1
ATOM 2466 O O . ARG A 1 336 ? -8.749 -9.855 -0.609 1.00 86.69 336 ARG A O 1
ATOM 2473 N N . LEU A 1 337 ? -10.280 -10.490 0.920 1.00 85.44 337 LEU A N 1
ATOM 2474 C CA . LEU A 1 337 ? -9.722 -9.762 2.054 1.00 85.44 337 LEU A CA 1
ATOM 2475 C C . LEU A 1 337 ? -9.517 -10.709 3.236 1.00 85.44 337 LEU A C 1
ATOM 2477 O O . LEU A 1 337 ? -10.459 -11.368 3.674 1.00 85.44 337 LEU A O 1
ATOM 2481 N N . LEU A 1 338 ? -8.297 -10.712 3.766 1.00 78.94 338 LEU A N 1
ATOM 2482 C CA . LEU A 1 338 ? -7.962 -11.243 5.079 1.00 78.94 338 LEU A CA 1
ATOM 2483 C C . LEU A 1 338 ? -7.660 -10.073 6.017 1.00 78.94 338 LEU A C 1
ATOM 2485 O O . LEU A 1 338 ? -6.746 -9.288 5.754 1.00 78.94 338 LEU A O 1
ATOM 2489 N N . ALA A 1 339 ? -8.409 -9.971 7.114 1.00 78.69 339 ALA A N 1
ATOM 2490 C CA . ALA A 1 339 ? -8.099 -9.056 8.204 1.00 78.69 339 ALA A CA 1
ATOM 2491 C C . ALA A 1 339 ? -7.486 -9.840 9.371 1.00 78.69 339 ALA A C 1
ATOM 2493 O O . ALA A 1 339 ? -8.074 -10.804 9.870 1.00 78.69 339 ALA A O 1
ATOM 2494 N N . ALA A 1 340 ? -6.308 -9.409 9.810 1.00 74.62 340 ALA A N 1
ATOM 2495 C CA . ALA A 1 340 ? -5.606 -9.974 10.951 1.00 74.62 340 ALA A CA 1
ATOM 2496 C C . ALA A 1 340 ? -5.331 -8.854 11.961 1.00 74.62 340 ALA A C 1
ATOM 2498 O O . ALA A 1 340 ? -4.435 -8.045 11.764 1.00 74.62 340 ALA A O 1
ATOM 2499 N N . THR A 1 341 ? -6.133 -8.761 13.022 1.00 75.31 341 THR A N 1
ATOM 2500 C CA . THR A 1 341 ? -5.974 -7.749 14.079 1.00 75.31 341 THR A CA 1
ATOM 2501 C C . THR A 1 341 ? -6.332 -8.367 15.424 1.00 75.31 341 THR A C 1
ATOM 2503 O O . THR A 1 341 ? -7.285 -9.134 15.528 1.00 75.31 341 THR A O 1
ATOM 2506 N N . ASN A 1 342 ? -5.586 -7.994 16.464 1.00 72.62 342 ASN A N 1
ATOM 2507 C CA . ASN A 1 342 ? -5.929 -8.312 17.845 1.00 72.62 342 ASN A CA 1
ATOM 2508 C C . ASN A 1 342 ? -7.060 -7.387 18.345 1.00 72.62 342 ASN A C 1
ATOM 2510 O O . ASN A 1 342 ? -6.982 -6.171 18.172 1.00 72.62 342 ASN A O 1
ATOM 2514 N N . ARG A 1 343 ? -8.087 -7.938 19.010 1.00 77.00 343 ARG A N 1
ATOM 2515 C CA . ARG A 1 343 ? -9.158 -7.155 19.662 1.00 77.00 343 ARG A CA 1
ATOM 2516 C C . ARG A 1 343 ? -8.615 -6.137 20.665 1.00 77.00 343 ARG A C 1
ATOM 2518 O O . ARG A 1 343 ? -9.144 -5.037 20.763 1.00 77.00 343 ARG A O 1
ATOM 2525 N N . ARG A 1 344 ? -7.536 -6.470 21.373 1.00 79.19 344 ARG A N 1
ATOM 2526 C CA . ARG A 1 344 ? -6.814 -5.579 22.291 1.00 79.19 344 ARG A CA 1
ATOM 2527 C C . ARG A 1 344 ? -5.430 -5.263 21.754 1.00 79.19 344 ARG A C 1
ATOM 2529 O O . ARG A 1 344 ? -4.430 -5.459 22.442 1.00 79.19 344 ARG A O 1
ATOM 2536 N N . ASP A 1 345 ? -5.371 -4.813 20.504 1.00 78.19 345 ASP A N 1
ATOM 2537 C CA . ASP A 1 345 ? -4.115 -4.391 19.897 1.00 78.19 345 ASP A CA 1
ATOM 2538 C C . ASP A 1 345 ? -3.357 -3.438 20.848 1.00 78.19 345 ASP A C 1
ATOM 2540 O O . ASP A 1 345 ? -3.906 -2.407 21.256 1.00 78.19 345 ASP A O 1
ATOM 2544 N N . PRO A 1 346 ? -2.125 -3.787 21.255 1.00 72.94 346 PRO A N 1
ATOM 2545 C CA . PRO A 1 346 ? -1.386 -3.063 22.285 1.00 72.94 346 PRO A CA 1
ATOM 2546 C C . PRO A 1 346 ? -0.995 -1.655 21.834 1.00 72.94 346 PRO A C 1
ATOM 2548 O O . PRO A 1 346 ? -0.875 -0.761 22.668 1.00 72.94 346 PRO A O 1
ATOM 2551 N N . VAL A 1 347 ? -0.810 -1.427 20.530 1.00 78.69 347 VAL A N 1
ATOM 2552 C CA . VAL A 1 347 ? -0.480 -0.104 19.992 1.00 78.69 347 VAL A CA 1
ATOM 2553 C C . VAL A 1 347 ? -1.713 0.784 20.074 1.00 78.69 347 VAL A C 1
ATOM 2555 O O . VAL A 1 347 ? -1.632 1.900 20.581 1.00 78.69 347 VAL A O 1
ATOM 2558 N N . TYR A 1 348 ? -2.872 0.280 19.654 1.00 82.31 348 TYR A N 1
ATOM 2559 C CA . TYR A 1 348 ? -4.098 1.074 19.689 1.00 82.31 348 TYR A CA 1
ATOM 2560 C C . TYR A 1 348 ? -4.599 1.313 21.110 1.00 82.31 348 TYR A C 1
ATOM 2562 O O . TYR A 1 348 ? -4.883 2.454 21.467 1.00 82.31 348 TYR A O 1
ATOM 2570 N N . THR A 1 349 ? -4.640 0.283 21.952 1.00 84.38 349 THR A N 1
ATOM 2571 C CA . THR A 1 349 ? -5.050 0.430 23.358 1.00 84.38 349 THR A CA 1
ATOM 2572 C C . THR A 1 349 ? -4.109 1.355 24.131 1.00 84.38 349 THR A C 1
ATOM 2574 O O . THR A 1 349 ? -4.578 2.254 24.832 1.00 84.38 349 THR A O 1
ATOM 2577 N N . SER A 1 350 ? -2.788 1.239 23.947 1.00 83.06 350 SER A N 1
ATOM 2578 C CA . SER A 1 350 ? -1.846 2.153 24.606 1.00 83.06 350 SER A CA 1
ATOM 2579 C C . SER A 1 350 ? -1.970 3.597 24.130 1.00 83.06 350 SER A C 1
ATOM 2581 O O . SER A 1 350 ? -1.859 4.512 24.946 1.00 83.06 350 SER A O 1
ATOM 2583 N N . HIS A 1 351 ? -2.289 3.814 22.854 1.00 83.94 351 HIS A N 1
ATOM 2584 C CA . HIS A 1 351 ? -2.525 5.148 22.313 1.00 83.94 351 HIS A CA 1
ATOM 2585 C C . HIS A 1 351 ? -3.782 5.831 22.893 1.00 83.94 351 HIS A C 1
ATOM 2587 O O . HIS A 1 351 ? -3.873 7.057 22.875 1.00 83.94 351 HIS A O 1
ATOM 2593 N N . HIS A 1 352 ? -4.702 5.054 23.474 1.00 88.19 352 HIS A N 1
ATOM 2594 C CA . HIS A 1 352 ? -5.870 5.533 24.223 1.00 88.19 352 HIS A CA 1
ATOM 2595 C C . HIS A 1 352 ? -5.645 5.550 25.745 1.00 88.19 352 HIS A C 1
ATOM 2597 O O . HIS A 1 352 ? -6.569 5.818 26.507 1.00 88.19 352 HIS A O 1
ATOM 2603 N N . GLY A 1 353 ? -4.433 5.243 26.221 1.00 86.81 353 GLY A N 1
ATOM 2604 C CA . GLY A 1 353 ? -4.126 5.166 27.653 1.00 86.81 353 GLY A CA 1
ATOM 2605 C C . GLY A 1 353 ? -4.682 3.921 28.356 1.00 86.81 353 GLY A C 1
ATOM 2606 O O . GLY A 1 353 ? -4.663 3.847 29.584 1.00 86.81 353 GLY A O 1
ATOM 2607 N N . LEU A 1 354 ? -5.145 2.918 27.607 1.00 87.31 354 LEU A N 1
ATOM 2608 C CA . LEU A 1 354 ? -5.666 1.653 28.131 1.00 87.31 354 LEU A CA 1
ATOM 2609 C C . LEU A 1 354 ? -4.510 0.683 28.457 1.00 87.31 354 LEU A C 1
ATOM 2611 O O . LEU A 1 354 ? -4.396 -0.387 27.865 1.00 87.31 354 LEU A O 1
ATOM 2615 N N . THR A 1 355 ? -3.608 1.073 29.367 1.00 77.69 355 THR A N 1
ATOM 2616 C CA . THR A 1 355 ? -2.356 0.335 29.657 1.00 77.69 355 THR A CA 1
ATOM 2617 C C . THR A 1 355 ? -2.244 -0.232 31.074 1.00 77.69 355 THR A C 1
ATOM 2619 O O . THR A 1 355 ? -1.493 -1.183 31.285 1.00 77.69 355 THR A O 1
ATOM 2622 N N . ASN A 1 356 ? -2.962 0.321 32.058 1.00 70.75 356 ASN A N 1
ATOM 2623 C CA . ASN A 1 356 ? -2.933 -0.143 33.450 1.00 70.75 356 ASN A CA 1
ATOM 2624 C C . ASN A 1 356 ? -4.182 -0.984 33.780 1.00 70.75 356 ASN A C 1
ATOM 2626 O O . ASN A 1 356 ? -5.267 -0.696 33.310 1.00 70.75 356 ASN A O 1
ATOM 2630 N N . MET A 1 357 ? -4.072 -2.024 34.608 1.00 76.44 357 MET A N 1
ATOM 2631 C CA . MET A 1 357 ? -5.199 -2.935 34.912 1.00 76.44 357 MET A CA 1
ATOM 2632 C C . MET A 1 357 ? -5.985 -2.512 36.168 1.00 76.44 357 MET A C 1
ATOM 2634 O O . MET A 1 357 ? -6.411 -3.345 36.973 1.00 76.44 357 MET A O 1
ATOM 2638 N N . SER A 1 358 ? -6.127 -1.199 36.382 1.00 79.62 358 SER A N 1
ATOM 2639 C CA . SER A 1 358 ? -6.933 -0.654 37.486 1.00 79.62 358 SER A CA 1
ATOM 2640 C C . SER A 1 358 ? -8.418 -0.985 37.291 1.00 79.62 358 SER A C 1
ATOM 2642 O O . SER A 1 358 ? -8.839 -1.255 36.172 1.00 79.62 358 SER A O 1
ATOM 2644 N N . ALA A 1 359 ? -9.248 -0.920 38.338 1.00 81.75 359 ALA A N 1
ATOM 2645 C CA . ALA A 1 359 ? -10.688 -1.179 38.198 1.00 81.75 359 ALA A CA 1
ATOM 2646 C C . ALA A 1 359 ? -11.362 -0.277 37.139 1.00 81.75 359 ALA A C 1
ATOM 2648 O O . ALA A 1 359 ? -12.184 -0.755 36.360 1.00 81.75 359 ALA A O 1
ATOM 2649 N N . GLN A 1 360 ? -10.965 0.999 37.066 1.00 81.50 360 GLN A N 1
ATOM 2650 C CA . GLN A 1 360 ? -11.465 1.951 36.070 1.00 81.50 360 GLN A CA 1
ATOM 2651 C C . GLN A 1 360 ? -11.058 1.546 34.649 1.00 81.50 360 GLN A C 1
ATOM 2653 O O . GLN A 1 360 ? -11.894 1.474 33.750 1.00 81.50 360 GLN A O 1
ATOM 2658 N N . THR A 1 361 ? -9.782 1.230 34.453 1.00 83.62 361 THR A N 1
ATOM 2659 C CA . THR A 1 361 ? -9.274 0.843 33.135 1.00 83.62 361 THR A CA 1
ATOM 2660 C C . THR A 1 361 ? -9.754 -0.539 32.721 1.00 83.62 361 THR A C 1
ATOM 2662 O O . THR A 1 361 ? -9.964 -0.763 31.540 1.00 83.62 361 THR A O 1
ATOM 2665 N N . ASN A 1 362 ? -10.011 -1.452 33.660 1.00 85.62 362 ASN A N 1
ATOM 2666 C CA . ASN A 1 362 ? -10.621 -2.747 33.364 1.00 85.62 362 ASN A CA 1
ATOM 2667 C C . ASN A 1 362 ? -12.027 -2.572 32.776 1.00 85.62 362 ASN A C 1
ATOM 2669 O O . ASN A 1 362 ? -12.369 -3.263 31.821 1.00 85.62 362 ASN A O 1
ATOM 2673 N N . ALA A 1 363 ? -12.816 -1.622 33.293 1.00 90.12 363 ALA A N 1
ATOM 2674 C CA . ALA A 1 363 ? -14.126 -1.301 32.731 1.00 90.12 363 ALA A CA 1
ATOM 2675 C C . ALA A 1 363 ? -14.012 -0.711 31.313 1.00 90.12 363 ALA A C 1
ATOM 2677 O O . ALA A 1 363 ? -14.698 -1.171 30.405 1.00 90.12 363 ALA A O 1
ATOM 2678 N N . ALA A 1 364 ? -13.101 0.245 31.096 1.00 91.44 364 ALA A N 1
ATOM 2679 C CA . ALA A 1 364 ? -12.871 0.822 29.768 1.00 91.44 364 ALA A CA 1
ATOM 2680 C C . ALA A 1 364 ? -12.280 -0.195 28.773 1.00 91.44 364 ALA A C 1
ATOM 2682 O O . ALA A 1 364 ? -12.645 -0.223 27.604 1.00 91.44 364 ALA A O 1
ATOM 2683 N N . MET A 1 365 ? -11.407 -1.092 29.230 1.00 88.50 365 MET A N 1
ATOM 2684 C CA . MET A 1 365 ? -10.868 -2.174 28.411 1.00 88.50 365 MET A CA 1
ATOM 2685 C C . MET A 1 365 ? -11.959 -3.177 28.019 1.00 88.50 365 MET A C 1
ATOM 2687 O O . MET A 1 365 ? -11.938 -3.689 26.902 1.00 88.50 365 MET A O 1
ATOM 2691 N N . GLN A 1 366 ? -12.926 -3.451 28.903 1.00 87.94 366 GLN A N 1
ATOM 2692 C CA . GLN A 1 366 ? -14.090 -4.267 28.556 1.00 87.94 366 GLN A CA 1
ATOM 2693 C C . GLN A 1 366 ? -14.964 -3.570 27.506 1.00 87.94 366 GLN A C 1
ATOM 2695 O O . GLN A 1 366 ? -15.361 -4.196 26.529 1.00 87.94 366 GLN A O 1
ATOM 2700 N N . GLU A 1 367 ? -15.202 -2.266 27.658 1.00 92.19 367 GLU A N 1
ATOM 2701 C CA . GLU A 1 367 ? -15.931 -1.465 26.670 1.00 92.19 367 GLU A CA 1
ATOM 2702 C C . GLU A 1 367 ? -15.250 -1.496 25.287 1.00 92.19 367 GLU A C 1
ATOM 2704 O O . GLU A 1 367 ? -15.923 -1.698 24.271 1.00 92.19 367 GLU A O 1
ATOM 2709 N N . TRP A 1 368 ? -13.918 -1.352 25.243 1.00 89.62 368 TRP A N 1
ATOM 2710 C CA . TRP A 1 368 ? -13.113 -1.462 24.019 1.00 89.62 368 TRP A CA 1
ATOM 2711 C C . TRP A 1 368 ? -13.259 -2.841 23.379 1.00 89.62 368 TRP A C 1
ATOM 2713 O O . TRP A 1 368 ? -13.484 -2.973 22.174 1.00 89.62 368 TRP A O 1
ATOM 2723 N N . ASP A 1 369 ? -13.156 -3.882 24.198 1.00 85.88 369 ASP A N 1
ATOM 2724 C CA . ASP A 1 369 ? -13.231 -5.262 23.748 1.00 85.88 369 ASP A CA 1
ATOM 2725 C C . ASP A 1 369 ? -14.611 -5.614 23.171 1.00 85.88 369 ASP A C 1
ATOM 2727 O O . ASP A 1 369 ? -14.705 -6.294 22.142 1.00 85.88 369 ASP A O 1
ATOM 2731 N N . ASP A 1 370 ? -15.679 -5.106 23.787 1.00 87.56 370 ASP A N 1
ATOM 2732 C CA . ASP A 1 370 ? -17.050 -5.251 23.301 1.00 87.56 370 ASP A CA 1
ATOM 2733 C C . ASP A 1 370 ? -17.268 -4.489 21.985 1.00 87.56 370 ASP A C 1
ATOM 2735 O O . ASP A 1 370 ? -17.985 -4.966 21.097 1.00 87.56 370 ASP A O 1
ATOM 2739 N N . LEU A 1 371 ? -16.654 -3.307 21.840 1.00 89.81 371 LEU A N 1
ATOM 2740 C CA . LEU A 1 371 ? -16.682 -2.528 20.602 1.00 89.81 371 LEU A CA 1
ATOM 2741 C C . LEU A 1 371 ? -15.984 -3.268 19.460 1.00 89.81 371 LEU A C 1
ATOM 2743 O O . LEU A 1 371 ? -16.573 -3.421 18.389 1.00 89.81 371 LEU A O 1
ATOM 2747 N N . MET A 1 372 ? -14.774 -3.773 19.694 1.00 85.56 372 MET A N 1
ATOM 2748 C CA . MET A 1 372 ? -14.035 -4.540 18.693 1.00 85.56 372 MET A CA 1
ATOM 2749 C C . MET A 1 372 ? -14.778 -5.809 18.288 1.00 85.56 372 MET A C 1
ATOM 2751 O O . MET A 1 372 ? -14.892 -6.088 17.098 1.00 85.56 372 MET A O 1
ATOM 2755 N N . ALA A 1 373 ? -15.376 -6.533 19.238 1.00 82.50 373 ALA A N 1
ATOM 2756 C CA . ALA A 1 373 ? -16.191 -7.699 18.909 1.00 82.50 373 ALA A CA 1
ATOM 2757 C C . ALA A 1 373 ? -17.413 -7.348 18.049 1.00 82.50 373 ALA A C 1
ATOM 2759 O O . ALA A 1 373 ? -17.761 -8.114 17.150 1.00 82.50 373 ALA A O 1
ATOM 2760 N N . ARG A 1 374 ? -18.072 -6.206 18.302 1.00 85.50 374 ARG A N 1
ATOM 2761 C CA . ARG A 1 374 ? -19.164 -5.708 17.445 1.00 85.50 374 ARG A CA 1
ATOM 2762 C C . ARG A 1 374 ? -18.667 -5.406 16.034 1.00 85.50 374 ARG A C 1
ATOM 2764 O O . ARG A 1 374 ? -19.209 -5.955 15.084 1.00 85.50 374 ARG A O 1
ATOM 2771 N N . GLU A 1 375 ? -17.612 -4.605 15.897 1.00 86.31 375 GLU A N 1
ATOM 2772 C CA . GLU A 1 375 ? -17.050 -4.243 14.587 1.00 86.31 375 GLU A CA 1
ATOM 2773 C C . GLU A 1 375 ? -16.579 -5.485 13.812 1.00 86.31 375 GLU A C 1
AT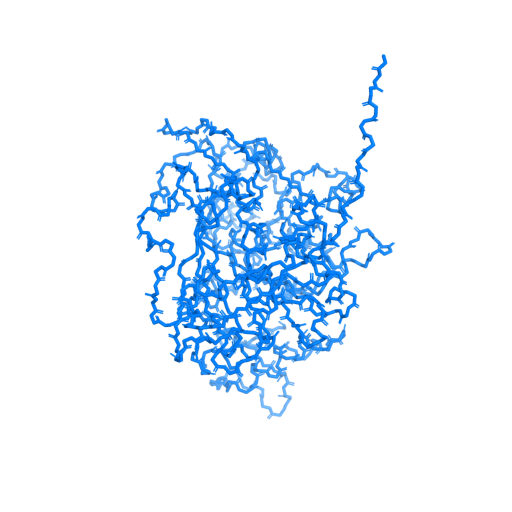OM 2775 O O . GLU A 1 375 ? -16.851 -5.607 12.619 1.00 86.31 375 GLU A O 1
ATOM 2780 N N . MET A 1 376 ? -15.964 -6.462 14.486 1.00 82.12 376 MET A N 1
ATOM 2781 C CA . MET A 1 376 ? -15.586 -7.732 13.868 1.00 82.12 376 MET A CA 1
ATOM 2782 C C . MET A 1 376 ? -16.807 -8.519 13.372 1.00 82.12 376 MET A C 1
ATOM 2784 O O . MET A 1 376 ? -16.819 -8.949 12.218 1.00 82.12 376 MET A O 1
ATOM 2788 N N . ARG A 1 377 ? -17.869 -8.663 14.178 1.00 81.50 377 ARG A N 1
ATOM 2789 C CA . ARG A 1 377 ? -19.109 -9.336 13.741 1.00 81.50 377 ARG A CA 1
ATOM 2790 C C . ARG A 1 377 ? -19.770 -8.633 12.556 1.00 81.50 377 ARG A C 1
ATOM 2792 O O . ARG A 1 377 ? -20.182 -9.293 11.605 1.00 81.50 377 ARG A O 1
ATOM 2799 N N . ASP A 1 378 ? -19.833 -7.307 12.595 1.00 84.56 378 ASP A N 1
ATOM 2800 C CA . ASP A 1 378 ? -20.590 -6.507 11.626 1.00 84.56 378 ASP A CA 1
ATOM 2801 C C . ASP A 1 378 ? -19.814 -6.259 10.318 1.00 84.56 378 ASP A C 1
ATOM 2803 O O . ASP A 1 378 ? -20.385 -5.850 9.304 1.00 84.56 378 ASP A O 1
ATOM 2807 N N . SER A 1 379 ? -18.506 -6.530 10.316 1.00 81.12 379 SER A N 1
ATOM 2808 C CA . SER A 1 379 ? -17.605 -6.316 9.176 1.00 81.12 379 SER A CA 1
ATOM 2809 C C . SER A 1 379 ? -17.968 -7.105 7.921 1.00 81.12 379 SER A C 1
ATOM 2811 O O . SER A 1 379 ? -17.657 -6.673 6.806 1.00 81.12 379 SER A O 1
ATOM 2813 N N . GLY A 1 380 ? -18.585 -8.278 8.087 1.00 74.38 380 GLY A N 1
ATOM 2814 C CA . GLY A 1 380 ? -18.754 -9.254 7.015 1.00 74.38 380 GLY A CA 1
ATOM 2815 C C . GLY A 1 380 ? -17.432 -9.756 6.418 1.00 74.38 380 GLY A C 1
ATOM 2816 O O . GLY A 1 380 ? -17.467 -10.332 5.334 1.00 74.38 380 GLY A O 1
ATOM 2817 N N . VAL A 1 381 ? -16.285 -9.521 7.076 1.00 72.62 381 VAL A N 1
ATOM 2818 C CA . VAL A 1 381 ? -14.991 -10.086 6.668 1.00 72.62 381 VAL A CA 1
ATOM 2819 C C . VAL A 1 381 ? -14.717 -11.386 7.405 1.00 72.62 381 VAL A C 1
ATOM 2821 O O . VAL A 1 381 ? -15.245 -11.642 8.487 1.00 72.62 381 VAL A O 1
ATOM 2824 N N . ARG A 1 382 ? -13.845 -12.204 6.818 1.00 60.97 382 ARG A N 1
ATOM 2825 C CA . ARG A 1 382 ? -13.260 -13.349 7.509 1.00 60.97 382 ARG A CA 1
ATOM 2826 C C . ARG A 1 382 ? -12.122 -12.844 8.381 1.00 60.97 382 ARG A C 1
ATOM 2828 O O . ARG A 1 382 ? -11.200 -12.192 7.885 1.00 60.97 382 ARG A O 1
ATOM 2835 N N . TRP A 1 383 ? -12.215 -13.145 9.664 1.00 61.75 383 TRP A N 1
ATOM 2836 C CA . TRP A 1 383 ? -11.199 -12.795 10.634 1.00 61.75 383 TRP A CA 1
ATOM 2837 C C . TRP A 1 383 ? -10.283 -13.970 10.882 1.00 61.75 383 TRP A C 1
ATOM 2839 O O . TRP A 1 383 ? -10.735 -15.106 10.979 1.00 61.75 383 TRP A O 1
ATOM 2849 N N . LEU A 1 384 ? -9.000 -13.664 11.013 1.00 53.28 384 LEU A N 1
ATOM 2850 C CA . LEU A 1 384 ? -8.027 -14.626 11.500 1.00 53.28 384 LEU A CA 1
ATOM 2851 C C . LEU A 1 384 ? -8.184 -14.910 13.005 1.00 53.28 384 LEU A C 1
ATOM 2853 O O . LEU A 1 384 ? -7.782 -15.969 13.464 1.00 53.28 384 LEU A O 1
ATOM 2857 N N . PHE A 1 385 ? -8.761 -13.946 13.731 1.00 52.59 385 PHE A N 1
ATOM 2858 C CA . PHE A 1 385 ? -9.162 -14.036 15.135 1.00 52.59 385 PHE A CA 1
ATOM 2859 C C . PHE A 1 385 ? -10.619 -13.579 15.249 1.00 52.59 385 PHE A C 1
ATOM 2861 O O . PHE A 1 385 ? -10.936 -12.420 14.966 1.00 52.59 385 PHE A O 1
ATOM 2868 N N . ALA A 1 386 ? -11.516 -14.496 15.588 1.00 47.62 386 ALA A N 1
ATOM 2869 C CA . ALA A 1 386 ? -12.948 -14.284 15.633 1.00 47.62 386 ALA A CA 1
ATOM 2870 C C . ALA A 1 386 ? -13.388 -13.417 16.836 1.00 47.62 386 ALA A C 1
ATOM 2872 O O . ALA A 1 386 ? -12.718 -13.344 17.869 1.00 47.62 386 ALA A O 1
ATOM 2873 N N . PRO A 1 387 ? -14.584 -12.796 16.764 1.00 44.88 387 PRO A N 1
ATOM 2874 C CA . PRO A 1 387 ? -15.183 -12.059 17.882 1.00 44.88 387 PRO A CA 1
ATOM 2875 C C . PRO A 1 387 ? -15.356 -12.864 19.182 1.00 44.88 387 PRO A C 1
ATOM 2877 O O . PRO A 1 387 ? -15.635 -12.270 20.221 1.00 44.88 387 PRO A O 1
ATOM 2880 N N . SER A 1 388 ? -15.284 -14.195 19.121 1.00 45.44 388 SER A N 1
ATOM 2881 C CA . SER A 1 388 ? -15.388 -15.116 20.260 1.00 45.44 388 SER A CA 1
ATOM 2882 C C . SER A 1 388 ? -14.059 -15.390 20.962 1.00 45.44 388 SER A C 1
ATOM 2884 O O . SER A 1 388 ? -14.074 -15.973 22.044 1.00 45.44 388 SER A O 1
ATOM 2886 N N . ASP A 1 389 ? -12.935 -15.000 20.366 1.00 48.97 389 ASP A N 1
ATOM 2887 C CA . ASP A 1 389 ? -11.617 -15.436 20.824 1.00 48.97 389 ASP A CA 1
ATOM 2888 C C . ASP A 1 389 ? -11.182 -14.692 22.087 1.00 48.97 389 ASP A C 1
ATOM 2890 O O . ASP A 1 389 ? -11.584 -13.542 22.319 1.00 48.97 389 ASP A O 1
ATOM 2894 N N . ASP A 1 390 ? -10.354 -15.356 22.906 1.00 50.66 390 ASP A N 1
ATOM 2895 C CA . ASP A 1 390 ? -9.877 -14.806 24.173 1.00 50.66 390 ASP A CA 1
ATOM 2896 C C . ASP A 1 390 ? -9.097 -13.500 23.925 1.00 50.66 390 ASP A C 1
ATOM 2898 O O . ASP A 1 390 ? -8.070 -13.490 23.236 1.00 50.66 390 ASP A O 1
ATOM 2902 N N . PRO A 1 391 ? -9.530 -12.377 24.519 1.00 50.41 391 PRO A N 1
ATOM 2903 C CA . PRO A 1 391 ? -8.932 -11.074 24.264 1.00 50.41 391 PRO A CA 1
ATOM 2904 C C . PRO A 1 391 ? -7.519 -10.908 24.859 1.00 50.41 391 PRO A C 1
ATOM 2906 O O . PRO A 1 391 ? -6.874 -9.881 24.643 1.00 50.41 391 PRO A O 1
ATOM 2909 N N . ARG A 1 392 ? -7.016 -11.885 25.626 1.00 48.62 392 ARG A N 1
ATOM 2910 C CA . ARG A 1 392 ? -5.650 -11.927 26.185 1.00 48.62 392 ARG A CA 1
ATOM 2911 C C . ARG A 1 392 ? -4.625 -12.512 25.214 1.00 48.62 392 ARG A C 1
ATOM 2913 O O . ARG A 1 392 ? -3.424 -12.485 25.499 1.00 48.62 392 ARG A O 1
ATOM 2920 N N . VAL A 1 393 ? -5.069 -13.029 24.073 1.00 45.69 393 VAL A N 1
ATOM 2921 C CA . VAL A 1 393 ? -4.210 -13.636 23.058 1.00 45.69 393 VAL A CA 1
ATOM 2922 C C . VAL A 1 393 ? -3.412 -12.530 22.364 1.00 45.69 393 VAL A C 1
ATOM 2924 O O . VAL A 1 393 ? -3.849 -11.911 21.405 1.00 45.69 393 VAL A O 1
ATOM 2927 N N . GLY A 1 394 ? -2.218 -12.245 22.898 1.00 49.44 394 GLY A N 1
ATOM 2928 C CA . GLY A 1 394 ? -1.104 -11.635 22.165 1.00 49.44 394 GLY A CA 1
ATOM 2929 C C . GLY A 1 394 ? -0.831 -10.141 22.356 1.00 49.44 394 GLY A C 1
ATOM 2930 O O . GLY A 1 394 ? -0.790 -9.393 21.382 1.00 49.44 394 GLY A O 1
ATOM 2931 N N . SER A 1 395 ? -0.497 -9.729 23.580 1.00 39.97 395 SER A N 1
ATOM 2932 C CA . SER A 1 395 ? -0.138 -8.335 23.883 1.00 39.97 395 SER A CA 1
ATOM 2933 C C . SER A 1 395 ? 1.253 -7.886 23.412 1.00 39.97 395 SER A C 1
ATOM 2935 O O . SER A 1 395 ? 1.430 -6.705 23.189 1.00 39.97 395 SER A O 1
ATOM 2937 N N . ASN A 1 396 ? 2.241 -8.771 23.226 1.00 38.41 396 ASN A N 1
ATOM 2938 C CA . ASN A 1 396 ? 3.593 -8.361 22.778 1.00 38.41 396 ASN A CA 1
ATOM 2939 C C . ASN A 1 396 ? 4.262 -9.327 21.786 1.00 38.41 396 ASN A C 1
ATOM 2941 O O . ASN A 1 396 ? 5.269 -8.988 21.169 1.00 38.41 396 ASN A O 1
ATOM 2945 N N . LYS A 1 397 ? 3.720 -10.540 21.620 1.00 37.97 397 LYS A N 1
ATOM 2946 C CA . LYS A 1 397 ? 4.278 -11.548 20.706 1.00 37.97 397 LYS A CA 1
ATOM 2947 C C . LYS A 1 397 ? 3.595 -11.559 19.338 1.00 37.97 397 LYS A C 1
ATOM 2949 O O . LYS A 1 397 ? 4.258 -11.925 18.381 1.00 37.97 397 LYS A O 1
ATOM 2954 N N . LEU A 1 398 ? 2.333 -11.124 19.218 1.00 41.19 398 LEU A N 1
ATOM 2955 C CA . LEU A 1 398 ? 1.606 -11.162 17.941 1.00 41.19 398 LEU A CA 1
ATOM 2956 C C . LEU A 1 398 ? 2.099 -10.130 16.924 1.00 41.19 398 LEU A C 1
ATOM 2958 O O . LEU A 1 398 ? 2.319 -10.534 15.796 1.00 41.19 398 LEU A O 1
ATOM 2962 N N . HIS A 1 399 ? 2.388 -8.878 17.307 1.00 36.97 399 HIS A N 1
ATOM 2963 C CA . HIS A 1 399 ? 3.040 -7.904 16.404 1.00 36.97 399 HIS A CA 1
ATOM 2964 C C . HIS A 1 399 ? 4.316 -8.502 15.769 1.00 36.97 399 HIS A C 1
ATOM 2966 O O . HIS A 1 399 ? 4.463 -8.561 14.558 1.00 36.97 399 HIS A O 1
ATOM 2972 N N . GLY A 1 400 ? 5.177 -9.137 16.574 1.00 38.00 400 GLY A N 1
ATOM 2973 C CA . GLY A 1 400 ? 6.371 -9.819 16.058 1.00 38.00 400 GLY A CA 1
ATOM 2974 C C . GLY A 1 400 ? 6.134 -11.162 15.339 1.00 38.00 400 GLY A C 1
ATOM 2975 O O . GLY A 1 400 ? 7.065 -11.658 14.700 1.00 38.00 400 GLY A O 1
ATOM 2976 N N . LEU A 1 401 ? 4.959 -11.790 15.484 1.00 40.00 401 LEU A N 1
ATOM 2977 C CA . LEU A 1 401 ? 4.547 -13.011 14.763 1.00 40.00 401 LEU A CA 1
ATOM 2978 C C . LEU A 1 401 ? 3.901 -12.664 13.417 1.00 40.00 401 LEU A C 1
ATOM 2980 O O . LEU A 1 401 ? 4.019 -13.444 12.480 1.00 40.00 401 LEU A O 1
ATOM 2984 N N . TYR A 1 402 ? 3.283 -11.493 13.326 1.00 42.84 402 TYR A N 1
ATOM 2985 C CA . TYR A 1 402 ? 2.731 -10.859 12.138 1.00 42.84 402 TYR A CA 1
ATOM 2986 C C . TYR A 1 402 ? 3.834 -10.324 11.216 1.00 42.84 402 TYR A C 1
ATOM 2988 O O . TYR A 1 402 ? 3.877 -10.721 10.049 1.00 42.84 402 TYR A O 1
ATOM 2996 N N . ASP A 1 403 ? 4.822 -9.619 11.778 1.00 39.62 403 ASP A N 1
ATOM 2997 C CA . ASP A 1 403 ? 6.060 -9.202 11.094 1.00 39.62 403 ASP A CA 1
ATOM 2998 C C . ASP A 1 403 ? 6.849 -10.401 10.517 1.00 39.62 403 ASP A C 1
ATOM 3000 O O . ASP A 1 403 ? 7.640 -10.283 9.573 1.00 39.62 403 ASP A O 1
ATOM 3004 N N . ARG A 1 404 ? 6.658 -11.588 11.109 1.00 42.41 404 ARG A N 1
ATOM 3005 C CA . ARG A 1 404 ? 7.339 -12.839 10.743 1.00 42.41 404 ARG A CA 1
ATOM 3006 C C . ARG A 1 404 ? 6.431 -13.883 10.108 1.00 42.41 404 ARG A C 1
ATOM 3008 O O . ARG A 1 404 ? 6.921 -14.964 9.809 1.00 42.41 404 ARG A O 1
ATOM 3015 N N . TRP A 1 405 ? 5.141 -13.597 9.914 1.00 43.69 405 TRP A N 1
ATOM 3016 C CA . TRP A 1 405 ? 4.138 -14.571 9.457 1.00 43.69 405 TRP A CA 1
ATOM 3017 C C . TRP A 1 405 ? 4.255 -15.964 10.110 1.00 43.69 405 TRP A C 1
ATOM 3019 O O . TRP A 1 405 ? 3.905 -16.981 9.522 1.00 43.69 405 TRP A O 1
ATOM 3029 N N . LYS A 1 406 ? 4.727 -16.024 11.358 1.00 39.47 406 LYS A N 1
ATOM 3030 C CA . LYS A 1 406 ? 4.876 -17.261 12.136 1.00 39.47 406 LYS A CA 1
ATOM 3031 C C . LYS A 1 406 ? 3.586 -17.567 12.880 1.00 39.47 406 LYS A C 1
ATOM 3033 O O . LYS A 1 406 ? 3.620 -17.887 14.063 1.00 39.47 406 LYS A O 1
ATOM 3038 N N . VAL A 1 407 ? 2.439 -17.368 12.242 1.00 40.84 407 VAL A N 1
ATOM 3039 C CA . VAL A 1 407 ? 1.169 -17.574 12.931 1.00 40.84 407 VAL A CA 1
ATOM 3040 C C . VAL A 1 407 ? 0.874 -19.082 12.938 1.00 40.84 407 VAL A C 1
ATOM 3042 O O . VAL A 1 407 ? 0.795 -19.683 11.865 1.00 40.84 407 VAL A O 1
ATOM 3045 N N . PRO A 1 408 ? 0.780 -19.723 14.116 1.00 39.16 408 PRO A N 1
ATOM 3046 C CA . PRO A 1 408 ? 0.647 -21.168 14.221 1.00 39.16 408 PRO A CA 1
ATOM 3047 C C . PRO A 1 408 ? -0.817 -21.576 14.019 1.00 39.16 408 PRO A C 1
ATOM 3049 O O . PRO A 1 408 ? -1.587 -21.619 14.977 1.00 39.16 408 PRO A O 1
ATOM 3052 N N . PHE A 1 409 ? -1.214 -21.857 12.781 1.00 42.19 409 PHE A N 1
ATOM 3053 C CA . PHE A 1 409 ? -2.534 -22.420 12.486 1.00 42.19 409 PHE A CA 1
ATOM 3054 C C . PHE A 1 409 ? -2.460 -23.927 12.277 1.00 42.19 409 PHE A C 1
ATOM 3056 O O . PHE A 1 409 ? -1.651 -24.391 11.473 1.00 42.19 409 PHE A O 1
ATOM 3063 N N . LYS A 1 410 ? -3.342 -24.686 12.943 1.00 41.59 410 LYS A N 1
ATOM 3064 C CA . LYS A 1 410 ? -3.580 -26.115 12.676 1.00 41.59 410 LYS A CA 1
ATOM 3065 C C . LYS A 1 410 ? -4.941 -26.292 12.028 1.00 41.59 410 LYS A C 1
ATOM 3067 O O . LYS A 1 410 ? -5.914 -25.660 12.437 1.00 41.59 410 LYS A O 1
ATOM 3072 N N . SER A 1 411 ? -5.047 -27.237 11.101 1.00 39.66 411 SER A N 1
ATOM 3073 C CA . SER A 1 411 ? -6.326 -27.891 10.831 1.00 39.66 411 SER A CA 1
ATOM 3074 C C . SER A 1 411 ? -6.672 -28.806 12.010 1.00 39.66 411 SER A C 1
ATOM 3076 O O . SER A 1 411 ? -5.924 -29.737 12.311 1.00 39.66 411 SER A O 1
ATOM 3078 N N . TYR A 1 412 ? -7.790 -28.565 12.684 1.00 40.75 412 TYR A N 1
ATOM 3079 C CA . TYR A 1 412 ? -8.297 -29.417 13.752 1.00 40.75 412 TYR A CA 1
ATOM 3080 C C . TYR A 1 412 ? -8.417 -30.865 13.262 1.00 40.75 412 TYR A C 1
ATOM 3082 O O . TYR A 1 412 ? -9.231 -31.181 12.395 1.00 40.75 412 TYR A O 1
ATOM 3090 N N . ASN A 1 413 ? -7.586 -31.741 13.828 1.00 48.12 413 ASN A N 1
ATOM 3091 C CA . ASN A 1 413 ? -7.639 -33.179 13.617 1.00 48.12 413 ASN A CA 1
ATOM 3092 C C . ASN A 1 413 ? -8.042 -33.837 14.946 1.00 48.12 413 ASN A C 1
ATOM 3094 O O . ASN A 1 413 ? -7.232 -33.823 15.876 1.00 48.12 413 ASN A O 1
ATOM 3098 N N . PRO A 1 414 ? -9.239 -34.443 15.048 1.00 53.38 414 PRO A N 1
ATOM 3099 C CA . PRO A 1 414 ? -9.699 -35.077 16.284 1.00 53.38 414 PRO A CA 1
ATOM 3100 C C . PRO A 1 414 ? -8.831 -36.269 16.729 1.00 53.38 414 PRO A C 1
ATOM 3102 O O . PRO A 1 414 ? -8.952 -36.709 17.866 1.00 53.38 414 PRO A O 1
ATOM 3105 N N . ALA A 1 415 ? -7.942 -36.785 15.869 1.00 49.88 415 ALA A N 1
ATOM 3106 C CA . ALA A 1 415 ? -7.011 -37.863 16.205 1.00 49.88 415 ALA A CA 1
ATOM 3107 C C . ALA A 1 415 ? -5.684 -37.389 16.841 1.00 49.88 415 ALA A C 1
ATOM 3109 O O . ALA A 1 415 ? -4.972 -38.219 17.393 1.00 49.88 415 ALA A O 1
ATOM 3110 N N . ASN A 1 416 ? -5.344 -36.092 16.774 1.00 52.91 416 ASN A N 1
ATOM 3111 C CA . ASN A 1 416 ? -4.101 -35.517 17.318 1.00 52.91 416 ASN A CA 1
ATOM 3112 C C . ASN A 1 416 ? -4.397 -34.169 18.009 1.00 52.91 416 ASN A C 1
ATOM 3114 O O . ASN A 1 416 ? -3.995 -33.110 17.529 1.00 52.91 416 ASN A O 1
ATOM 3118 N N . ASP A 1 417 ? -5.116 -34.200 19.133 1.00 56.25 417 ASP A N 1
ATOM 3119 C CA . ASP A 1 417 ? -5.673 -33.028 19.846 1.00 56.25 417 ASP A CA 1
ATOM 3120 C C . ASP A 1 417 ? -4.675 -32.297 20.777 1.00 56.25 417 ASP A C 1
ATOM 3122 O O . ASP A 1 417 ? -5.047 -31.467 21.601 1.00 56.25 417 ASP A O 1
ATOM 3126 N N . VAL A 1 418 ? -3.378 -32.579 20.657 1.00 55.44 418 VAL A N 1
ATOM 3127 C CA . VAL A 1 418 ? -2.341 -32.059 21.563 1.00 55.44 418 VAL A CA 1
ATOM 3128 C C . VAL A 1 418 ? -1.794 -30.713 21.048 1.00 55.44 418 VAL A C 1
ATOM 3130 O O . VAL A 1 418 ? -1.350 -30.631 19.899 1.00 55.44 418 VAL A O 1
ATOM 3133 N N . CYS A 1 419 ? -1.843 -29.656 21.872 1.00 54.94 419 CYS A N 1
ATOM 3134 C CA . CYS A 1 419 ? -1.348 -28.291 21.590 1.00 54.94 419 CYS A CA 1
ATOM 3135 C C . CYS A 1 419 ? 0.118 -28.137 22.044 1.00 54.94 419 CYS A C 1
ATOM 3137 O O . CYS A 1 419 ? 0.503 -27.152 22.674 1.00 54.94 419 CYS A O 1
ATOM 3139 N N . ASP A 1 420 ? 0.931 -29.155 21.747 1.00 46.44 420 ASP A N 1
ATOM 3140 C CA . ASP A 1 420 ? 2.266 -29.310 22.338 1.00 46.44 420 ASP A CA 1
ATOM 3141 C C . ASP A 1 420 ? 3.333 -29.624 21.269 1.00 46.44 420 ASP A C 1
ATOM 3143 O O . ASP A 1 420 ? 4.528 -29.547 21.555 1.00 46.44 420 ASP A O 1
ATOM 3147 N N . ASP A 1 421 ? 2.926 -29.937 20.030 1.00 42.00 421 ASP A N 1
ATOM 3148 C CA . ASP A 1 421 ? 3.846 -30.243 18.929 1.00 42.00 421 ASP A CA 1
ATOM 3149 C C . ASP A 1 421 ? 4.209 -28.983 18.121 1.00 42.00 421 ASP A C 1
ATOM 3151 O O . ASP A 1 421 ? 3.322 -28.204 17.744 1.00 42.00 421 ASP A O 1
ATOM 3155 N N . PRO A 1 422 ? 5.497 -28.759 17.798 1.00 41.22 422 PRO A N 1
ATOM 3156 C CA . PRO A 1 422 ? 5.889 -27.706 16.873 1.00 41.22 422 PRO A CA 1
ATOM 3157 C C . PRO A 1 422 ? 5.324 -27.998 15.474 1.00 41.22 422 PRO A C 1
ATOM 3159 O O . PRO A 1 422 ? 5.515 -29.077 14.919 1.00 41.22 422 PRO A O 1
ATOM 3162 N N . TYR A 1 423 ? 4.638 -27.011 14.896 1.00 47.66 423 TYR A N 1
ATOM 3163 C CA . TYR A 1 423 ? 4.073 -27.072 13.546 1.00 47.66 423 TYR A CA 1
ATOM 3164 C C . TYR A 1 423 ? 5.102 -27.437 12.480 1.00 47.66 423 TYR A C 1
ATOM 3166 O O . TYR A 1 423 ? 6.241 -26.961 12.509 1.00 47.66 423 TYR A O 1
ATOM 3174 N N . THR A 1 424 ? 4.661 -28.190 11.470 1.00 45.06 424 THR A N 1
ATOM 3175 C CA . THR A 1 424 ? 5.431 -28.357 10.239 1.00 45.06 424 THR A CA 1
ATOM 3176 C C . THR A 1 424 ? 5.135 -27.201 9.279 1.00 45.06 424 THR A C 1
ATOM 3178 O O . THR A 1 424 ? 4.027 -26.668 9.238 1.00 45.06 424 THR A O 1
ATOM 3181 N N . ALA A 1 425 ? 6.119 -26.801 8.471 1.00 43.56 425 ALA A N 1
ATOM 3182 C CA . ALA A 1 425 ? 5.928 -25.779 7.438 1.00 43.56 425 ALA A CA 1
ATOM 3183 C C . ALA A 1 425 ? 4.828 -26.157 6.416 1.00 43.56 425 ALA A C 1
ATOM 3185 O O . ALA A 1 425 ? 4.228 -25.277 5.800 1.00 43.56 425 ALA A O 1
ATOM 3186 N N . THR A 1 426 ? 4.542 -27.454 6.270 1.00 43.84 426 THR A N 1
ATOM 3187 C CA . THR A 1 426 ? 3.546 -28.020 5.351 1.00 43.84 426 THR A CA 1
ATOM 3188 C C . THR A 1 426 ? 2.106 -27.725 5.778 1.00 43.84 426 THR A C 1
ATOM 3190 O O . THR A 1 426 ? 1.286 -27.369 4.937 1.00 43.84 426 THR A O 1
ATOM 3193 N N . ASP A 1 427 ? 1.794 -27.767 7.075 1.00 45.12 427 ASP A N 1
ATOM 3194 C CA . ASP A 1 427 ? 0.433 -27.495 7.571 1.00 45.12 427 ASP A CA 1
ATOM 3195 C C . ASP A 1 427 ? 0.026 -26.027 7.353 1.00 45.12 427 ASP A C 1
ATOM 3197 O O . ASP A 1 427 ? -1.100 -25.706 6.961 1.00 45.12 427 ASP A O 1
ATOM 3201 N N . TYR A 1 428 ? 0.983 -25.117 7.543 1.00 46.31 428 TYR A N 1
ATOM 3202 C CA . TYR A 1 428 ? 0.801 -23.693 7.283 1.00 46.31 428 TYR A CA 1
ATOM 3203 C C . TYR A 1 428 ? 0.643 -23.396 5.782 1.00 46.31 428 TYR A C 1
ATOM 3205 O O . TYR A 1 428 ? -0.205 -22.581 5.407 1.00 46.31 428 TYR A O 1
ATOM 3213 N N . GLN A 1 429 ? 1.407 -24.080 4.916 1.00 49.44 429 GLN A N 1
ATOM 3214 C CA . GLN A 1 429 ? 1.242 -23.989 3.458 1.00 49.44 429 GLN A CA 1
ATOM 3215 C C . GLN A 1 429 ? -0.175 -24.351 3.037 1.00 49.44 429 GLN A C 1
ATOM 3217 O O . GLN A 1 429 ? -0.781 -23.599 2.275 1.00 49.44 429 GLN A O 1
ATOM 3222 N N . ASP A 1 430 ? -0.703 -25.463 3.539 1.00 51.22 430 ASP A N 1
ATOM 3223 C CA . ASP A 1 430 ? -2.026 -25.954 3.169 1.00 51.22 430 ASP A CA 1
ATOM 3224 C C . ASP A 1 430 ? -3.133 -25.001 3.617 1.00 51.22 430 ASP A C 1
ATOM 3226 O O . ASP A 1 430 ? -4.042 -24.715 2.838 1.00 51.22 430 ASP A O 1
ATOM 3230 N N . MET A 1 431 ? -3.050 -24.443 4.828 1.00 53.44 431 MET A N 1
ATOM 3231 C CA . MET A 1 431 ? -4.037 -23.466 5.288 1.00 53.44 431 MET A CA 1
ATOM 3232 C C . MET A 1 431 ? -3.988 -22.181 4.462 1.00 53.44 431 MET A C 1
ATOM 3234 O O . MET A 1 431 ? -5.022 -21.734 3.973 1.00 53.44 431 MET A O 1
ATOM 3238 N N . VAL A 1 432 ? -2.808 -21.576 4.320 1.00 52.94 432 VAL A N 1
ATOM 3239 C CA . VAL A 1 432 ? -2.619 -20.349 3.539 1.00 52.94 432 VAL A CA 1
ATOM 3240 C C . VAL A 1 432 ? -3.141 -20.580 2.124 1.00 52.94 432 VAL A C 1
ATOM 3242 O O . VAL A 1 432 ? -3.997 -19.839 1.654 1.00 52.94 432 VAL A O 1
ATOM 3245 N N . THR A 1 433 ? -2.721 -21.667 1.479 1.00 53.53 433 THR A N 1
ATOM 3246 C CA . THR A 1 433 ? -3.158 -22.029 0.126 1.00 53.53 433 THR A CA 1
ATOM 3247 C C . THR A 1 433 ? -4.671 -22.220 0.057 1.00 53.53 433 THR A C 1
ATOM 3249 O O . THR A 1 433 ? -5.304 -21.624 -0.803 1.00 53.53 433 THR A O 1
ATOM 3252 N N . ARG A 1 434 ? -5.298 -22.945 0.992 1.00 58.62 434 ARG A N 1
ATOM 3253 C CA . ARG A 1 434 ? -6.763 -23.109 1.027 1.00 58.62 434 ARG A CA 1
ATOM 3254 C C . ARG A 1 434 ? -7.492 -21.791 1.252 1.00 58.62 434 ARG A C 1
ATOM 3256 O O . ARG A 1 434 ? -8.437 -21.501 0.530 1.00 58.62 434 ARG A O 1
ATOM 3263 N N . PHE A 1 435 ? -7.039 -20.974 2.201 1.00 59.66 435 PHE A N 1
ATOM 3264 C CA . PHE A 1 435 ? -7.625 -19.662 2.478 1.00 59.66 435 PHE A CA 1
ATOM 3265 C C . PHE A 1 435 ? -7.582 -18.761 1.241 1.00 59.66 435 PHE A C 1
ATOM 3267 O O . PHE A 1 435 ? -8.493 -17.973 0.983 1.00 59.66 435 PHE A O 1
ATOM 3274 N N . PHE A 1 436 ? -6.510 -18.890 0.467 1.00 58.59 436 PHE A N 1
ATOM 3275 C CA . PHE A 1 436 ? -6.258 -18.054 -0.683 1.00 58.59 436 PHE A CA 1
ATOM 3276 C C . PHE A 1 436 ? -6.824 -18.588 -1.999 1.00 58.59 436 PHE A C 1
ATOM 3278 O O . PHE A 1 436 ? -7.171 -17.780 -2.857 1.00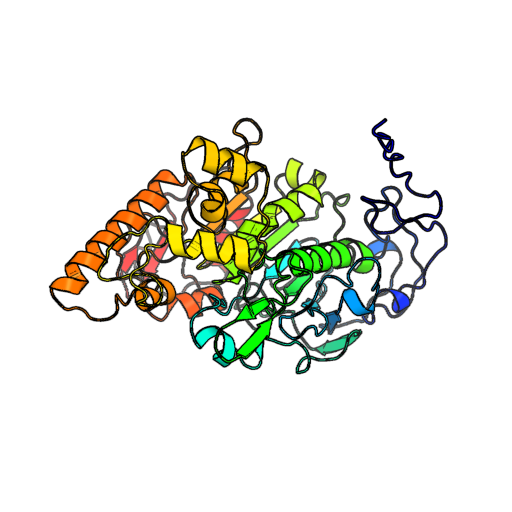 58.59 436 PHE A O 1
ATOM 3285 N N . GLU A 1 437 ? -6.945 -19.899 -2.186 1.00 59.75 437 GLU A N 1
ATOM 3286 C CA . GLU A 1 437 ? -7.380 -20.513 -3.443 1.00 59.75 437 GLU A CA 1
ATOM 3287 C C . GLU A 1 437 ? -8.860 -20.901 -3.424 1.00 59.75 437 GLU A C 1
ATOM 3289 O O . GLU A 1 437 ? -9.551 -20.682 -4.423 1.00 59.75 437 GLU A O 1
ATOM 3294 N N . ASP A 1 438 ? -9.392 -21.332 -2.282 1.00 57.31 438 ASP A N 1
ATOM 3295 C CA . ASP A 1 438 ? -10.810 -21.649 -2.139 1.00 57.31 438 ASP A CA 1
ATOM 3296 C C . ASP A 1 438 ? -11.651 -20.350 -2.181 1.00 57.31 438 ASP A C 1
ATOM 3298 O O . ASP A 1 438 ? -11.333 -19.376 -1.494 1.00 57.31 438 ASP A O 1
ATOM 3302 N N . PRO A 1 439 ? -12.698 -20.250 -3.021 1.00 51.03 439 PRO A N 1
ATOM 3303 C CA . PRO A 1 439 ? -13.644 -19.133 -2.978 1.00 51.03 439 PRO A CA 1
ATOM 3304 C C . PRO A 1 439 ? -14.548 -19.148 -1.730 1.00 51.03 439 PRO A C 1
ATOM 3306 O O . PRO A 1 439 ? -15.143 -18.120 -1.399 1.00 51.03 439 PRO A O 1
ATOM 3309 N N . ALA A 1 440 ? -14.661 -20.285 -1.039 1.00 51.47 440 ALA A N 1
ATOM 3310 C CA . ALA A 1 440 ? -15.431 -20.460 0.184 1.00 51.47 440 ALA A CA 1
ATOM 3311 C C . ALA A 1 440 ? -14.753 -21.447 1.166 1.00 51.47 440 ALA A C 1
ATOM 3313 O O . ALA A 1 440 ? -15.376 -22.443 1.528 1.00 51.47 440 ALA A O 1
ATOM 3314 N N . PRO A 1 441 ? -13.529 -21.159 1.661 1.00 48.47 441 PRO A N 1
ATOM 3315 C CA . PRO A 1 441 ? -12.795 -22.090 2.511 1.00 48.47 441 PRO A CA 1
ATOM 3316 C C . PRO A 1 441 ? -13.598 -22.394 3.768 1.00 48.47 441 PRO A C 1
ATOM 3318 O O . PRO A 1 441 ? -14.077 -21.467 4.431 1.00 48.47 441 PRO A O 1
ATOM 3321 N N . ASP A 1 442 ? -13.757 -23.674 4.086 1.00 46.62 442 ASP A N 1
ATOM 3322 C CA . ASP A 1 442 ? -14.309 -24.100 5.365 1.00 46.62 442 ASP A CA 1
ATOM 3323 C C . ASP A 1 442 ? -13.282 -23.813 6.467 1.00 46.62 442 ASP A C 1
ATOM 3325 O O . ASP A 1 442 ? -12.278 -24.511 6.617 1.00 46.62 442 ASP A O 1
ATOM 3329 N N . THR A 1 443 ? -13.513 -22.730 7.207 1.00 46.94 443 THR A N 1
ATOM 3330 C CA . THR A 1 443 ? -12.648 -22.294 8.307 1.00 46.94 443 THR A CA 1
ATOM 3331 C C . THR A 1 443 ? -13.117 -22.814 9.661 1.00 46.94 443 THR A C 1
ATOM 3333 O O . THR A 1 443 ? -12.460 -22.532 10.653 1.00 46.94 443 THR A O 1
ATOM 3336 N N . SER A 1 444 ? -14.215 -23.580 9.731 1.00 49.38 444 SER A N 1
ATOM 3337 C CA . SER A 1 444 ? -14.748 -24.111 11.000 1.00 49.38 444 SER A CA 1
ATOM 3338 C C . SER A 1 444 ? -13.797 -25.097 11.693 1.00 49.38 444 SER A C 1
ATOM 3340 O O . SER A 1 444 ? -13.940 -25.394 12.879 1.00 49.38 444 SER A O 1
ATOM 3342 N N . HIS A 1 445 ? -12.802 -25.576 10.946 1.00 44.19 445 HIS A N 1
ATOM 3343 C CA . HIS A 1 445 ? -11.764 -26.487 11.399 1.00 44.19 445 HIS A CA 1
ATOM 3344 C C . HIS A 1 445 ? -10.404 -25.815 11.621 1.00 44.19 445 HIS A C 1
ATOM 3346 O O . HIS A 1 445 ? -9.457 -26.517 11.962 1.00 44.19 445 HIS A O 1
ATOM 3352 N N . LEU A 1 446 ? -10.252 -24.506 11.415 1.00 47.53 446 LEU A N 1
ATOM 3353 C CA . LEU A 1 446 ? -8.991 -23.829 11.722 1.00 47.53 446 LEU A CA 1
ATOM 3354 C C . LEU A 1 446 ? -8.951 -23.524 13.215 1.00 47.53 446 LEU A C 1
ATOM 3356 O O . LEU A 1 446 ? -9.928 -23.035 13.759 1.00 47.53 446 LEU A O 1
ATOM 3360 N N . LYS A 1 447 ? -7.850 -23.879 13.879 1.00 47.16 447 LYS A N 1
ATOM 3361 C CA . LYS A 1 447 ? -7.607 -23.521 15.278 1.00 47.16 447 LYS A CA 1
ATOM 3362 C C . LYS A 1 447 ? -6.187 -22.991 15.444 1.00 47.16 447 LYS A C 1
ATOM 3364 O O . LYS A 1 447 ? -5.256 -23.493 14.807 1.00 47.16 447 LYS A O 1
ATOM 3369 N N . VAL A 1 448 ? -6.000 -22.009 16.320 1.00 48.50 448 VAL A N 1
ATOM 3370 C CA . VAL A 1 448 ? -4.685 -21.461 16.691 1.00 48.50 448 VAL A CA 1
ATOM 3371 C C . VAL A 1 448 ? -4.238 -22.079 18.010 1.00 48.50 448 VAL A C 1
ATOM 3373 O O . VAL A 1 448 ? -4.955 -21.999 19.000 1.00 48.50 448 VAL A O 1
ATOM 3376 N N . CYS A 1 449 ? -3.043 -22.672 18.053 1.00 44.09 449 CYS A N 1
ATOM 3377 C CA . CYS A 1 449 ? -2.454 -23.126 19.321 1.00 44.09 449 CYS A CA 1
ATOM 3378 C C . CYS A 1 449 ? -1.701 -21.958 19.967 1.00 44.09 449 CYS A C 1
ATOM 3380 O O . CYS A 1 449 ? -0.697 -21.484 19.426 1.00 44.09 449 CYS A O 1
ATOM 3382 N N . PHE A 1 450 ? -2.179 -21.479 21.115 1.00 43.38 450 PHE A N 1
ATOM 3383 C CA . PHE A 1 450 ? -1.568 -20.379 21.857 1.00 43.38 450 PHE A CA 1
ATOM 3384 C C . PHE A 1 450 ? -1.397 -20.763 23.326 1.00 43.38 450 PHE A C 1
ATOM 3386 O O . PHE A 1 450 ? -2.363 -20.995 24.038 1.00 43.38 450 PHE A O 1
ATOM 3393 N N . SER A 1 451 ? -0.148 -20.795 23.799 1.00 44.97 451 SER A N 1
ATOM 3394 C CA . SER A 1 451 ? 0.194 -21.126 25.196 1.00 44.97 451 SER A CA 1
ATOM 3395 C C . SER A 1 451 ? -0.351 -22.478 25.695 1.00 44.97 451 SER A C 1
ATOM 3397 O O . SER A 1 451 ? -0.660 -22.605 26.874 1.00 44.97 451 SER A O 1
ATOM 3399 N N . GLY A 1 452 ? -0.441 -23.484 24.818 1.00 46.59 452 GLY A N 1
ATOM 3400 C CA . GLY A 1 452 ? -0.958 -24.814 25.167 1.00 46.59 452 GLY A CA 1
ATOM 3401 C C . GLY A 1 452 ? -2.481 -24.953 25.058 1.00 46.59 452 GLY A C 1
ATOM 3402 O O . GLY A 1 452 ? -3.015 -26.010 25.376 1.00 46.59 452 GLY A O 1
ATOM 3403 N N . GLU A 1 453 ? -3.185 -23.924 24.572 1.00 46.41 453 GLU A N 1
ATOM 3404 C CA . GLU A 1 453 ? -4.631 -23.965 24.335 1.00 46.41 453 GLU A CA 1
ATOM 3405 C C . GLU A 1 453 ? -4.984 -23.824 22.848 1.00 46.41 453 GLU A C 1
ATOM 3407 O O . GLU A 1 453 ? -4.397 -23.020 22.118 1.00 46.41 453 GLU A O 1
ATOM 3412 N N . TRP A 1 454 ? -5.977 -24.603 22.408 1.00 48.69 454 TRP A N 1
ATOM 3413 C CA . TRP A 1 454 ? -6.592 -24.485 21.088 1.00 48.69 454 TRP A CA 1
ATOM 3414 C C . TRP A 1 454 ? -7.648 -23.380 21.086 1.00 48.69 454 TRP A C 1
ATOM 3416 O O . TRP A 1 454 ? -8.676 -23.501 21.753 1.00 48.69 454 TRP A O 1
ATOM 3426 N N . LEU A 1 455 ? -7.423 -22.342 20.290 1.00 46.12 455 LEU A N 1
ATOM 3427 C CA . LEU A 1 455 ? -8.359 -21.245 20.058 1.00 46.12 455 LEU A CA 1
ATOM 3428 C C . LEU A 1 455 ? -9.070 -21.440 18.708 1.00 46.12 455 LEU A C 1
ATOM 3430 O O . LEU A 1 455 ? -8.413 -21.939 17.791 1.00 46.12 455 LEU A O 1
ATOM 3434 N N . PRO A 1 456 ? -10.374 -21.123 18.591 1.00 41.38 456 PRO A N 1
ATOM 3435 C CA . PRO A 1 456 ? -11.121 -21.181 17.330 1.00 41.38 456 PRO A CA 1
ATOM 3436 C C . PRO A 1 456 ? -10.562 -20.298 16.210 1.00 41.38 456 PRO A C 1
ATOM 3438 O O . PRO A 1 456 ? -9.730 -19.411 16.501 1.00 41.38 456 PRO A O 1
#

Organism: Stigmatella aurantiaca (strain DW4/3-1) (NCBI:txid378806)

Sequence (456 aa):
MTQVSLAVAATCGNGLVEEGELCDSTAAVACPSLSALYTAGQTVCASNCQGYEVARDCTRKTGLVAETVRPGLRDSQRWGGAKCNDGSPFAFKFSPSPTGSKVWIINTQGGGYCDGFTNACADRGPLLTSKGLPADRALSNGSAGSSGILSRDPLENPTFANANQASGHYCSSDLWTGTNPTPQPVDGGLKLYFNGRLNARAMLEILRRDYGLDDRDPAVKVIWTGESAGGQGTQNNADQLARAMPTARAGQRLWIIANAGWMPLNWNNPNYTQGGKGDPDPVVTERLLTLYRAEFSPECRALAQAAGRPASACFAGLPAMAAIHRPLSKGGLGLRLLAATNRRDPVYTSHHGLTNMSAQTNAAMQEWDDLMAREMRDSGVRWLFAPSDDPRVGSNKLHGLYDRWKVPFKSYNPANDVCDDPYTATDYQDMVTRFFEDPAPDTSHLKVCFSGEWLP

Solvent-accessible surface area (backbone atoms only — not comparable to full-atom values): 23520 Å² total; per-residue (Å²): 135,83,80,77,76,75,75,75,77,65,58,72,62,74,66,57,72,40,86,88,39,69,31,17,40,74,66,69,42,52,29,48,78,65,34,69,56,27,77,37,44,55,27,32,39,36,94,75,7,60,11,34,42,38,82,83,35,38,41,64,61,84,70,64,50,19,34,28,43,30,50,24,80,79,38,49,88,83,22,54,66,16,24,10,17,72,64,37,54,29,43,30,25,40,11,68,29,82,76,71,46,51,39,35,38,41,33,34,42,43,80,62,54,46,82,44,76,44,57,63,46,59,72,45,62,76,43,32,39,42,81,91,49,79,54,67,55,37,75,42,82,43,55,37,40,91,38,9,75,41,13,64,48,52,83,59,11,58,78,45,31,46,28,22,28,34,28,38,59,52,15,19,44,36,38,31,26,2,63,28,94,58,60,39,80,29,34,84,81,43,60,38,24,14,9,19,35,40,34,54,49,39,52,54,52,44,39,17,26,61,68,41,55,49,52,84,47,88,72,39,31,39,38,38,26,18,37,36,28,3,4,18,20,29,57,52,39,45,59,58,52,45,68,74,24,53,58,27,40,75,66,68,29,38,37,38,35,24,26,55,21,69,46,73,59,74,50,63,55,73,90,45,10,59,78,71,69,65,46,40,34,58,60,52,37,47,52,41,34,60,72,19,41,45,59,73,48,70,38,18,43,53,45,16,50,76,68,76,39,58,66,44,43,34,66,28,30,55,26,27,51,34,20,39,44,31,44,60,96,73,50,16,65,42,36,51,55,43,42,39,48,56,67,54,35,48,67,64,34,45,41,21,67,59,73,58,89,46,76,70,39,45,52,51,50,49,53,47,42,54,48,37,29,48,52,48,65,71,34,79,60,57,54,73,54,50,65,84,54,70,69,78,70,48,69,77,58,40,69,62,24,61,62,30,51,64,68,58,52,41,75,70,44,92,90,64,80,68,54,78,71,84,80,56,57,64,55,46,34,51,50,55,48,39,64,70,68,41,95,74,56,82,59,91,43,44,26,33,58,55,97,64,39,80,38,101

Mean predicted aligned error: 8.59 Å

pLDDT: mean 82.61, std 18.35, range [33.31, 98.75]

Secondary structure (DSSP, 8-state):
-------PPP-TTSS---TT-S----S-EEHHHH-TTEEEEEE-B-TTSSSB-HHHHEEEPSSSEEEEE-HHHH-HHHHTT-B-TTSPBP-EEEE--TT--SEEEEEEP------SSSGGGGGGGGGG-STTSPPTT-EEES-SSSSGGG---TTT-TTTTTSEEEEE---SSSTT-B-EEEEEE-GGG-EEEE-HHHHHHHHHHHHHHHH---TT-TT-EEEEEEETHHHHHHHHHHHHHHHH-HHHHHTT-EEEEEES----TT---TTS-GGGSS--HHHHHHHHHHHHTB---HHHHHHHHHTT--GGGGSSSHHHHHHHHS-GGGTS---EEEEE--TT-HHHHHHTTTTS--HHHHHHHHHHHHHHHHHHHHT-SEESS-TTS-TTTTSSSHHHHHTTT---EEE--TT---TTSPPPHHHHHHHHHHHHH-SS---TTEEEEETTEEE-

InterPro domains:
  IPR004963 Pectinacetylesterase/NOTUM [PF03283] (79-262)
  IPR004963 Pectinacetyleste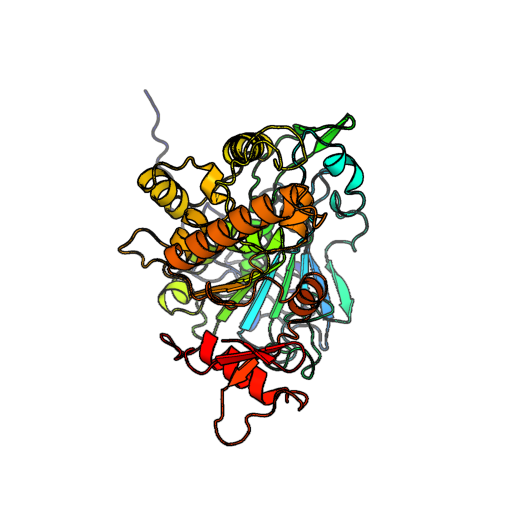rase/NOTUM [PTHR21562] (73-264)